Protein AF-A0A1Q2YLI5-F1 (afdb_monomer)

Radius of gyration: 31.46 Å; Cα contacts (8 Å, |Δi|>4): 315; chains: 1; bounding box: 79×87×102 Å

Organism: NCBI:txid4926

Sequence (407 aa):
MSYSNPAFAALGIKSFKLPSRNWMIFWTVVGTLGGGIAYDKWQQHQLRAEYMELYKVAEEIRALRREKAGLEPRKKEKEDEAGKEVAAAKVPAAAANINPIFQSYKVEDSKQEDEDGEIKALRDLYEPMDVLGVKRFFGDFHERVENVKSEDALVTNVRDAGGIICIGRGAFKEYINGVHEGLLGPLDAPPPAPSPTAESGPESESTGIKLEDDVKTEEEKEKESLQKEKEKEEDEKYAPAAYIYAKDYKDSTIAPELGLDKVDFNDDVQFSRVLETLRDEKSGIPYFFVQPILELRNYNVSGFTRQPERMWRFYHKREQLVEYKDKVVALIERKWCAFTRGDLNNGIEEEGDWPSSWLKVARKNNSEWIREFDGDERVMKVLASYNCKCDKEAAPDATALVDETKK

Solvent-accessible surface area (backbone atoms only — not comparable to full-atom values): 25331 Å² total; per-residue (Å²): 130,78,60,69,55,69,73,45,53,75,70,72,48,76,69,60,71,72,73,54,72,69,54,47,53,50,50,52,54,51,48,52,54,52,46,48,52,52,49,39,52,50,50,42,50,50,55,53,49,54,52,52,49,58,49,51,53,55,48,51,52,52,40,52,51,32,50,76,70,72,41,83,65,82,82,77,82,77,81,72,93,65,96,65,84,75,76,76,75,87,62,58,81,82,53,61,80,57,44,71,79,67,61,77,74,76,86,86,82,80,94,73,84,94,62,102,79,72,89,73,59,76,70,81,77,48,55,80,52,50,79,72,44,53,33,66,78,75,48,71,45,66,64,57,56,71,72,58,74,56,74,46,35,72,45,82,53,46,58,78,22,80,61,44,79,26,71,19,44,54,49,41,42,49,51,54,50,49,51,49,32,70,35,43,30,67,94,64,80,62,75,80,76,78,74,95,72,82,86,86,85,85,90,84,84,90,85,90,80,91,84,83,96,81,63,75,71,56,61,53,50,53,51,51,49,54,48,53,49,48,52,50,56,57,72,60,50,89,62,83,82,75,69,57,55,64,85,51,56,81,81,42,66,48,40,60,92,78,55,54,62,82,54,59,87,85,41,66,73,60,43,54,55,51,54,61,62,48,38,41,89,88,68,45,34,50,46,72,74,45,21,25,35,36,79,42,65,52,86,73,69,60,62,79,91,47,45,68,58,50,51,52,50,65,68,45,47,49,59,57,54,50,55,52,44,58,50,50,49,28,52,76,72,64,48,50,26,76,43,50,84,73,60,75,55,59,42,54,75,38,66,77,37,55,46,70,71,57,53,52,52,35,58,76,63,65,30,75,76,71,47,80,87,67,80,51,73,73,61,35,66,57,28,29,23,30,79,59,61,94,85,59,76,64,59,76,60,70,73,67,64,60,63,69,75,76,115

Structure (mmCIF, N/CA/C/O backbone):
data_AF-A0A1Q2YLI5-F1
#
_entry.id   AF-A0A1Q2YLI5-F1
#
loop_
_atom_site.group_PDB
_atom_site.id
_atom_site.type_symbol
_atom_site.label_atom_id
_atom_site.label_alt_id
_atom_site.label_comp_id
_atom_site.label_asym_id
_atom_site.label_entity_id
_atom_site.label_seq_id
_atom_site.pdbx_PDB_ins_code
_atom_site.Cartn_x
_atom_site.Cartn_y
_atom_site.Cartn_z
_atom_site.occupancy
_atom_site.B_iso_or_equiv
_atom_site.auth_seq_id
_atom_site.auth_comp_id
_atom_site.auth_asym_id
_atom_site.auth_atom_id
_atom_site.pdbx_PDB_model_num
ATOM 1 N N . MET A 1 1 ? 38.908 -4.027 -44.223 1.00 50.03 1 MET A N 1
ATOM 2 C CA . MET A 1 1 ? 38.900 -3.484 -45.597 1.00 50.03 1 MET A CA 1
ATOM 3 C C . MET A 1 1 ? 38.384 -2.059 -45.525 1.00 50.03 1 MET A C 1
ATOM 5 O O . MET A 1 1 ? 37.332 -1.851 -44.939 1.00 50.03 1 MET A O 1
ATOM 9 N N . SER A 1 2 ? 39.159 -1.085 -46.004 1.00 55.56 2 SER A N 1
ATOM 10 C CA . SER A 1 2 ? 38.683 0.293 -46.171 1.00 55.56 2 SER A CA 1
ATOM 11 C C . SER A 1 2 ? 37.677 0.291 -47.320 1.00 55.56 2 SER A C 1
ATOM 13 O O . SER A 1 2 ? 38.048 -0.073 -48.433 1.00 55.56 2 SER A O 1
ATOM 15 N N . TYR A 1 3 ? 36.410 0.603 -47.050 1.00 63.09 3 TYR A N 1
ATOM 16 C CA . TYR A 1 3 ? 35.411 0.762 -48.102 1.00 63.09 3 TYR A CA 1
ATOM 17 C C . TYR A 1 3 ? 35.521 2.194 -48.632 1.00 63.09 3 TYR A C 1
ATOM 19 O O . TYR A 1 3 ? 35.205 3.148 -47.924 1.00 63.09 3 TYR A O 1
ATOM 27 N N . SER A 1 4 ? 36.023 2.352 -49.856 1.00 64.38 4 SER A N 1
ATOM 28 C CA . SER A 1 4 ? 36.064 3.642 -50.545 1.00 64.38 4 SER A CA 1
ATOM 29 C C . SER A 1 4 ? 34.984 3.641 -51.617 1.00 64.38 4 SER A C 1
ATOM 31 O O . SER A 1 4 ? 35.133 2.986 -52.647 1.00 64.38 4 SER A O 1
ATOM 33 N N . ASN A 1 5 ? 33.876 4.337 -51.362 1.00 76.06 5 ASN A N 1
ATOM 34 C CA . ASN A 1 5 ? 32.884 4.596 -52.399 1.00 76.06 5 ASN A CA 1
ATOM 35 C C . ASN A 1 5 ? 33.477 5.634 -53.375 1.00 76.06 5 ASN A C 1
ATOM 37 O O . ASN A 1 5 ? 33.842 6.723 -52.917 1.00 76.0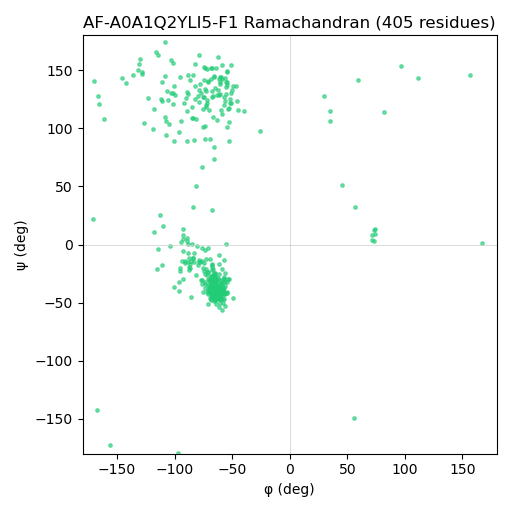6 5 ASN A O 1
ATOM 41 N N . PRO A 1 6 ? 33.560 5.352 -54.689 1.00 77.06 6 PRO A N 1
ATOM 42 C CA . PRO A 1 6 ? 34.104 6.292 -55.672 1.00 77.06 6 PRO A CA 1
ATOM 43 C C . PRO A 1 6 ? 33.376 7.646 -55.674 1.00 77.06 6 PRO A C 1
ATOM 45 O O . PRO A 1 6 ? 34.009 8.673 -55.907 1.00 77.06 6 PRO A O 1
ATOM 48 N N . ALA A 1 7 ? 32.085 7.676 -55.321 1.00 76.62 7 ALA A N 1
ATOM 49 C CA . ALA A 1 7 ? 31.317 8.915 -55.196 1.00 76.62 7 ALA A CA 1
ATOM 50 C C . ALA A 1 7 ? 31.792 9.805 -54.028 1.00 76.62 7 ALA A C 1
ATOM 52 O O . ALA A 1 7 ? 31.855 11.023 -54.166 1.00 76.62 7 ALA A O 1
ATOM 53 N N . PHE A 1 8 ? 32.185 9.219 -52.890 1.00 74.25 8 PHE A N 1
ATOM 54 C CA . PHE A 1 8 ? 32.715 9.981 -51.748 1.00 74.25 8 PHE A CA 1
ATOM 55 C C . PHE A 1 8 ? 34.167 10.418 -51.960 1.00 74.25 8 PHE A C 1
ATOM 57 O O . PHE A 1 8 ? 34.555 11.493 -51.504 1.00 74.25 8 PHE A O 1
ATOM 64 N N . ALA A 1 9 ? 34.943 9.633 -52.712 1.00 74.56 9 ALA A N 1
ATOM 65 C CA . ALA A 1 9 ? 36.289 10.016 -53.127 1.00 74.56 9 ALA A CA 1
ATOM 66 C C . ALA A 1 9 ? 36.274 11.237 -54.068 1.00 74.56 9 ALA A C 1
ATOM 68 O O . ALA A 1 9 ? 37.108 12.128 -53.918 1.00 74.56 9 ALA A O 1
ATOM 69 N N . ALA A 1 10 ? 35.293 11.321 -54.976 1.00 80.50 10 ALA A N 1
ATOM 70 C CA . ALA A 1 10 ? 35.103 12.473 -55.864 1.00 80.50 10 ALA A CA 1
ATOM 71 C C . ALA A 1 10 ? 34.722 13.769 -55.117 1.00 80.50 10 ALA A C 1
ATOM 73 O O . ALA A 1 10 ? 35.003 14.860 -55.601 1.00 80.50 10 ALA A O 1
ATOM 74 N N . LEU A 1 11 ? 34.137 13.653 -53.919 1.00 80.62 11 LEU A N 1
ATOM 75 C CA . LEU A 1 11 ? 33.790 14.776 -53.038 1.00 80.62 11 LEU A CA 1
ATOM 76 C C . LEU A 1 11 ? 34.922 15.166 -52.064 1.00 80.62 11 LEU A C 1
ATOM 78 O O . LEU A 1 11 ? 34.720 16.007 -51.192 1.00 80.62 11 LEU A O 1
ATOM 82 N N . GLY A 1 12 ? 36.111 14.558 -52.175 1.00 82.81 12 GLY A N 1
ATOM 83 C CA . GLY A 1 12 ? 37.269 14.868 -51.323 1.00 82.81 12 GLY A CA 1
ATOM 84 C C . GLY A 1 12 ? 37.178 14.331 -49.888 1.00 82.81 12 GLY A C 1
ATOM 85 O O . GLY A 1 12 ? 38.026 14.648 -49.052 1.00 82.81 12 GLY A O 1
ATOM 86 N N . ILE A 1 13 ? 36.179 13.498 -49.583 1.00 76.06 13 ILE A N 1
ATOM 87 C CA . ILE A 1 13 ? 35.984 12.929 -48.248 1.00 76.06 13 ILE A CA 1
ATOM 88 C C . ILE A 1 13 ? 36.863 11.677 -48.116 1.00 76.06 13 ILE A C 1
ATOM 90 O O . ILE A 1 13 ? 36.712 10.708 -48.862 1.00 76.06 13 ILE A O 1
ATOM 94 N N . LYS A 1 14 ? 37.809 11.687 -47.163 1.00 69.44 14 LYS A N 1
ATOM 95 C CA . LYS A 1 14 ? 38.679 10.530 -46.875 1.00 69.44 14 LYS A CA 1
ATOM 96 C C . LYS A 1 14 ? 37.841 9.307 -46.487 1.00 69.44 14 LYS A C 1
ATOM 98 O O . LYS A 1 14 ? 36.857 9.419 -45.765 1.00 69.44 14 LYS A O 1
ATOM 103 N N . SER A 1 15 ? 38.277 8.126 -46.930 1.00 69.75 15 SER A N 1
ATOM 104 C CA . SER A 1 15 ? 37.599 6.847 -46.690 1.00 69.75 15 SER A CA 1
ATOM 105 C C . SER A 1 15 ? 37.264 6.630 -45.208 1.00 69.75 15 SER A C 1
ATOM 107 O O . SER A 1 15 ? 38.173 6.575 -44.371 1.00 69.75 15 SER A O 1
ATOM 109 N N . PHE A 1 16 ? 35.981 6.447 -44.889 1.00 70.56 16 PHE A N 1
ATOM 110 C CA . PHE A 1 16 ? 35.539 6.076 -43.547 1.00 70.56 16 PHE A CA 1
ATOM 111 C C . PHE A 1 16 ? 35.903 4.616 -43.262 1.00 70.56 16 PHE A C 1
ATOM 113 O O . PHE A 1 16 ? 35.496 3.696 -43.973 1.00 70.56 16 PHE A O 1
ATOM 120 N N . LYS A 1 17 ? 36.676 4.383 -42.199 1.00 72.88 17 LYS A N 1
ATOM 121 C CA . LYS A 1 17 ? 36.896 3.031 -41.683 1.00 72.88 17 LYS A CA 1
ATOM 122 C C . LYS A 1 17 ? 35.696 2.663 -40.819 1.00 72.88 17 LYS A C 1
ATOM 124 O O . LYS A 1 17 ? 35.547 3.198 -39.726 1.00 72.88 17 LYS A O 1
ATOM 129 N N . LEU A 1 18 ? 34.851 1.763 -41.316 1.00 77.69 18 LEU A N 1
ATOM 130 C CA . LEU A 1 18 ? 33.792 1.181 -40.498 1.00 77.69 18 LEU A CA 1
ATOM 131 C C . LEU A 1 18 ? 34.415 0.448 -39.294 1.00 77.69 18 LEU A C 1
ATOM 133 O O . LEU A 1 18 ? 35.488 -0.156 -39.443 1.00 77.69 18 LEU A O 1
ATOM 137 N N . PRO A 1 19 ? 33.767 0.483 -38.115 1.00 84.31 19 PRO A N 1
ATOM 138 C CA . PRO A 1 19 ? 34.185 -0.329 -36.982 1.00 84.31 19 PRO A CA 1
ATOM 139 C C . PRO A 1 19 ? 34.256 -1.806 -37.391 1.00 84.31 19 PRO A C 1
ATOM 141 O O . PRO A 1 19 ? 33.513 -2.264 -38.262 1.00 84.31 19 PRO A O 1
ATOM 144 N N . SER A 1 20 ? 35.151 -2.578 -36.771 1.00 88.94 20 SER A N 1
ATOM 145 C CA . SER A 1 20 ? 35.212 -4.017 -37.045 1.00 88.94 20 SER A CA 1
ATOM 146 C C . SER A 1 20 ? 33.901 -4.712 -36.646 1.00 88.94 20 SER A C 1
ATOM 148 O O . SER A 1 20 ? 33.129 -4.190 -35.843 1.00 88.94 20 SER A O 1
ATOM 150 N N . ARG A 1 21 ? 33.647 -5.919 -37.178 1.00 89.88 21 ARG A N 1
ATOM 151 C CA . ARG A 1 21 ? 32.415 -6.686 -36.904 1.00 89.88 21 ARG A CA 1
ATOM 152 C C . ARG A 1 21 ? 32.100 -6.794 -35.408 1.00 89.88 21 ARG A C 1
ATOM 154 O O . ARG A 1 21 ? 30.971 -6.539 -35.012 1.00 89.88 21 ARG A O 1
ATOM 161 N N . ASN A 1 22 ? 33.096 -7.119 -34.584 1.00 93.69 22 ASN A N 1
ATOM 162 C CA . ASN A 1 22 ? 32.910 -7.258 -33.137 1.00 93.69 22 ASN A CA 1
ATOM 163 C C . ASN A 1 22 ? 32.532 -5.923 -32.478 1.00 93.69 22 ASN A C 1
ATOM 165 O O . ASN A 1 22 ? 31.693 -5.902 -31.586 1.00 93.69 22 ASN A O 1
ATOM 169 N N . TRP A 1 23 ? 33.098 -4.811 -32.955 1.00 92.56 23 TRP A N 1
ATOM 170 C CA . TRP A 1 23 ? 32.748 -3.471 -32.488 1.00 92.56 23 TRP A CA 1
ATOM 171 C C . TRP A 1 23 ? 31.338 -3.053 -32.909 1.00 92.56 23 TRP A C 1
ATOM 173 O O . TRP A 1 23 ? 30.627 -2.447 -32.115 1.00 92.56 23 TRP A O 1
ATOM 183 N N . MET A 1 24 ? 30.905 -3.402 -34.124 1.00 93.31 24 MET A N 1
ATOM 184 C CA . MET A 1 24 ? 29.520 -3.169 -34.546 1.00 93.31 24 MET A CA 1
ATOM 185 C C . MET A 1 24 ? 28.541 -3.979 -33.689 1.00 93.31 24 MET A C 1
ATOM 187 O O . MET A 1 24 ? 27.575 -3.417 -33.183 1.00 93.31 24 MET A O 1
ATOM 191 N N . ILE A 1 25 ? 28.816 -5.265 -33.444 1.00 94.75 25 ILE A N 1
ATOM 192 C CA . ILE A 1 25 ? 27.984 -6.100 -32.560 1.00 94.75 25 ILE A CA 1
ATOM 193 C C . ILE A 1 25 ? 27.936 -5.499 -31.150 1.00 94.75 25 ILE A C 1
ATOM 195 O O . ILE A 1 25 ? 26.857 -5.322 -30.597 1.00 94.75 25 ILE A O 1
ATOM 199 N N . PHE A 1 26 ? 29.082 -5.107 -30.594 1.00 95.88 26 PHE A N 1
ATOM 200 C CA . PHE A 1 26 ? 29.142 -4.479 -29.276 1.00 95.88 26 PHE A CA 1
ATOM 201 C C . PHE A 1 26 ? 28.262 -3.223 -29.193 1.00 95.88 26 PHE A C 1
ATOM 203 O O . PHE A 1 26 ? 27.391 -3.138 -28.328 1.00 95.88 26 PHE A O 1
ATOM 210 N N . TRP A 1 27 ? 28.428 -2.278 -30.122 1.00 95.19 27 TRP A N 1
ATOM 211 C CA . TRP A 1 27 ? 27.650 -1.039 -30.112 1.00 95.19 27 TRP A CA 1
ATOM 212 C C . TRP A 1 27 ? 26.165 -1.254 -30.389 1.00 95.19 27 TRP A C 1
ATOM 214 O O . TRP A 1 27 ? 25.346 -0.553 -29.805 1.00 95.19 27 TRP A O 1
ATOM 224 N N . THR A 1 28 ? 25.798 -2.226 -31.228 1.00 96.38 28 THR A N 1
ATOM 225 C CA . THR A 1 28 ? 24.379 -2.555 -31.451 1.00 96.38 28 THR A CA 1
ATOM 226 C C . THR A 1 28 ? 23.721 -3.095 -30.185 1.00 96.38 28 THR A C 1
ATOM 228 O O . THR A 1 28 ? 22.637 -2.636 -29.830 1.00 96.38 28 THR A O 1
ATOM 231 N N . VAL A 1 29 ? 24.382 -3.992 -29.444 1.00 96.88 29 VAL A N 1
ATOM 232 C CA . VAL A 1 29 ? 23.857 -4.518 -28.173 1.00 96.88 29 VAL A CA 1
ATOM 233 C C . VAL A 1 29 ? 23.772 -3.415 -27.117 1.00 96.88 29 VAL A C 1
ATOM 235 O O . VAL A 1 29 ? 22.720 -3.234 -26.506 1.00 96.88 29 VAL A O 1
ATOM 238 N N . VAL A 1 30 ? 24.840 -2.630 -26.936 1.00 96.88 30 VAL A N 1
ATOM 239 C CA . VAL A 1 30 ? 24.865 -1.516 -25.971 1.00 96.88 30 VAL A CA 1
ATOM 240 C C . VAL A 1 30 ? 23.818 -0.456 -26.317 1.00 96.88 30 VAL A C 1
ATOM 242 O O . VAL A 1 30 ? 23.104 0.003 -25.429 1.00 96.88 30 VAL A O 1
ATOM 245 N N . GLY A 1 31 ? 23.685 -0.100 -27.595 1.00 97.06 31 GLY A N 1
ATOM 246 C CA . GLY A 1 31 ? 22.698 0.865 -28.071 1.00 97.06 31 GLY A CA 1
ATOM 247 C C . GLY A 1 31 ? 21.260 0.377 -27.903 1.00 97.06 31 GLY A C 1
ATOM 248 O O . GLY A 1 31 ? 20.405 1.158 -27.505 1.00 97.06 31 GLY A O 1
ATOM 249 N N . THR A 1 32 ? 20.997 -0.914 -28.126 1.00 96.25 32 THR A N 1
ATOM 250 C CA . THR A 1 32 ? 19.658 -1.499 -27.934 1.00 96.25 32 THR A CA 1
ATOM 251 C C . THR A 1 32 ? 19.271 -1.521 -26.456 1.00 96.25 32 THR A C 1
ATOM 253 O O . THR A 1 32 ? 18.184 -1.071 -26.101 1.00 96.25 32 THR A O 1
ATOM 256 N N . LEU A 1 33 ? 20.169 -1.981 -25.575 1.00 95.31 33 LEU A N 1
ATOM 257 C CA . LEU A 1 33 ? 19.923 -1.993 -24.128 1.00 95.31 33 LEU A CA 1
ATOM 258 C C . LEU A 1 33 ? 19.782 -0.567 -23.581 1.00 95.31 33 LEU A C 1
ATOM 260 O O . LEU A 1 33 ? 18.786 -0.248 -22.937 1.00 95.31 33 LEU A O 1
ATOM 264 N N . GLY A 1 34 ? 20.733 0.319 -23.891 1.00 96.50 34 GLY A N 1
ATOM 265 C CA . GLY A 1 34 ? 20.694 1.720 -23.466 1.00 96.50 34 GLY A CA 1
ATOM 266 C C . GLY A 1 34 ? 19.471 2.466 -24.002 1.00 96.50 34 GLY A C 1
ATOM 267 O O . GLY A 1 34 ? 18.831 3.206 -23.256 1.00 96.50 34 GLY A O 1
ATOM 268 N N . GLY A 1 35 ? 19.103 2.218 -25.261 1.00 96.75 35 GLY A N 1
ATOM 269 C CA . GLY A 1 35 ? 17.898 2.754 -25.888 1.00 96.75 35 GLY A CA 1
ATOM 270 C C . GLY A 1 35 ? 16.621 2.279 -25.199 1.00 96.75 35 GLY A C 1
ATOM 271 O O . GLY A 1 35 ? 15.747 3.098 -24.935 1.00 96.75 35 GLY A O 1
ATOM 272 N N . GLY A 1 36 ? 16.538 1.000 -24.818 1.00 95.25 36 GLY A N 1
ATOM 273 C CA . GLY A 1 36 ? 15.420 0.466 -24.036 1.00 95.25 36 GLY A CA 1
ATOM 274 C C . GLY A 1 36 ? 15.261 1.157 -22.678 1.00 95.25 36 GLY A C 1
ATOM 275 O O . GLY A 1 36 ? 14.154 1.540 -22.311 1.00 95.25 36 GLY A O 1
ATOM 276 N N . ILE A 1 37 ? 16.367 1.397 -21.961 1.00 95.00 37 ILE A N 1
ATOM 277 C CA . ILE A 1 37 ? 16.349 2.119 -20.674 1.00 95.00 37 ILE A CA 1
ATOM 278 C C . ILE A 1 37 ? 15.910 3.572 -20.870 1.00 95.00 37 ILE A C 1
ATOM 280 O O . ILE A 1 37 ? 15.098 4.088 -20.102 1.00 95.00 37 ILE A O 1
ATOM 284 N N . ALA A 1 38 ? 16.468 4.246 -21.877 1.00 96.00 38 ALA A N 1
ATOM 285 C CA . ALA A 1 38 ? 16.130 5.630 -22.184 1.00 96.00 38 ALA A CA 1
ATOM 286 C C . ALA A 1 38 ? 14.653 5.765 -22.576 1.00 96.00 38 ALA A C 1
ATOM 288 O O . ALA A 1 38 ? 13.982 6.680 -22.105 1.00 96.00 38 ALA A O 1
ATOM 289 N N . TYR A 1 39 ? 14.141 4.828 -23.374 1.00 95.81 39 TYR A N 1
ATOM 290 C CA . TYR A 1 39 ? 12.747 4.792 -23.793 1.00 95.81 39 TYR A CA 1
ATOM 291 C C . TYR A 1 39 ? 11.795 4.559 -22.616 1.00 95.81 39 TYR A C 1
ATOM 293 O O . TYR A 1 39 ? 10.837 5.315 -22.465 1.00 95.81 39 TYR A O 1
ATOM 301 N N . ASP A 1 40 ? 12.073 3.582 -21.746 1.00 95.19 40 ASP A N 1
ATOM 302 C CA . ASP A 1 40 ? 11.232 3.324 -20.571 1.00 95.19 40 ASP A CA 1
ATOM 303 C C . ASP A 1 40 ? 11.225 4.528 -19.614 1.00 95.19 40 ASP A C 1
ATOM 305 O O . ASP A 1 40 ? 10.165 4.970 -19.176 1.00 95.19 40 ASP A O 1
ATOM 309 N N . LYS A 1 41 ? 12.382 5.160 -19.369 1.00 93.25 41 LYS A N 1
ATOM 310 C CA . LYS A 1 41 ? 12.442 6.405 -18.583 1.00 93.25 41 LYS A CA 1
ATOM 311 C C . LYS A 1 41 ? 11.690 7.557 -19.243 1.00 93.25 41 LYS A C 1
ATOM 313 O O . LYS A 1 41 ? 11.000 8.296 -18.546 1.00 93.25 41 LYS A O 1
ATOM 318 N N . TRP A 1 42 ? 11.824 7.729 -20.557 1.00 94.94 42 TRP A N 1
ATOM 319 C CA . TRP A 1 42 ? 11.106 8.768 -21.293 1.00 94.94 42 TRP A CA 1
ATOM 320 C C . TRP A 1 42 ? 9.590 8.571 -21.182 1.00 94.94 42 TRP A C 1
ATOM 322 O O . TRP A 1 42 ? 8.881 9.519 -20.860 1.00 94.94 42 TRP A O 1
ATOM 332 N N . GLN A 1 43 ? 9.105 7.338 -21.334 1.00 93.62 43 GLN A N 1
ATOM 333 C CA . GLN A 1 43 ? 7.697 6.984 -21.132 1.00 93.62 43 GLN A CA 1
ATOM 334 C C . GLN A 1 43 ? 7.231 7.240 -19.695 1.00 93.62 43 GLN A C 1
ATOM 336 O O . GLN A 1 43 ? 6.185 7.848 -19.500 1.00 93.62 43 GLN A O 1
ATOM 341 N N . GLN A 1 44 ? 8.021 6.869 -18.682 1.00 91.00 44 GLN A N 1
ATOM 342 C CA . GLN A 1 44 ? 7.712 7.216 -17.289 1.00 91.00 44 GLN A CA 1
ATOM 343 C C . GLN A 1 44 ? 7.597 8.734 -17.090 1.00 91.00 44 GLN A C 1
ATOM 345 O O . GLN A 1 44 ? 6.736 9.187 -16.343 1.00 91.00 44 GLN A O 1
ATOM 350 N N . HIS A 1 45 ? 8.450 9.529 -17.743 1.00 90.50 45 HIS A N 1
ATOM 351 C CA . HIS A 1 45 ? 8.348 10.989 -17.701 1.00 90.50 45 HIS A CA 1
ATOM 352 C C . HIS A 1 45 ? 7.076 11.508 -18.379 1.00 90.50 45 HIS A C 1
ATOM 354 O O . HIS A 1 45 ? 6.442 12.395 -17.818 1.00 90.50 45 HIS A O 1
ATOM 360 N N . GLN A 1 46 ? 6.687 10.950 -19.531 1.00 91.38 46 GLN A N 1
ATOM 361 C CA . GLN A 1 46 ? 5.431 11.304 -20.204 1.00 91.38 46 GLN A CA 1
ATOM 362 C C . GLN A 1 46 ? 4.215 10.974 -19.331 1.00 91.38 46 GLN A C 1
ATOM 364 O O . GLN A 1 46 ? 3.376 11.839 -19.114 1.00 91.38 46 GLN A O 1
ATOM 369 N N . LEU A 1 47 ? 4.177 9.775 -18.744 1.00 88.19 47 LEU A N 1
ATOM 370 C CA . LEU A 1 47 ? 3.115 9.365 -17.824 1.00 88.19 47 LEU A CA 1
ATOM 371 C C . LEU A 1 47 ? 3.037 10.297 -16.609 1.00 88.19 47 LEU A C 1
ATOM 373 O O . LEU A 1 47 ? 1.973 10.804 -16.284 1.00 88.19 47 LEU A O 1
ATOM 377 N N . ARG A 1 48 ? 4.168 10.617 -15.968 1.00 86.19 48 ARG A N 1
ATOM 378 C CA . ARG A 1 48 ? 4.169 11.593 -14.863 1.00 86.19 48 ARG A CA 1
ATOM 379 C C . ARG A 1 48 ? 3.671 12.973 -15.301 1.00 86.19 48 ARG A C 1
ATOM 381 O O . ARG A 1 48 ? 3.001 13.634 -14.514 1.00 86.19 48 ARG A O 1
ATOM 388 N N . ALA A 1 49 ? 4.002 13.418 -16.515 1.00 86.94 49 ALA A N 1
ATOM 389 C CA . ALA A 1 49 ? 3.530 14.695 -17.045 1.00 86.94 49 ALA A CA 1
ATOM 390 C C . ALA A 1 49 ? 2.008 14.703 -17.235 1.00 86.94 49 ALA A C 1
ATOM 392 O O . ALA A 1 49 ? 1.353 15.620 -16.745 1.00 86.94 49 ALA A O 1
ATOM 393 N N . GLU A 1 50 ? 1.449 13.647 -17.830 1.00 85.31 50 GLU A N 1
ATOM 394 C CA . GLU A 1 50 ? -0.001 13.441 -17.947 1.00 85.31 50 GLU A CA 1
ATOM 395 C C . GLU A 1 50 ? -0.687 13.506 -16.570 1.00 85.31 50 GLU A C 1
ATOM 397 O O . GLU A 1 50 ? -1.720 14.153 -16.403 1.00 85.31 50 GLU A O 1
ATOM 402 N N . TYR A 1 51 ? -0.073 12.917 -15.538 1.00 79.31 51 TYR A N 1
ATOM 403 C CA . TYR A 1 51 ? -0.637 12.924 -14.181 1.00 79.31 51 TYR A CA 1
ATOM 404 C C . TYR A 1 51 ? -0.627 14.319 -13.562 1.00 79.31 51 TYR A C 1
ATOM 406 O O . TYR A 1 51 ? -1.597 14.729 -12.922 1.00 79.31 51 TYR A O 1
ATOM 414 N N . MET A 1 52 ? 0.463 15.062 -13.765 1.00 77.56 52 MET A N 1
ATOM 415 C CA . MET A 1 52 ? 0.557 16.448 -13.315 1.00 77.56 52 MET A CA 1
ATOM 416 C C . MET A 1 52 ? -0.479 17.334 -14.018 1.00 77.56 52 MET A C 1
ATOM 418 O O . MET A 1 52 ? -1.017 18.241 -13.387 1.00 77.56 52 MET A O 1
ATOM 422 N N . GLU A 1 53 ? -0.805 17.077 -15.286 1.00 80.38 53 GLU A N 1
ATOM 423 C CA . GLU A 1 53 ? -1.858 17.805 -16.006 1.00 80.38 53 GLU A CA 1
ATOM 424 C C . GLU A 1 53 ? -3.260 17.525 -15.458 1.00 80.38 53 GLU A C 1
ATOM 426 O O . GLU A 1 53 ? -3.997 18.475 -15.184 1.00 80.38 53 GLU A O 1
ATOM 431 N N . LEU A 1 54 ? -3.614 16.258 -15.210 1.00 70.56 54 LEU A N 1
ATOM 432 C CA . LEU A 1 54 ? -4.894 15.906 -14.575 1.00 70.56 54 LEU A CA 1
ATOM 433 C C . LEU A 1 54 ? -5.076 16.631 -13.236 1.00 70.56 54 LEU A C 1
ATOM 435 O O . LEU A 1 54 ? -6.150 17.159 -12.932 1.00 70.56 54 LEU A O 1
ATOM 439 N N . TYR A 1 55 ? -4.004 16.708 -12.449 1.00 69.19 55 TYR A N 1
ATOM 440 C CA . TYR A 1 55 ? -4.032 17.403 -11.172 1.00 69.19 55 TYR A CA 1
ATOM 441 C C . TYR A 1 55 ? -4.160 18.926 -11.332 1.00 69.19 55 TYR A C 1
ATOM 443 O O . TYR A 1 55 ? -4.954 19.535 -10.615 1.00 69.19 55 TYR A O 1
ATOM 451 N N . LYS A 1 56 ? -3.480 19.547 -12.307 1.00 75.12 56 LYS A N 1
ATOM 452 C CA . LYS A 1 56 ? -3.649 20.982 -12.615 1.00 75.12 56 LYS A CA 1
ATOM 453 C C . LYS A 1 56 ? -5.104 21.332 -12.933 1.00 75.12 56 LYS A C 1
ATOM 455 O O . LYS A 1 56 ? -5.603 22.328 -12.415 1.00 75.12 56 LYS A O 1
ATOM 460 N N . VAL A 1 57 ? -5.799 20.501 -13.714 1.00 72.69 57 VAL A N 1
ATOM 461 C CA . VAL A 1 57 ? -7.231 20.692 -14.013 1.00 72.69 57 VAL A CA 1
ATOM 462 C C . VAL A 1 57 ? -8.068 20.606 -12.736 1.00 72.69 57 VAL A C 1
ATOM 464 O O . VAL A 1 57 ? -8.908 21.468 -12.479 1.00 72.69 57 VAL A O 1
ATOM 467 N N . ALA A 1 58 ? -7.819 19.602 -11.891 1.00 63.94 58 ALA A N 1
ATOM 468 C CA . ALA A 1 58 ? -8.509 19.478 -10.609 1.00 63.94 58 ALA A CA 1
ATOM 469 C C . ALA A 1 58 ? -8.258 20.695 -9.696 1.00 63.94 58 ALA A C 1
ATOM 471 O O . ALA A 1 58 ? -9.177 21.165 -9.024 1.00 63.94 58 ALA A O 1
ATOM 472 N N . GLU A 1 59 ? -7.041 21.241 -9.680 1.00 66.38 59 GLU A N 1
ATOM 473 C CA . GLU A 1 59 ? -6.723 22.477 -8.960 1.00 66.38 59 GLU A CA 1
ATOM 474 C C . GLU A 1 59 ? -7.464 23.692 -9.503 1.00 66.38 59 GLU A C 1
ATOM 476 O O . GLU A 1 59 ? -7.989 24.475 -8.715 1.00 66.38 59 GLU A O 1
ATOM 481 N N . GLU A 1 60 ? -7.528 23.855 -10.822 1.00 75.00 60 GLU A N 1
ATOM 482 C CA . GLU A 1 60 ? -8.271 24.946 -11.454 1.00 75.00 60 GLU A CA 1
ATOM 483 C C . GLU A 1 60 ? -9.760 24.861 -11.116 1.00 75.00 60 GLU A C 1
ATOM 485 O O . GLU A 1 60 ? -10.361 25.858 -10.721 1.00 75.00 60 GLU A O 1
ATOM 490 N N . ILE A 1 61 ? -10.344 23.660 -11.144 1.00 73.81 61 ILE A N 1
ATOM 491 C CA . ILE A 1 61 ? -11.730 23.437 -10.712 1.00 73.81 61 ILE A CA 1
ATOM 492 C C . ILE A 1 61 ? -11.910 23.825 -9.239 1.00 73.81 61 ILE A C 1
ATOM 494 O O . ILE A 1 61 ? -12.892 24.486 -8.891 1.00 73.81 61 ILE A O 1
ATOM 498 N N . ARG A 1 62 ? -10.981 23.444 -8.353 1.00 70.56 62 ARG A N 1
ATOM 499 C CA . ARG A 1 62 ? -11.031 23.837 -6.933 1.00 70.56 62 ARG A CA 1
ATOM 500 C C . ARG A 1 62 ? -10.893 25.351 -6.758 1.00 70.56 62 ARG A C 1
ATOM 502 O O . ARG A 1 62 ? -11.604 25.917 -5.931 1.00 70.56 62 ARG A O 1
ATOM 509 N N . ALA A 1 63 ? -10.026 26.005 -7.526 1.00 74.38 63 ALA A N 1
ATOM 510 C CA . ALA A 1 63 ? -9.864 27.457 -7.510 1.00 74.38 63 ALA A CA 1
ATOM 511 C C . ALA A 1 63 ? -11.155 28.167 -7.945 1.00 74.38 63 ALA A C 1
ATOM 513 O O . ALA A 1 63 ? -11.629 29.043 -7.228 1.00 74.38 63 ALA A O 1
ATOM 514 N N . LEU A 1 64 ? -11.792 27.709 -9.028 1.00 81.62 64 LEU A N 1
ATOM 515 C CA . LEU A 1 64 ? -13.089 28.220 -9.487 1.00 81.62 64 LEU A CA 1
ATOM 516 C C . LEU A 1 64 ? -14.201 28.019 -8.447 1.00 81.62 64 LEU A C 1
ATOM 518 O O . LEU A 1 64 ? -15.053 28.888 -8.265 1.00 81.62 64 LEU A O 1
ATOM 522 N N . ARG A 1 65 ? -14.216 26.873 -7.750 1.00 74.69 65 ARG A N 1
ATOM 523 C CA . ARG A 1 65 ? -15.167 26.630 -6.651 1.00 74.69 65 ARG A CA 1
ATOM 524 C C . ARG A 1 65 ? -14.950 27.606 -5.492 1.00 74.69 65 ARG A C 1
ATOM 526 O O . ARG A 1 65 ? -15.939 28.097 -4.958 1.00 74.69 65 ARG A O 1
ATOM 533 N N . ARG A 1 66 ? -13.696 27.912 -5.132 1.00 69.62 66 ARG A N 1
ATOM 534 C CA . ARG A 1 66 ? -13.375 28.920 -4.104 1.00 69.62 66 ARG A CA 1
ATOM 535 C C . ARG A 1 66 ? -13.811 30.318 -4.516 1.00 69.62 66 ARG A C 1
ATOM 537 O O . ARG A 1 66 ? -14.485 30.972 -3.732 1.00 69.62 66 ARG A O 1
ATOM 544 N N . GLU A 1 67 ? -13.512 30.721 -5.749 1.00 79.25 67 GLU A N 1
ATOM 545 C CA . GLU A 1 67 ? -13.921 32.021 -6.292 1.00 79.25 67 GLU A CA 1
ATOM 546 C C . GLU A 1 67 ? -15.445 32.190 -6.225 1.00 79.25 67 GLU A C 1
ATOM 548 O O . GLU A 1 67 ? -15.943 33.189 -5.711 1.00 79.25 67 GLU A O 1
ATOM 553 N N . LYS A 1 68 ? -16.205 31.172 -6.653 1.00 83.06 68 LYS A N 1
ATOM 554 C CA . LYS A 1 68 ? -17.674 31.180 -6.546 1.00 83.06 68 LYS A CA 1
ATOM 555 C C . LYS A 1 68 ? -18.185 31.197 -5.108 1.00 83.06 68 LYS A C 1
ATOM 557 O O . LYS A 1 68 ? -19.260 31.735 -4.864 1.00 83.06 68 LYS A O 1
ATOM 562 N N . ALA A 1 69 ? -17.448 30.594 -4.183 1.00 80.44 69 ALA A N 1
ATOM 563 C CA . ALA A 1 69 ? -17.752 30.628 -2.759 1.00 80.44 69 ALA A CA 1
ATOM 564 C C . ALA A 1 69 ? -17.284 31.933 -2.078 1.00 80.44 69 ALA A C 1
ATOM 566 O O . ALA A 1 69 ? -17.519 32.099 -0.886 1.00 80.44 69 ALA A O 1
ATOM 567 N N . GLY A 1 70 ? -16.647 32.858 -2.811 1.00 78.50 70 GLY A N 1
ATOM 568 C CA . GLY A 1 70 ? -16.137 34.122 -2.277 1.00 78.50 70 GLY A CA 1
ATOM 569 C C . GLY A 1 70 ? -14.871 33.985 -1.428 1.00 78.50 70 GLY A C 1
ATOM 570 O O . GLY A 1 70 ? -14.508 34.933 -0.740 1.00 78.50 70 GLY A O 1
ATOM 571 N N . LEU A 1 71 ? -14.203 32.826 -1.461 1.00 72.75 71 LEU A N 1
ATOM 572 C CA . LEU A 1 71 ? -12.908 32.627 -0.812 1.00 72.75 71 LEU A CA 1
ATOM 573 C C . LEU A 1 71 ? -11.772 33.059 -1.748 1.00 72.75 71 LEU A C 1
ATOM 575 O O . LEU A 1 71 ? -11.813 32.792 -2.952 1.00 72.75 71 LEU A O 1
ATOM 579 N N . GLU A 1 72 ? -10.736 33.677 -1.182 1.00 59.53 72 GLU A N 1
ATOM 580 C CA . GLU A 1 72 ? -9.551 34.127 -1.920 1.00 59.53 72 GLU A CA 1
ATOM 581 C C . GLU A 1 72 ? -8.895 32.965 -2.708 1.00 59.53 72 GLU A C 1
ATOM 583 O O . GLU A 1 72 ? -8.733 31.848 -2.189 1.00 59.53 72 GLU A O 1
ATOM 588 N N . PRO A 1 73 ? -8.501 33.187 -3.978 1.00 51.25 73 PRO A N 1
ATOM 589 C CA . PRO A 1 73 ? -7.793 32.181 -4.756 1.00 51.25 73 PRO A CA 1
ATOM 590 C C . PRO A 1 73 ? -6.391 31.946 -4.172 1.00 51.25 73 PRO A C 1
ATOM 592 O O . PRO A 1 73 ? -5.600 32.877 -4.029 1.00 51.25 73 PRO A O 1
ATOM 595 N N . ARG A 1 74 ? -6.041 30.681 -3.887 1.00 49.69 74 ARG A N 1
ATOM 596 C CA . ARG A 1 74 ? -4.662 30.309 -3.513 1.00 49.69 74 ARG A CA 1
ATOM 597 C C . ARG A 1 74 ? -3.703 30.746 -4.628 1.00 49.69 74 ARG A C 1
ATOM 599 O O . ARG A 1 74 ? -3.841 30.297 -5.767 1.00 49.69 74 ARG A O 1
ATOM 606 N N . LYS A 1 75 ? -2.734 31.607 -4.308 1.00 40.72 75 LYS A N 1
ATOM 607 C CA . LYS A 1 75 ? -1.709 32.059 -5.260 1.00 40.72 75 LYS A CA 1
ATOM 608 C C . LYS A 1 75 ? -0.812 30.877 -5.643 1.00 40.72 75 LYS A C 1
ATOM 610 O O . LYS A 1 75 ? -0.290 30.195 -4.771 1.00 40.72 75 LYS A O 1
ATOM 615 N N . LYS A 1 76 ? -0.640 30.635 -6.947 1.00 40.03 76 LYS A N 1
ATOM 616 C CA . LYS A 1 76 ? 0.375 29.706 -7.468 1.00 40.03 76 LYS A CA 1
ATOM 617 C C . LYS A 1 76 ? 1.710 30.448 -7.533 1.00 40.03 76 LYS A C 1
ATOM 619 O O . LYS A 1 76 ? 1.778 31.496 -8.179 1.00 40.03 76 LYS A O 1
ATOM 624 N N . GLU A 1 77 ? 2.754 29.919 -6.903 1.00 38.53 77 GLU A N 1
ATOM 625 C CA . GLU A 1 77 ? 4.117 30.365 -7.194 1.00 38.53 77 GLU A CA 1
ATOM 626 C C . GLU A 1 77 ? 4.436 30.030 -8.653 1.00 38.53 77 GLU A C 1
ATOM 628 O O . GLU A 1 77 ? 4.221 28.910 -9.122 1.00 38.53 77 GLU A O 1
ATOM 633 N N . LYS A 1 78 ? 4.913 31.025 -9.401 1.00 35.12 78 LYS A N 1
ATOM 634 C CA . LYS A 1 78 ? 5.584 30.764 -10.669 1.00 35.12 78 LYS A CA 1
ATOM 635 C C . LYS A 1 78 ? 6.944 30.183 -10.308 1.00 35.12 78 LYS A C 1
ATOM 637 O O . LYS A 1 78 ? 7.719 30.864 -9.650 1.00 35.12 78 LYS A O 1
ATOM 642 N N . GLU A 1 79 ? 7.211 28.946 -10.721 1.00 31.89 79 GLU A N 1
ATOM 643 C CA . GLU A 1 79 ? 8.565 28.396 -10.697 1.00 31.89 79 GLU A CA 1
ATOM 644 C C . GLU A 1 79 ? 9.494 29.379 -11.422 1.00 31.89 79 GLU A C 1
ATOM 646 O O . GLU A 1 79 ? 9.252 29.740 -12.577 1.00 31.89 79 GLU A O 1
ATOM 651 N N . ASP A 1 80 ? 10.520 29.857 -10.722 1.00 31.50 80 ASP A N 1
ATOM 652 C CA . ASP A 1 80 ? 11.520 30.749 -11.288 1.00 31.50 80 ASP A CA 1
ATOM 653 C C . ASP A 1 80 ? 12.181 30.097 -12.514 1.00 31.50 80 ASP A C 1
ATOM 655 O O . ASP A 1 80 ? 12.751 29.007 -12.432 1.00 31.50 80 ASP A O 1
ATOM 659 N N . GLU A 1 81 ? 12.189 30.805 -13.647 1.00 35.97 81 GLU A N 1
ATOM 660 C CA . GLU A 1 81 ? 12.909 30.460 -14.887 1.00 35.97 81 GLU A CA 1
ATOM 661 C C . GLU A 1 81 ? 14.451 30.525 -14.740 1.00 35.97 81 GLU A C 1
ATOM 663 O O . GLU A 1 81 ? 15.183 30.810 -15.690 1.00 35.97 81 GLU A O 1
ATOM 668 N N . ALA A 1 82 ? 14.992 30.264 -13.551 1.00 32.66 82 ALA A N 1
ATOM 669 C CA . ALA A 1 82 ? 16.423 30.249 -13.288 1.00 32.66 82 ALA A CA 1
ATOM 670 C C . ALA A 1 82 ? 16.903 28.809 -13.085 1.00 32.66 82 ALA A C 1
ATOM 672 O O . ALA A 1 82 ? 16.885 28.271 -11.980 1.00 32.66 82 ALA A O 1
ATOM 673 N N . GLY A 1 83 ? 17.376 28.195 -14.173 1.00 33.28 83 GLY A N 1
ATOM 674 C CA . GLY A 1 83 ? 17.974 26.861 -14.201 1.00 33.28 83 GLY A CA 1
ATOM 675 C C . GLY A 1 83 ? 19.120 26.666 -13.201 1.00 33.28 83 GLY A C 1
ATOM 676 O O . GLY A 1 83 ? 20.296 26.816 -13.534 1.00 33.28 83 GLY A O 1
ATOM 677 N N . LYS A 1 84 ? 18.775 26.246 -11.985 1.00 24.22 84 LYS A N 1
ATOM 678 C CA . LYS A 1 84 ? 19.676 25.596 -11.038 1.00 24.22 84 LYS A CA 1
ATOM 679 C C . LYS A 1 84 ? 19.039 24.286 -10.609 1.00 24.22 84 LYS A C 1
ATOM 681 O O . LYS A 1 84 ? 18.106 24.264 -9.815 1.00 24.22 84 LYS A O 1
ATOM 686 N N . GLU A 1 85 ? 19.576 23.194 -11.146 1.00 25.50 85 GLU A N 1
ATOM 687 C CA . GLU A 1 85 ? 19.320 21.846 -10.651 1.00 25.50 85 GLU A CA 1
ATOM 688 C C . GLU A 1 85 ? 19.604 21.818 -9.144 1.00 25.50 85 GLU A C 1
ATOM 690 O O . GLU A 1 85 ? 20.756 21.855 -8.701 1.00 25.50 85 GLU A O 1
ATOM 695 N N . VAL A 1 86 ? 18.543 21.779 -8.339 1.00 28.62 86 VAL A N 1
ATOM 696 C CA . VAL A 1 86 ? 18.659 21.438 -6.926 1.00 28.62 86 VAL A CA 1
ATOM 697 C C . VAL A 1 86 ? 19.085 19.980 -6.903 1.00 28.62 86 VAL A C 1
ATOM 699 O O . VAL A 1 86 ? 18.339 19.096 -7.325 1.00 28.62 86 VAL A O 1
ATOM 702 N N . ALA A 1 87 ? 20.335 19.764 -6.495 1.00 25.86 87 ALA A N 1
ATOM 703 C CA . ALA A 1 87 ? 20.987 18.470 -6.432 1.00 25.86 87 ALA A CA 1
ATOM 704 C C . ALA A 1 87 ? 20.016 17.402 -5.922 1.00 25.86 87 ALA A C 1
ATOM 706 O O . ALA A 1 87 ? 19.553 17.457 -4.782 1.00 25.86 87 ALA A O 1
ATOM 707 N N . ALA A 1 88 ? 19.708 16.446 -6.798 1.00 27.91 88 ALA A N 1
ATOM 708 C CA . ALA A 1 88 ? 18.856 15.313 -6.505 1.00 27.91 88 ALA A CA 1
ATOM 709 C C . ALA A 1 88 ? 19.394 14.584 -5.267 1.00 27.91 88 ALA A C 1
ATOM 711 O O . ALA A 1 88 ? 20.363 13.821 -5.343 1.00 27.91 88 ALA A O 1
ATOM 712 N N . ALA A 1 89 ? 18.761 14.822 -4.118 1.00 30.05 89 ALA A N 1
ATOM 713 C CA . ALA A 1 89 ? 18.902 13.962 -2.962 1.00 30.05 89 ALA A CA 1
ATOM 714 C C . ALA A 1 89 ? 18.559 12.546 -3.440 1.00 30.05 89 ALA A C 1
ATOM 716 O O . ALA A 1 89 ? 17.461 12.298 -3.939 1.00 30.05 89 ALA A O 1
ATOM 717 N N . LYS A 1 90 ? 19.538 11.636 -3.382 1.00 32.03 90 LYS A N 1
ATOM 718 C CA . LYS A 1 90 ? 19.388 10.237 -3.797 1.00 32.03 90 LYS A CA 1
ATOM 719 C C . LYS A 1 90 ? 18.396 9.542 -2.865 1.00 32.03 90 LYS A C 1
ATOM 721 O O . LYS A 1 90 ? 18.785 8.888 -1.905 1.00 32.03 90 LYS A O 1
ATOM 726 N N . VAL A 1 91 ? 17.114 9.688 -3.165 1.00 32.31 91 VAL A N 1
ATOM 727 C CA . VAL A 1 91 ? 16.042 8.875 -2.602 1.00 32.31 91 VAL A CA 1
ATOM 728 C C . VAL A 1 91 ? 16.134 7.486 -3.253 1.00 32.31 91 VAL A C 1
ATOM 730 O O . VAL A 1 91 ? 16.329 7.399 -4.473 1.00 32.31 91 VAL A O 1
ATOM 733 N N . PRO A 1 92 ? 16.046 6.381 -2.489 1.00 35.16 92 PRO A N 1
ATOM 734 C CA . PRO A 1 92 ? 16.056 5.038 -3.058 1.00 35.16 92 PRO A CA 1
ATOM 735 C C . PRO A 1 92 ? 14.935 4.884 -4.096 1.00 35.16 92 PRO A C 1
ATOM 737 O O . PRO A 1 92 ? 13.833 5.405 -3.930 1.00 35.16 92 PRO A O 1
ATOM 740 N N . ALA A 1 93 ? 15.208 4.140 -5.172 1.00 40.94 93 ALA A N 1
ATOM 741 C CA . ALA A 1 93 ? 14.341 4.031 -6.352 1.00 40.94 93 ALA A CA 1
ATOM 742 C C . ALA A 1 93 ? 12.897 3.550 -6.073 1.00 40.94 93 ALA A C 1
ATOM 744 O O . ALA A 1 93 ? 12.053 3.682 -6.954 1.00 40.94 93 ALA A O 1
ATOM 745 N N . ALA A 1 94 ? 12.618 3.012 -4.879 1.00 36.19 94 ALA A N 1
ATOM 746 C CA . ALA A 1 94 ? 11.281 2.617 -4.437 1.00 36.19 94 ALA A CA 1
ATOM 747 C C . ALA A 1 94 ? 10.392 3.814 -4.036 1.00 36.19 94 ALA A C 1
ATOM 749 O O . ALA A 1 94 ? 9.201 3.797 -4.317 1.00 36.19 94 ALA A O 1
ATOM 750 N N . ALA A 1 95 ? 10.955 4.883 -3.459 1.00 37.38 95 ALA A N 1
ATOM 751 C CA . ALA A 1 95 ? 10.189 6.060 -3.022 1.00 37.38 95 ALA A CA 1
ATOM 752 C C . ALA A 1 95 ? 10.128 7.180 -4.084 1.00 37.38 95 ALA A C 1
ATOM 754 O O . ALA A 1 95 ? 9.279 8.066 -4.018 1.00 37.38 95 ALA A O 1
ATOM 755 N N . ALA A 1 96 ? 10.979 7.116 -5.115 1.00 43.09 96 ALA A N 1
ATOM 756 C CA . ALA A 1 96 ? 11.025 8.110 -6.192 1.00 43.09 96 ALA A CA 1
ATOM 757 C C . ALA A 1 96 ? 9.767 8.138 -7.085 1.00 43.09 96 ALA A C 1
ATOM 759 O O . ALA A 1 96 ? 9.515 9.141 -7.746 1.00 43.09 96 ALA A O 1
ATOM 760 N N . ASN A 1 97 ? 8.980 7.057 -7.119 1.00 48.03 97 ASN A N 1
ATOM 761 C CA . ASN A 1 97 ? 7.763 6.997 -7.933 1.00 48.03 97 ASN A CA 1
ATOM 762 C C . ASN A 1 97 ? 6.516 7.541 -7.220 1.00 48.03 97 ASN A C 1
ATOM 764 O O . ASN A 1 97 ? 5.561 7.893 -7.899 1.00 48.03 97 ASN A O 1
ATOM 768 N N . ILE A 1 98 ? 6.538 7.638 -5.887 1.00 45.19 98 ILE A N 1
ATOM 769 C CA . ILE A 1 98 ? 5.397 8.089 -5.074 1.00 45.19 98 ILE A CA 1
ATOM 770 C C . ILE A 1 98 ? 5.583 9.559 -4.659 1.00 45.19 98 ILE A C 1
ATOM 772 O O . ILE A 1 98 ? 4.638 10.342 -4.692 1.00 45.19 98 ILE A O 1
ATOM 776 N N . ASN A 1 99 ? 6.823 9.972 -4.365 1.00 43.53 99 ASN A N 1
ATOM 777 C CA . ASN A 1 99 ? 7.123 11.313 -3.857 1.00 43.53 99 ASN A CA 1
ATOM 778 C C . ASN A 1 99 ? 6.697 12.509 -4.729 1.00 43.53 99 ASN A C 1
ATOM 780 O O . ASN A 1 99 ? 6.246 13.486 -4.132 1.00 43.53 99 ASN A O 1
ATOM 784 N N . PRO A 1 100 ? 6.785 12.512 -6.079 1.00 43.53 100 PRO A N 1
ATOM 785 C CA . PRO A 1 100 ? 6.476 13.729 -6.833 1.00 43.53 100 PRO A CA 1
ATOM 786 C C . PRO A 1 100 ? 4.992 14.122 -6.769 1.00 43.53 100 PRO A C 1
ATOM 788 O O . PRO A 1 100 ? 4.680 15.285 -6.990 1.00 43.53 100 PRO A O 1
ATOM 791 N N . ILE A 1 101 ? 4.093 13.191 -6.423 1.00 44.72 101 ILE A N 1
ATOM 792 C CA . ILE A 1 101 ? 2.656 13.467 -6.249 1.00 44.72 101 ILE A CA 1
ATOM 793 C C . ILE A 1 101 ? 2.398 14.246 -4.949 1.00 44.72 101 ILE A C 1
ATOM 795 O O . ILE A 1 101 ? 1.517 15.097 -4.905 1.00 44.72 101 ILE A O 1
ATOM 799 N N . PHE A 1 102 ? 3.188 13.992 -3.900 1.00 39.34 102 PHE A N 1
ATOM 800 C CA . PHE A 1 102 ? 3.017 14.621 -2.585 1.00 39.34 102 PHE A CA 1
ATOM 801 C C . PHE A 1 102 ? 3.905 15.864 -2.381 1.00 39.34 102 PHE A C 1
ATOM 803 O O . PHE A 1 102 ? 3.617 16.694 -1.522 1.00 39.34 102 PHE A O 1
ATOM 810 N N . GLN A 1 103 ? 4.986 16.023 -3.159 1.00 39.53 103 GLN A N 1
ATOM 811 C CA . GLN A 1 103 ? 5.976 17.101 -2.987 1.00 39.53 103 GLN A CA 1
ATOM 812 C C . GLN A 1 103 ? 5.619 18.446 -3.635 1.00 39.53 103 GLN A C 1
ATOM 814 O O . GLN A 1 103 ? 6.282 19.434 -3.323 1.00 39.53 103 GLN A O 1
ATOM 819 N N . SER A 1 104 ? 4.596 18.520 -4.492 1.00 35.28 104 SER A N 1
ATOM 820 C CA . SER A 1 104 ? 4.157 19.786 -5.107 1.00 35.28 104 SER A CA 1
ATOM 821 C C . SER A 1 104 ? 3.462 20.741 -4.125 1.00 35.28 104 SER A C 1
ATOM 823 O O . SER A 1 104 ? 3.133 21.866 -4.486 1.00 35.28 104 SER A O 1
ATOM 825 N N . TYR A 1 105 ? 3.268 20.327 -2.870 1.00 38.28 105 TYR A N 1
ATOM 826 C CA . TYR A 1 105 ? 2.779 21.179 -1.793 1.00 38.28 105 TYR A CA 1
ATOM 827 C C . TYR A 1 105 ? 3.942 21.872 -1.061 1.00 38.28 105 TYR A C 1
ATOM 829 O O . TYR A 1 105 ? 4.470 21.392 -0.050 1.00 38.28 105 TYR A O 1
ATOM 837 N N . LYS A 1 106 ? 4.327 23.049 -1.555 1.00 28.95 106 LYS A N 1
ATOM 838 C CA . LYS A 1 106 ? 4.893 24.118 -0.724 1.00 28.95 106 LYS A CA 1
ATOM 839 C C . LYS A 1 106 ? 3.943 25.306 -0.819 1.00 28.95 106 LYS A C 1
ATOM 841 O O . LYS A 1 106 ? 3.683 25.804 -1.904 1.00 28.95 106 LYS A O 1
ATOM 846 N N . VAL A 1 107 ? 3.363 25.654 0.320 1.00 33.66 107 VAL A N 1
ATOM 847 C CA . VAL A 1 107 ? 2.498 26.816 0.511 1.00 33.66 107 VAL A CA 1
ATOM 848 C C . VAL A 1 107 ? 3.355 27.822 1.275 1.00 33.66 107 VAL A C 1
ATOM 850 O O . VAL A 1 107 ? 3.924 27.448 2.300 1.00 33.66 107 VAL A O 1
ATOM 853 N N . GLU A 1 108 ? 3.518 29.035 0.752 1.00 29.05 108 GLU A N 1
ATOM 854 C CA . GLU A 1 108 ? 4.040 30.171 1.517 1.00 29.05 108 GLU A CA 1
ATOM 855 C C . GLU A 1 108 ? 2.874 31.074 1.927 1.00 29.05 108 GLU A C 1
ATOM 857 O O . GLU A 1 108 ? 2.048 31.452 1.090 1.00 29.05 108 GLU A O 1
ATOM 862 N N . ASP A 1 109 ? 2.826 31.421 3.215 1.00 37.78 109 ASP A N 1
ATOM 863 C CA . ASP A 1 109 ? 1.729 32.174 3.817 1.00 37.78 109 ASP A CA 1
ATOM 864 C C . ASP A 1 109 ? 2.065 33.660 4.001 1.00 37.78 109 ASP A C 1
ATOM 866 O O . ASP A 1 109 ? 3.134 34.061 4.476 1.00 37.78 109 ASP A O 1
ATOM 870 N N . SER A 1 110 ? 1.090 34.502 3.657 1.00 26.59 110 SER A N 1
ATOM 871 C CA . SER A 1 110 ? 1.016 35.890 4.096 1.00 26.59 110 SER A CA 1
ATOM 872 C C . SER A 1 110 ? 0.573 35.944 5.554 1.00 26.59 110 SER A C 1
ATOM 874 O O . SER A 1 110 ? -0.475 35.417 5.901 1.00 26.59 110 SER A O 1
ATOM 876 N N . LYS A 1 111 ? 1.344 36.643 6.390 1.00 35.75 111 LYS A N 1
ATOM 877 C CA . LYS A 1 111 ? 0.986 36.938 7.782 1.00 35.75 111 LYS A CA 1
ATOM 878 C C . LYS A 1 111 ? -0.335 37.714 7.851 1.00 35.75 111 LYS A C 1
AT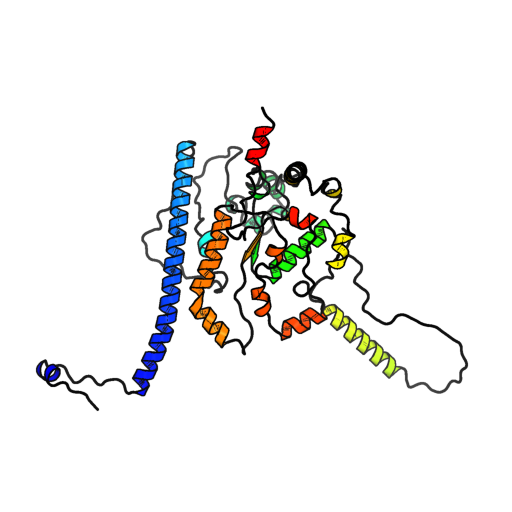OM 880 O O . LYS A 1 111 ? -0.353 38.888 7.475 1.00 35.75 111 LYS A O 1
ATOM 885 N N . GLN A 1 112 ? -1.383 37.094 8.382 1.00 30.64 112 GLN A N 1
ATOM 886 C CA . GLN A 1 112 ? -2.553 37.773 8.939 1.00 30.64 112 GLN A CA 1
ATOM 887 C C . GLN A 1 112 ? -2.838 37.240 10.348 1.00 30.64 112 GLN A C 1
ATOM 889 O O . GLN A 1 112 ? -2.484 36.113 10.680 1.00 30.64 112 GLN A O 1
ATOM 894 N N . GLU A 1 113 ? -3.337 38.141 11.193 1.00 35.69 113 GLU A N 1
ATOM 895 C CA . GLU A 1 113 ? -3.571 37.940 12.624 1.00 35.69 113 GLU A CA 1
ATOM 896 C C . GLU A 1 113 ? -4.781 37.037 12.883 1.00 35.69 113 GLU A C 1
ATOM 898 O O . GLU A 1 113 ? -5.708 36.969 12.080 1.00 35.69 113 GLU A O 1
ATOM 903 N N . ASP A 1 114 ? -4.716 36.348 14.020 1.00 42.19 114 ASP A N 1
ATOM 904 C CA . ASP A 1 114 ? -5.536 35.206 14.405 1.00 42.19 114 ASP A CA 1
ATOM 905 C C . ASP A 1 114 ? -7.052 35.497 14.456 1.00 42.19 114 ASP A C 1
ATOM 907 O O . ASP A 1 114 ? -7.533 36.230 15.321 1.00 42.19 114 ASP A O 1
ATOM 911 N N . GLU A 1 115 ? -7.809 34.831 13.576 1.00 42.25 115 GLU A N 1
ATOM 912 C CA . GLU A 1 115 ? -9.226 34.509 13.779 1.00 42.25 115 GLU A CA 1
ATOM 913 C C . GLU A 1 115 ? -9.380 32.989 13.981 1.00 42.25 115 GLU A C 1
ATOM 915 O O . GLU A 1 115 ? -8.724 32.179 13.315 1.00 42.25 115 GLU A O 1
ATOM 920 N N . ASP A 1 116 ? -10.253 32.604 14.916 1.00 45.59 116 ASP A N 1
ATOM 921 C CA . ASP A 1 116 ? -10.525 31.230 15.357 1.00 45.59 116 ASP A CA 1
ATOM 922 C C . ASP A 1 116 ? -11.168 30.380 14.239 1.00 45.59 116 ASP A C 1
ATOM 924 O O . ASP A 1 116 ? -12.368 30.103 14.242 1.00 45.59 116 ASP A O 1
ATOM 928 N N . GLY A 1 117 ? -10.390 29.979 13.235 1.00 57.50 117 GLY A N 1
ATOM 929 C CA . GLY A 1 117 ? -10.907 29.164 12.130 1.00 57.50 117 GLY A CA 1
ATOM 930 C C . GLY A 1 117 ? -10.017 29.019 10.900 1.00 57.50 117 GLY A C 1
ATOM 931 O O . GLY A 1 117 ? -10.433 28.368 9.941 1.00 57.50 117 GLY A O 1
ATOM 932 N N . GLU A 1 118 ? -8.816 29.600 10.883 1.00 68.00 118 GLU A N 1
ATOM 933 C CA . GLU A 1 118 ? -7.934 29.487 9.721 1.00 68.00 118 GLU A CA 1
ATOM 934 C C . GLU A 1 118 ? -7.238 28.114 9.646 1.00 68.00 118 GLU A C 1
ATOM 936 O O . GLU A 1 118 ? -6.637 27.632 10.609 1.00 68.00 118 GLU A O 1
ATOM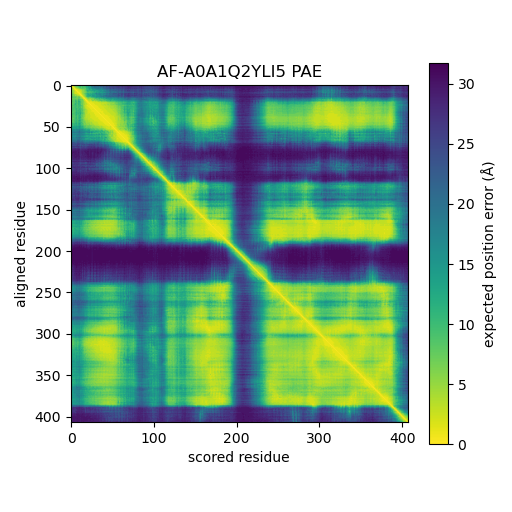 941 N N . ILE A 1 119 ? -7.307 27.478 8.472 1.00 63.22 119 ILE A N 1
ATOM 942 C CA . ILE A 1 119 ? -6.605 26.222 8.181 1.00 63.22 119 ILE A CA 1
ATOM 943 C C . ILE A 1 119 ? -5.112 26.532 8.015 1.00 63.22 119 ILE A C 1
ATOM 945 O O . ILE A 1 119 ? -4.685 26.992 6.955 1.00 63.22 119 ILE A O 1
ATOM 949 N N . LYS A 1 120 ? -4.320 26.248 9.052 1.00 71.06 120 LYS A N 1
ATOM 950 C CA . LYS A 1 120 ? -2.855 26.387 9.044 1.00 71.06 120 LYS A CA 1
ATOM 951 C C . LYS A 1 120 ? -2.188 25.099 8.547 1.00 71.06 120 LYS A C 1
ATOM 953 O O . LYS A 1 120 ? -2.674 23.995 8.806 1.00 71.06 120 LYS A O 1
ATOM 958 N N . ALA A 1 121 ? -1.065 25.208 7.835 1.00 69.69 121 ALA A N 1
ATOM 959 C CA . ALA A 1 121 ? -0.307 24.026 7.432 1.00 69.69 121 ALA A CA 1
ATOM 960 C C . ALA A 1 121 ? 0.396 23.385 8.643 1.00 69.69 121 ALA A C 1
ATOM 962 O O . ALA A 1 121 ? 0.799 24.057 9.590 1.00 69.69 121 ALA A O 1
ATOM 963 N N . LEU A 1 122 ? 0.613 22.064 8.594 1.00 69.81 122 LEU A N 1
ATOM 964 C CA . LE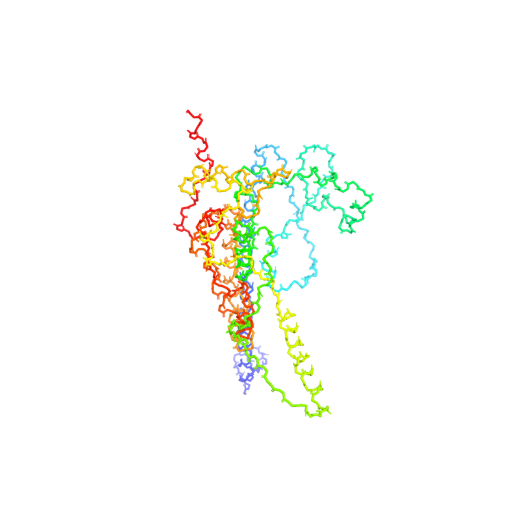U A 1 122 ? 1.202 21.311 9.712 1.00 69.81 122 LEU A CA 1
ATOM 965 C C . LEU A 1 122 ? 2.579 21.837 10.150 1.00 69.81 122 LEU A C 1
ATOM 967 O O . LEU A 1 122 ? 2.949 21.724 11.312 1.00 69.81 122 LEU A O 1
ATOM 971 N N . ARG A 1 123 ? 3.349 22.409 9.218 1.00 73.62 123 ARG A N 1
ATOM 972 C CA . ARG A 1 123 ? 4.680 22.961 9.506 1.00 73.62 123 ARG A CA 1
ATOM 973 C C . ARG A 1 123 ? 4.619 24.210 10.376 1.00 73.62 123 ARG A C 1
ATOM 975 O O . ARG A 1 123 ? 5.539 24.422 11.152 1.00 73.62 123 ARG A O 1
ATOM 982 N N . ASP A 1 124 ? 3.550 24.986 10.267 1.00 76.94 124 ASP A N 1
ATOM 983 C CA . ASP A 1 124 ? 3.377 26.230 11.020 1.00 76.94 124 ASP A CA 1
ATOM 984 C C . ASP A 1 124 ? 2.760 25.973 12.397 1.00 76.94 124 ASP A C 1
ATOM 986 O O . ASP A 1 124 ? 2.870 26.799 13.300 1.00 76.94 124 ASP A O 1
ATOM 990 N N . LEU A 1 125 ? 2.166 24.788 12.583 1.00 75.81 125 LEU A N 1
ATOM 991 C CA . LEU A 1 125 ? 1.679 24.309 13.874 1.00 75.81 125 LEU A CA 1
ATOM 992 C C . LEU A 1 125 ? 2.812 23.879 14.819 1.00 75.81 125 LEU A C 1
ATOM 994 O O . LEU A 1 125 ? 2.626 23.915 16.035 1.00 75.81 125 LEU A O 1
ATOM 998 N N . TYR A 1 126 ? 3.975 23.481 14.284 1.00 76.00 126 TYR A N 1
ATOM 999 C CA . TYR A 1 126 ? 5.093 22.965 15.077 1.00 76.00 126 TYR A CA 1
ATOM 1000 C C . TYR A 1 126 ? 6.378 23.752 14.861 1.00 76.00 126 TYR A C 1
ATOM 1002 O O . TYR A 1 126 ? 6.911 23.845 13.756 1.00 76.00 126 TYR A O 1
ATOM 1010 N N . GLU A 1 127 ? 6.966 24.223 15.952 1.00 78.75 127 GLU A N 1
ATOM 1011 C CA . GLU A 1 127 ? 8.293 24.818 15.906 1.00 78.75 127 GLU A CA 1
ATOM 1012 C C . GLU A 1 127 ? 9.388 23.737 15.934 1.00 78.75 127 GLU A C 1
ATOM 1014 O O . GLU A 1 127 ? 9.206 22.668 16.521 1.00 78.75 127 GLU A O 1
ATOM 1019 N N . PRO A 1 128 ? 10.595 24.012 15.406 1.00 81.25 128 PRO A N 1
ATOM 1020 C CA . PRO A 1 128 ? 11.720 23.075 15.493 1.00 81.25 128 PRO A CA 1
ATOM 1021 C C . PRO A 1 128 ? 12.039 22.608 16.928 1.00 81.25 128 PRO A C 1
ATOM 1023 O O . PRO A 1 128 ? 12.496 21.485 17.135 1.00 81.25 128 PRO A O 1
ATOM 1026 N N . MET A 1 129 ? 11.762 23.448 17.932 1.00 75.94 129 MET A N 1
ATOM 1027 C CA . MET A 1 129 ? 11.935 23.121 19.354 1.00 75.94 129 MET A CA 1
ATOM 1028 C C . MET A 1 129 ? 10.868 22.163 19.905 1.00 75.94 129 MET A C 1
ATOM 1030 O O . MET A 1 129 ? 11.127 21.485 20.902 1.00 75.94 129 MET A O 1
ATOM 1034 N N . ASP A 1 130 ? 9.699 22.085 19.265 1.00 78.62 130 ASP A N 1
ATOM 1035 C CA . ASP A 1 130 ? 8.642 21.129 19.609 1.00 78.62 130 ASP A CA 1
ATOM 1036 C C . ASP A 1 130 ? 9.061 19.708 19.216 1.00 78.62 130 ASP A C 1
ATOM 1038 O O . ASP A 1 130 ? 8.886 18.770 19.993 1.00 78.62 130 ASP A O 1
ATOM 1042 N N . VAL A 1 131 ? 9.726 19.560 18.064 1.00 79.69 131 VAL A N 1
ATOM 1043 C CA . VAL A 1 131 ? 10.280 18.275 17.594 1.00 79.69 131 VAL A CA 1
ATOM 1044 C C . VAL A 1 131 ? 11.382 17.768 18.526 1.00 79.69 131 VAL A C 1
ATOM 1046 O O . VAL A 1 131 ? 11.486 16.572 18.786 1.00 79.69 131 VAL A O 1
ATOM 1049 N N . LEU A 1 132 ? 12.185 18.683 19.074 1.00 81.50 132 LEU A N 1
ATOM 1050 C CA . LEU A 1 132 ? 13.202 18.370 20.080 1.00 81.50 132 LEU A CA 1
ATOM 1051 C C . LEU A 1 132 ? 12.610 18.132 21.482 1.00 81.50 132 LEU A C 1
ATOM 1053 O O . LEU A 1 132 ? 13.352 17.826 22.413 1.00 81.50 132 LEU A O 1
ATOM 1057 N N . GLY A 1 133 ? 11.293 18.282 21.657 1.00 74.69 133 GLY A N 1
ATOM 1058 C CA . GLY A 1 133 ? 10.580 17.998 22.903 1.00 74.69 133 GLY A CA 1
ATOM 1059 C C . GLY A 1 133 ? 10.807 19.011 24.028 1.00 74.69 133 GLY A C 1
ATOM 1060 O O . GLY A 1 133 ? 10.260 18.842 25.114 1.00 74.69 133 GLY A O 1
ATOM 1061 N N . VAL A 1 134 ? 11.565 20.085 23.801 1.00 79.31 134 VAL A N 1
ATOM 1062 C CA . VAL A 1 134 ? 11.904 21.068 24.846 1.00 79.31 134 VAL A CA 1
ATOM 1063 C C . VAL A 1 134 ? 10.655 21.803 25.331 1.00 79.31 134 VAL A C 1
ATOM 1065 O O . VAL A 1 134 ? 10.436 21.947 26.532 1.00 79.31 134 VAL A O 1
ATOM 1068 N N . LYS A 1 135 ? 9.782 22.200 24.403 1.00 75.44 135 LYS A N 1
ATOM 1069 C CA . LYS A 1 135 ? 8.510 22.862 24.717 1.00 75.44 135 LYS A CA 1
ATOM 1070 C C . LYS A 1 135 ? 7.442 21.921 25.275 1.00 75.44 135 LYS A C 1
ATOM 1072 O O . LYS A 1 135 ? 6.504 22.401 25.895 1.00 75.44 135 LYS A O 1
ATOM 1077 N N . ARG A 1 136 ? 7.604 20.600 25.128 1.00 73.69 136 ARG A N 1
ATOM 1078 C CA . ARG A 1 136 ? 6.721 19.610 25.767 1.00 73.69 136 ARG A CA 1
ATOM 1079 C C . ARG A 1 136 ? 6.899 19.581 27.287 1.00 73.69 136 ARG A C 1
ATOM 1081 O O . ARG A 1 136 ? 5.938 19.328 27.998 1.00 73.69 136 ARG A O 1
ATOM 1088 N N . PHE A 1 137 ? 8.115 19.836 27.775 1.00 75.19 137 PHE A N 1
ATOM 1089 C CA . PHE A 1 137 ? 8.420 19.840 29.211 1.00 75.19 137 PHE A CA 1
ATOM 1090 C C . PHE A 1 137 ? 8.383 21.232 29.847 1.00 75.19 137 PHE A C 1
ATOM 1092 O O . PHE A 1 137 ? 8.052 21.346 31.023 1.00 75.19 137 PHE A O 1
ATOM 1099 N N . PHE A 1 138 ? 8.744 22.276 29.097 1.00 72.94 138 PHE A N 1
ATOM 1100 C CA . PHE A 1 138 ? 8.944 23.626 29.639 1.00 72.94 138 PHE A CA 1
ATOM 1101 C C . PHE A 1 138 ? 7.996 24.687 29.061 1.00 72.94 138 PHE A C 1
ATOM 1103 O O . PHE A 1 138 ? 8.240 25.874 29.268 1.00 72.94 138 PHE A O 1
ATOM 1110 N N . GLY A 1 139 ? 6.955 24.306 28.317 1.00 74.75 139 GLY A N 1
ATOM 1111 C CA . GLY A 1 139 ? 6.057 25.278 27.692 1.00 74.75 139 GLY A CA 1
ATOM 1112 C C . GLY A 1 139 ? 4.656 24.761 27.382 1.00 74.75 139 GLY A C 1
ATOM 1113 O O . GLY A 1 139 ? 4.287 23.639 27.727 1.00 74.75 139 GLY A O 1
ATOM 1114 N N . ASP A 1 140 ? 3.899 25.598 26.675 1.00 76.19 140 ASP A N 1
ATOM 1115 C CA . ASP A 1 140 ? 2.446 25.475 26.470 1.00 76.19 140 ASP A CA 1
ATOM 1116 C C . ASP A 1 140 ? 2.088 24.536 25.303 1.00 76.19 140 ASP A C 1
ATOM 1118 O O . ASP A 1 140 ? 1.123 24.731 24.562 1.00 76.19 140 ASP A O 1
ATOM 1122 N N . PHE A 1 141 ? 2.912 23.512 25.069 1.00 76.88 141 PHE A N 1
ATOM 1123 C CA . PHE A 1 141 ? 2.738 22.595 23.941 1.00 76.88 141 PHE A CA 1
ATOM 1124 C C . PHE A 1 141 ? 1.393 21.860 23.997 1.00 76.88 141 PHE A C 1
ATOM 1126 O O . PHE A 1 141 ? 0.737 21.712 22.970 1.00 76.88 141 PHE A O 1
ATOM 1133 N N . HIS A 1 142 ? 0.974 21.434 25.190 1.00 76.06 142 HIS A N 1
ATOM 1134 C CA . HIS A 1 142 ? -0.271 20.691 25.380 1.00 76.06 142 HIS A CA 1
ATOM 1135 C C . HIS A 1 142 ? -1.509 21.520 25.021 1.00 76.06 142 HIS A C 1
ATOM 1137 O O . HIS A 1 142 ? -2.333 21.055 24.240 1.00 76.06 142 HIS A O 1
ATOM 1143 N N . GLU A 1 143 ? -1.585 22.770 25.480 1.00 74.88 143 GLU A N 1
ATOM 1144 C CA . GLU A 1 143 ? -2.711 23.665 25.179 1.00 74.88 143 GLU A CA 1
ATOM 1145 C C . GLU A 1 143 ? -2.800 23.992 23.682 1.00 74.88 143 GLU A C 1
ATOM 1147 O O . GLU A 1 143 ? -3.886 24.013 23.103 1.00 74.88 143 GLU A O 1
ATOM 1152 N N . ARG A 1 144 ? -1.654 24.191 23.012 1.00 72.94 144 ARG A N 1
ATOM 1153 C CA . ARG A 1 144 ? -1.631 24.425 21.559 1.00 72.94 144 ARG A CA 1
ATOM 1154 C C . ARG A 1 144 ? -2.151 23.222 20.782 1.00 72.94 144 ARG A C 1
ATOM 1156 O O . ARG A 1 144 ? -2.933 23.405 19.861 1.00 72.94 144 ARG A O 1
ATOM 1163 N N . VAL A 1 145 ? -1.736 22.009 21.147 1.00 73.88 145 VAL A N 1
ATOM 1164 C CA . VAL A 1 145 ? -2.171 20.782 20.461 1.00 73.88 145 VAL A CA 1
ATOM 1165 C C . VAL A 1 145 ? -3.655 20.501 20.698 1.00 73.88 145 VAL A C 1
ATOM 1167 O O . VAL A 1 145 ? -4.335 20.082 19.769 1.00 73.88 145 VAL A O 1
ATOM 1170 N N . GLU A 1 146 ? -4.176 20.762 21.898 1.00 73.38 146 GLU A N 1
ATOM 1171 C CA . GLU A 1 146 ? -5.596 20.550 22.216 1.00 73.38 146 GLU A CA 1
ATOM 1172 C C . GLU A 1 146 ? -6.534 21.474 21.426 1.00 73.38 146 GLU A C 1
ATOM 1174 O O . GLU A 1 146 ? -7.636 21.070 21.058 1.00 73.38 146 GLU A O 1
ATOM 1179 N N . ASN A 1 147 ? -6.085 22.688 21.105 1.00 74.31 147 ASN A N 1
ATOM 1180 C CA . ASN A 1 147 ? -6.866 23.639 20.312 1.00 74.31 147 ASN A CA 1
ATOM 1181 C C . ASN A 1 147 ? -6.836 23.347 18.801 1.00 74.31 147 ASN A C 1
ATOM 1183 O O . ASN A 1 147 ? -7.639 23.901 18.048 1.00 74.31 147 ASN A O 1
ATOM 1187 N N . VAL A 1 148 ? -5.936 22.475 18.338 1.00 76.94 148 VAL A N 1
ATOM 1188 C CA . VAL A 1 148 ? -5.825 22.113 16.923 1.00 76.94 148 VAL A CA 1
ATOM 1189 C C . VAL A 1 148 ? -6.821 21.005 16.601 1.00 76.94 148 VAL A C 1
ATOM 1191 O O . VAL A 1 148 ? -6.645 19.846 16.969 1.00 76.94 148 VAL A O 1
ATOM 1194 N N . LYS A 1 149 ? -7.863 21.359 15.847 1.00 76.19 149 LYS A N 1
ATOM 1195 C CA . LYS A 1 149 ? -8.787 20.388 15.253 1.00 76.19 149 LYS A CA 1
ATOM 1196 C C . LYS A 1 149 ? -8.275 19.973 13.880 1.00 76.19 149 LYS A C 1
ATOM 1198 O O . LYS A 1 149 ? -7.932 20.826 13.064 1.00 76.19 149 LYS A O 1
ATOM 1203 N N . SER A 1 150 ? -8.224 18.671 13.621 1.00 76.06 150 SER A N 1
ATOM 1204 C CA . SER A 1 150 ? -7.851 18.159 12.303 1.00 76.06 150 SER A CA 1
ATOM 1205 C C . SER A 1 150 ? -8.988 18.350 11.294 1.00 76.06 150 SER A C 1
ATOM 1207 O O . SER A 1 150 ? -10.167 18.350 11.652 1.00 76.06 150 SER A O 1
ATOM 1209 N N . GLU A 1 151 ? -8.641 18.467 10.009 1.00 74.56 151 GLU A N 1
ATOM 1210 C CA . GLU A 1 151 ? -9.627 18.504 8.918 1.00 74.56 151 GLU A CA 1
ATOM 1211 C C . GLU A 1 151 ? -10.488 17.229 8.885 1.00 74.56 151 GLU A C 1
ATOM 1213 O O . GLU A 1 151 ? -11.681 17.291 8.590 1.00 74.56 151 GLU A O 1
ATOM 1218 N N . ASP A 1 152 ? -9.908 16.085 9.257 1.00 77.31 152 ASP A N 1
ATOM 1219 C CA . ASP A 1 152 ? -10.591 14.788 9.293 1.00 77.31 152 ASP A CA 1
ATOM 1220 C C . ASP A 1 152 ? -11.737 14.741 10.317 1.00 77.31 152 ASP A C 1
ATOM 1222 O O . ASP A 1 152 ? -12.719 14.023 10.118 1.00 77.31 152 ASP A O 1
ATOM 1226 N N . ALA A 1 153 ? -11.664 15.538 11.390 1.00 80.06 153 ALA A N 1
ATOM 1227 C CA . ALA A 1 153 ? -12.745 15.647 12.368 1.00 80.06 153 ALA A CA 1
ATOM 1228 C C . ALA A 1 153 ? -13.979 16.385 11.812 1.00 80.06 153 ALA A C 1
ATOM 1230 O O . ALA A 1 153 ? -15.090 16.180 12.298 1.00 80.06 153 ALA A O 1
ATOM 1231 N N . LEU A 1 154 ? -13.805 17.228 10.786 1.00 78.69 154 LEU A N 1
ATOM 1232 C CA . LEU A 1 154 ? -14.876 18.039 10.192 1.00 78.69 154 LEU A CA 1
ATOM 1233 C C . LEU A 1 154 ? -15.706 17.275 9.152 1.00 78.69 154 LEU A C 1
ATOM 1235 O O . LEU A 1 154 ? -16.775 17.736 8.749 1.00 78.69 154 LEU A O 1
ATOM 1239 N N . VAL A 1 155 ? -15.215 16.128 8.682 1.00 77.75 155 VAL A N 1
ATOM 1240 C CA . VAL A 1 155 ? -15.887 15.335 7.650 1.00 77.75 155 VAL A CA 1
ATOM 1241 C C . VAL A 1 155 ? -17.112 14.650 8.249 1.00 77.75 155 VAL A C 1
ATOM 1243 O O . VAL A 1 155 ? -17.012 14.020 9.299 1.00 77.75 155 VAL A O 1
ATOM 1246 N N . THR A 1 156 ? -18.264 14.727 7.576 1.00 75.88 156 THR A N 1
ATOM 1247 C CA . THR A 1 156 ? -19.510 14.072 8.012 1.00 75.88 156 THR A CA 1
ATOM 1248 C C . THR A 1 156 ? -19.432 12.553 7.861 1.00 75.88 156 THR A C 1
ATOM 1250 O O . THR A 1 156 ? -19.648 11.818 8.823 1.00 75.88 156 THR A O 1
ATOM 1253 N N . ASN A 1 157 ? -19.043 12.085 6.674 1.00 80.94 157 ASN A N 1
ATOM 1254 C CA . ASN A 1 157 ? -18.853 10.671 6.380 1.00 80.94 157 ASN A CA 1
ATOM 1255 C C . ASN A 1 157 ? -17.511 10.175 6.917 1.00 80.94 157 ASN A C 1
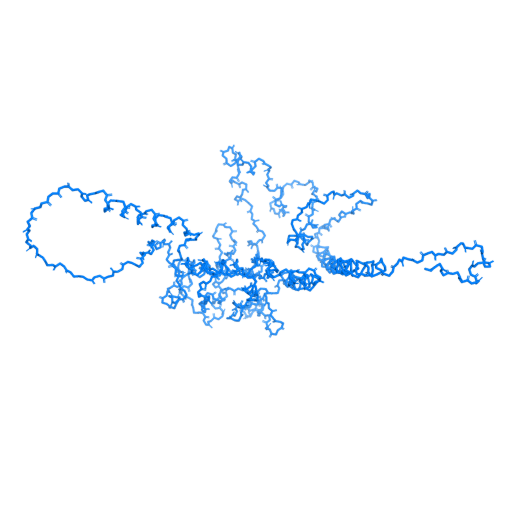ATOM 1257 O O . ASN A 1 157 ? -16.449 10.691 6.579 1.00 80.94 157 ASN A O 1
ATOM 1261 N N . VAL A 1 158 ? -17.554 9.095 7.686 1.00 83.06 158 VAL A N 1
ATOM 1262 C CA . VAL A 1 158 ? -16.369 8.505 8.327 1.00 83.06 158 VAL A CA 1
ATOM 1263 C C . VAL A 1 158 ? -15.387 7.928 7.303 1.00 83.06 158 VAL A C 1
ATOM 1265 O O . VAL A 1 158 ? -14.179 7.981 7.504 1.00 83.06 158 VAL A O 1
ATOM 1268 N N . ARG A 1 159 ? -15.899 7.434 6.170 1.00 83.38 159 ARG A N 1
ATOM 1269 C CA . ARG A 1 159 ? -15.093 6.829 5.096 1.00 83.38 159 ARG A CA 1
ATOM 1270 C C . ARG A 1 159 ? -14.420 7.836 4.169 1.00 83.38 159 ARG A C 1
ATOM 1272 O O . ARG A 1 159 ? -13.469 7.475 3.490 1.00 83.38 159 ARG A O 1
ATOM 1279 N N . ASP A 1 160 ? -14.878 9.084 4.166 1.00 81.31 160 ASP A N 1
ATOM 1280 C CA . ASP A 1 160 ? -14.263 10.147 3.366 1.00 81.31 160 ASP A CA 1
ATOM 1281 C C . ASP A 1 160 ? -13.125 10.854 4.126 1.00 81.31 160 ASP A C 1
ATOM 1283 O O . ASP A 1 160 ? -12.427 11.694 3.550 1.00 81.31 160 ASP A O 1
ATOM 1287 N N . ALA A 1 161 ? -12.958 10.532 5.415 1.00 79.94 161 ALA A N 1
ATOM 1288 C CA . ALA A 1 161 ? -11.901 11.041 6.277 1.00 79.94 161 ALA A CA 1
ATOM 1289 C C . ALA A 1 161 ? -10.657 10.148 6.189 1.00 79.94 161 ALA A C 1
ATOM 1291 O O . ALA A 1 161 ? -10.735 8.930 6.371 1.00 79.94 161 ALA A O 1
ATOM 1292 N N . GLY A 1 162 ? -9.499 10.764 5.953 1.00 79.25 162 GLY A N 1
ATOM 1293 C CA . GLY A 1 162 ? -8.228 10.053 5.873 1.00 79.25 162 GLY A CA 1
ATOM 1294 C C . GLY A 1 162 ? -8.172 8.914 4.841 1.00 79.25 162 GLY A C 1
ATOM 1295 O O . GLY A 1 162 ? -8.772 8.950 3.763 1.00 79.25 162 GLY A O 1
ATOM 1296 N N . GLY A 1 163 ? -7.362 7.907 5.161 1.00 85.44 163 GLY A N 1
ATOM 1297 C CA . GLY A 1 163 ? -7.095 6.753 4.308 1.00 85.44 163 GLY A CA 1
ATOM 1298 C C . GLY A 1 163 ? -5.760 6.097 4.644 1.00 85.44 163 GLY A C 1
ATOM 1299 O O . GLY A 1 163 ? -4.788 6.767 5.000 1.00 85.44 163 GLY A O 1
ATOM 1300 N N . ILE A 1 164 ? -5.699 4.774 4.514 1.00 91.31 164 ILE A N 1
ATOM 1301 C CA . ILE A 1 164 ? -4.523 3.983 4.893 1.00 91.31 164 ILE A CA 1
ATOM 1302 C C . ILE A 1 164 ? -3.880 3.408 3.642 1.00 91.31 164 ILE A C 1
ATOM 1304 O O . ILE A 1 164 ? -4.532 2.725 2.857 1.00 91.31 164 ILE A O 1
ATOM 1308 N N . ILE A 1 165 ? -2.585 3.671 3.458 1.00 93.31 165 ILE A N 1
ATOM 1309 C CA . ILE A 1 165 ? -1.813 3.153 2.327 1.00 93.31 165 ILE A CA 1
ATOM 1310 C C . ILE A 1 165 ? -0.874 2.062 2.837 1.00 93.31 165 ILE A C 1
ATOM 1312 O O . ILE A 1 165 ? 0.151 2.340 3.461 1.00 93.31 165 ILE A O 1
ATOM 1316 N N . CYS A 1 166 ? -1.205 0.814 2.528 1.00 93.56 166 CYS A N 1
ATOM 1317 C CA . CYS A 1 166 ? -0.350 -0.336 2.784 1.00 93.56 166 CYS A CA 1
ATOM 1318 C C . CYS A 1 166 ? 0.569 -0.552 1.577 1.00 93.56 166 CYS A C 1
ATOM 1320 O O . CYS A 1 166 ? 0.105 -0.875 0.481 1.00 93.56 166 CYS A O 1
ATOM 1322 N N . ILE A 1 167 ? 1.879 -0.386 1.771 1.00 93.62 167 ILE A N 1
ATOM 1323 C CA . ILE A 1 167 ? 2.877 -0.677 0.737 1.00 93.62 167 ILE A CA 1
ATOM 1324 C C . ILE A 1 167 ? 3.390 -2.101 0.946 1.00 93.62 167 ILE A C 1
ATOM 1326 O O . ILE A 1 167 ? 4.193 -2.368 1.838 1.00 93.62 167 ILE A O 1
ATOM 1330 N N . GLY A 1 168 ? 2.949 -2.997 0.075 1.00 92.56 168 GLY A N 1
ATOM 1331 C CA . GLY A 1 168 ? 3.320 -4.399 0.045 1.00 92.56 168 GLY A CA 1
ATOM 1332 C C . GLY A 1 168 ? 2.331 -5.320 0.756 1.00 92.56 168 GLY A C 1
ATOM 1333 O O . GLY A 1 168 ? 1.638 -4.948 1.707 1.00 92.56 168 GLY A O 1
ATOM 1334 N N . ARG A 1 169 ? 2.309 -6.572 0.303 1.00 92.50 169 ARG A N 1
ATOM 1335 C CA . ARG A 1 169 ? 1.428 -7.634 0.801 1.00 92.50 169 ARG A CA 1
ATOM 1336 C C . ARG A 1 169 ? 1.667 -7.971 2.272 1.00 92.50 169 ARG A C 1
ATOM 1338 O O . ARG A 1 169 ? 0.709 -8.265 2.978 1.00 92.50 169 ARG A O 1
ATOM 1345 N N . GLY A 1 170 ? 2.919 -7.922 2.733 1.00 92.06 170 GLY A N 1
ATOM 1346 C CA . GLY A 1 170 ? 3.268 -8.167 4.139 1.00 92.06 170 GLY A CA 1
ATOM 1347 C C . GLY A 1 170 ? 2.602 -7.156 5.074 1.00 92.06 170 GLY A C 1
ATOM 1348 O O . GLY A 1 170 ? 1.832 -7.548 5.944 1.00 92.06 170 GLY A O 1
ATOM 1349 N N . ALA A 1 171 ? 2.796 -5.861 4.801 1.00 93.06 171 ALA A N 1
ATOM 1350 C CA . ALA A 1 171 ? 2.192 -4.773 5.573 1.00 93.06 171 ALA A CA 1
ATOM 1351 C C . ALA A 1 171 ? 0.655 -4.807 5.532 1.00 93.06 171 ALA A C 1
ATOM 1353 O O . ALA A 1 171 ? -0.004 -4.522 6.526 1.00 93.06 171 ALA A O 1
ATOM 1354 N N . PHE A 1 172 ? 0.069 -5.189 4.391 1.00 94.12 172 PHE A N 1
ATOM 1355 C CA . PHE A 1 172 ? -1.378 -5.376 4.287 1.00 94.12 172 PHE A CA 1
ATOM 1356 C C . PHE A 1 172 ? -1.884 -6.518 5.185 1.00 94.12 172 PHE A C 1
ATOM 1358 O O . PHE A 1 172 ? -2.891 -6.349 5.869 1.00 94.12 172 PHE A O 1
ATOM 1365 N N . LYS A 1 173 ? -1.184 -7.662 5.229 1.00 93.75 173 LYS A N 1
ATOM 1366 C CA . LYS A 1 173 ? -1.541 -8.775 6.126 1.00 93.75 173 LYS A CA 1
ATOM 1367 C C . LYS A 1 173 ? -1.421 -8.387 7.597 1.00 93.75 173 LYS A C 1
ATOM 1369 O O . LYS A 1 173 ? -2.341 -8.672 8.352 1.00 93.75 173 LYS A O 1
ATOM 1374 N N . GLU A 1 174 ? -0.331 -7.728 7.988 1.00 92.00 174 GLU A N 1
ATOM 1375 C CA . GLU A 1 174 ? -0.132 -7.236 9.361 1.00 92.00 174 GLU A CA 1
ATOM 1376 C C . GLU A 1 174 ? -1.248 -6.282 9.774 1.00 92.00 174 GLU A C 1
ATOM 1378 O O . GLU A 1 174 ? -1.843 -6.448 10.833 1.00 92.00 174 GLU A O 1
ATOM 1383 N N . TYR A 1 175 ? -1.584 -5.324 8.908 1.00 93.50 175 TYR A N 1
ATOM 1384 C CA . TYR A 1 175 ? -2.644 -4.367 9.185 1.00 93.50 175 TYR A CA 1
ATOM 1385 C C . TYR A 1 175 ? -3.997 -5.060 9.384 1.00 93.50 175 TYR A C 1
ATOM 1387 O O . TYR A 1 175 ? -4.664 -4.835 10.390 1.00 93.50 175 TYR A O 1
ATOM 1395 N N . ILE A 1 176 ? -4.396 -5.939 8.459 1.00 93.31 176 ILE A N 1
ATOM 1396 C CA . ILE A 1 176 ? -5.680 -6.643 8.554 1.00 93.31 176 ILE A CA 1
ATOM 1397 C C . ILE A 1 176 ? -5.710 -7.565 9.776 1.00 93.31 176 ILE A C 1
ATOM 1399 O O . ILE A 1 176 ? -6.707 -7.566 10.497 1.00 93.31 176 ILE A O 1
ATOM 1403 N N . ASN A 1 177 ? -4.638 -8.312 10.044 1.00 92.38 177 ASN A N 1
ATOM 1404 C CA . ASN A 1 177 ? -4.550 -9.161 11.231 1.00 92.38 177 ASN A CA 1
ATOM 1405 C C . ASN A 1 177 ? -4.615 -8.327 12.514 1.00 92.38 177 ASN A C 1
ATOM 1407 O O . ASN A 1 177 ? -5.339 -8.702 13.426 1.00 92.38 177 ASN A O 1
ATOM 1411 N N . GLY A 1 178 ? -3.942 -7.176 12.556 1.00 92.00 178 GLY A N 1
ATOM 1412 C CA . GLY A 1 178 ? -3.989 -6.246 13.682 1.00 92.00 178 GLY A CA 1
ATOM 1413 C C . GLY A 1 178 ? -5.378 -5.647 13.908 1.00 92.00 178 GLY A C 1
ATOM 1414 O O . GLY A 1 178 ? -5.798 -5.496 15.051 1.00 92.00 178 GLY A O 1
ATOM 1415 N N . VAL A 1 179 ? -6.138 -5.367 12.843 1.00 93.31 179 VAL A N 1
ATOM 1416 C CA . VAL A 1 179 ? -7.541 -4.932 12.971 1.00 93.31 179 VAL A CA 1
ATOM 1417 C C . VAL A 1 179 ? -8.418 -6.054 13.533 1.00 93.31 179 VAL A C 1
ATOM 1419 O O . VAL A 1 179 ? -9.233 -5.802 14.418 1.00 93.31 179 VAL A O 1
ATOM 1422 N N . HIS A 1 180 ? -8.247 -7.293 13.064 1.00 93.00 180 HIS A N 1
ATOM 1423 C CA . HIS A 1 180 ? -8.982 -8.435 13.619 1.00 93.00 180 HIS A CA 1
ATOM 1424 C C . HIS A 1 180 ? -8.591 -8.694 15.075 1.00 93.00 180 HIS A C 1
ATOM 1426 O O . HIS A 1 180 ? -9.464 -8.930 15.903 1.00 93.00 180 HIS A O 1
ATOM 1432 N N . GLU A 1 181 ? -7.304 -8.598 15.400 1.00 91.44 181 GLU A N 1
ATOM 1433 C CA . GLU A 1 181 ? -6.794 -8.737 16.760 1.00 91.44 181 GLU A CA 1
ATOM 1434 C C . GLU A 1 181 ? -7.365 -7.663 17.689 1.00 91.44 181 GLU A C 1
ATOM 1436 O O . GLU A 1 181 ? -7.868 -7.994 18.754 1.00 91.44 181 GLU A O 1
ATOM 1441 N N . GLY A 1 182 ? -7.386 -6.399 17.266 1.00 91.25 182 GLY A N 1
ATOM 1442 C CA . GLY A 1 182 ? -7.918 -5.309 18.083 1.00 91.25 182 GLY A CA 1
ATOM 1443 C C . GLY A 1 182 ? -9.437 -5.346 18.278 1.00 91.25 182 GLY A C 1
ATOM 1444 O O . GLY A 1 182 ? -9.925 -4.886 19.307 1.00 91.25 182 GLY A O 1
ATOM 1445 N N . LEU A 1 183 ? -10.198 -5.870 17.308 1.00 92.06 183 LEU A N 1
ATOM 1446 C CA . LEU A 1 183 ? -11.666 -5.909 17.384 1.00 92.06 183 LEU A CA 1
ATOM 1447 C C . LEU A 1 183 ? -12.226 -7.200 17.989 1.00 92.06 183 LEU A C 1
ATOM 1449 O O . LEU A 1 183 ? -13.322 -7.167 18.544 1.00 92.06 183 LEU A O 1
ATOM 1453 N N . LEU A 1 184 ? -11.533 -8.328 17.837 1.00 91.81 184 LEU A N 1
ATOM 1454 C CA . LEU A 1 184 ? -12.003 -9.651 18.267 1.00 91.81 184 LEU A CA 1
ATOM 1455 C C . LEU A 1 184 ? -11.142 -10.265 19.376 1.00 91.81 184 LEU A C 1
ATOM 1457 O O . LEU A 1 184 ? -11.577 -11.207 20.038 1.00 91.81 184 LEU A O 1
ATOM 1461 N N . GLY A 1 185 ? -9.902 -9.806 19.522 1.00 88.44 185 GLY A N 1
ATOM 1462 C CA . GLY A 1 185 ? -8.951 -10.347 20.478 1.00 88.44 185 GLY A CA 1
ATOM 1463 C C . GLY A 1 185 ? -9.187 -9.849 21.908 1.00 88.44 185 GLY A C 1
ATOM 1464 O O . GLY A 1 185 ? -9.894 -8.864 22.134 1.00 88.44 185 GLY A O 1
ATOM 1465 N N . PRO A 1 186 ? -8.597 -10.537 22.899 1.00 87.69 186 PRO A N 1
ATOM 1466 C CA . PRO A 1 186 ? -8.586 -10.070 24.279 1.00 87.69 186 PRO A CA 1
ATOM 1467 C C . PRO A 1 186 ? -7.794 -8.760 24.420 1.00 87.69 186 PRO A C 1
ATOM 1469 O O . PRO A 1 186 ? -6.847 -8.512 23.680 1.00 87.69 186 PRO A O 1
ATOM 1472 N N . LEU A 1 187 ? -8.159 -7.938 25.409 1.00 85.25 187 LEU A N 1
ATOM 1473 C CA . LEU A 1 187 ? -7.452 -6.683 25.707 1.00 85.25 187 LEU A CA 1
ATOM 1474 C C . LEU A 1 187 ? -6.036 -6.927 26.253 1.00 85.25 187 LEU A C 1
ATOM 1476 O O . LEU A 1 187 ? -5.116 -6.160 25.971 1.00 85.25 187 LEU A O 1
ATOM 1480 N N . ASP A 1 188 ? -5.868 -8.001 27.025 1.00 82.81 188 ASP A N 1
ATOM 1481 C CA . ASP A 1 188 ? -4.593 -8.378 27.624 1.00 82.81 188 ASP A CA 1
ATOM 1482 C C . ASP A 1 188 ? -3.853 -9.405 26.762 1.00 82.81 188 ASP A C 1
ATOM 1484 O O . ASP A 1 188 ? -4.459 -10.300 26.167 1.00 82.81 188 ASP A O 1
ATOM 1488 N N . ALA A 1 189 ? -2.521 -9.286 26.733 1.00 76.69 189 ALA A N 1
ATOM 1489 C CA . ALA A 1 189 ? -1.650 -10.226 26.035 1.00 76.69 189 ALA A CA 1
ATOM 1490 C C . ALA A 1 189 ? -1.888 -11.654 26.523 1.00 76.69 189 ALA A C 1
ATOM 1492 O O . ALA A 1 189 ? -1.825 -11.886 27.738 1.00 76.69 189 ALA A O 1
ATOM 1493 N N . PRO A 1 190 ? -2.107 -12.635 25.622 1.00 71.69 190 PRO A N 1
ATOM 1494 C CA . PRO A 1 190 ? -2.096 -14.013 26.060 1.00 71.69 190 PRO A CA 1
ATOM 1495 C C . PRO A 1 190 ? -0.712 -14.322 26.645 1.00 71.69 190 PRO A C 1
ATOM 1497 O O . PRO A 1 190 ? 0.307 -13.828 26.142 1.00 71.69 190 PRO A O 1
ATOM 1500 N N . PRO A 1 191 ? -0.639 -15.150 27.700 1.00 64.88 191 PRO A N 1
ATOM 1501 C CA . PRO A 1 191 ? 0.646 -15.632 28.170 1.00 64.88 191 PRO A CA 1
ATOM 1502 C C . PRO A 1 191 ? 1.378 -16.305 26.997 1.00 64.88 191 PRO A C 1
ATOM 1504 O O . PRO A 1 191 ? 0.732 -16.988 26.192 1.00 64.88 191 PRO A O 1
ATOM 1507 N N . PRO A 1 192 ? 2.703 -16.104 26.860 1.00 58.50 192 PRO A N 1
ATOM 1508 C CA . PRO A 1 192 ? 3.462 -16.652 25.744 1.00 58.50 192 PRO A CA 1
ATOM 1509 C C . PRO A 1 192 ? 3.193 -18.154 25.644 1.00 58.50 192 PRO A C 1
ATOM 1511 O O . PRO A 1 192 ? 3.322 -18.877 26.633 1.00 58.50 192 PRO A O 1
ATOM 1514 N N . ALA A 1 193 ? 2.762 -18.602 24.459 1.00 52.97 193 ALA A N 1
ATOM 1515 C CA . ALA A 1 193 ? 2.349 -19.982 24.244 1.00 52.97 193 ALA A CA 1
ATOM 1516 C C . ALA A 1 193 ? 3.435 -20.952 24.752 1.00 52.97 193 ALA A C 1
ATOM 1518 O O . ALA A 1 193 ? 4.607 -20.776 24.391 1.00 52.97 193 ALA A O 1
ATOM 1519 N N . PRO A 1 194 ? 3.080 -21.970 25.560 1.00 39.16 194 PRO A N 1
ATOM 1520 C CA . PRO A 1 194 ? 4.040 -22.975 25.979 1.00 39.16 194 PRO A CA 1
ATOM 1521 C C . PRO A 1 194 ? 4.570 -23.696 24.736 1.00 39.16 194 PRO A C 1
ATOM 1523 O O . PRO A 1 194 ? 3.808 -24.141 23.876 1.00 39.16 194 PRO A O 1
ATOM 1526 N N . SER A 1 195 ? 5.895 -23.779 24.621 1.00 38.19 195 SER A N 1
ATOM 1527 C CA . SER A 1 195 ? 6.553 -24.600 23.606 1.00 38.19 195 SER A CA 1
ATOM 1528 C C . SER A 1 195 ? 6.045 -26.046 23.710 1.00 38.19 195 SER A C 1
ATOM 1530 O O . SER A 1 195 ? 5.851 -26.540 24.825 1.00 38.19 195 SER A O 1
ATOM 1532 N N . PRO A 1 196 ? 5.804 -26.749 22.587 1.00 36.53 196 PRO A N 1
ATOM 1533 C CA . PRO A 1 196 ? 5.283 -28.108 22.627 1.00 36.53 196 PRO A CA 1
ATOM 1534 C C . PRO A 1 196 ? 6.359 -29.050 23.176 1.00 36.53 196 PRO A C 1
ATOM 1536 O O . PRO A 1 196 ? 7.165 -29.602 22.432 1.00 36.53 196 PRO A O 1
ATOM 1539 N N . THR A 1 197 ? 6.370 -29.238 24.494 1.00 36.59 197 THR A N 1
ATOM 1540 C CA . THR A 1 197 ? 7.130 -30.292 25.164 1.00 36.59 197 THR A CA 1
ATOM 1541 C C . THR A 1 197 ? 6.139 -31.202 25.888 1.00 36.59 197 THR A C 1
ATOM 1543 O O . THR A 1 197 ? 5.646 -30.857 26.951 1.00 36.59 197 THR A O 1
ATOM 1546 N N . ALA A 1 198 ? 5.840 -32.332 25.239 1.00 34.34 198 ALA A N 1
ATOM 1547 C CA . ALA A 1 198 ? 5.385 -33.618 25.780 1.00 34.34 198 ALA A CA 1
ATOM 1548 C C . ALA A 1 198 ? 4.455 -33.622 27.021 1.00 34.34 198 ALA A C 1
ATOM 1550 O O . ALA A 1 198 ? 4.906 -33.498 28.158 1.00 34.34 198 ALA A O 1
ATOM 1551 N N . GLU A 1 199 ? 3.171 -33.928 26.811 1.00 33.53 199 GLU A N 1
ATOM 1552 C CA . GLU A 1 199 ? 2.246 -34.347 27.873 1.00 33.53 199 GLU A CA 1
ATOM 1553 C C . GLU A 1 199 ? 2.433 -35.834 28.263 1.00 33.53 199 GLU A C 1
ATOM 1555 O O . GLU A 1 199 ? 2.215 -36.715 27.438 1.00 33.53 199 GLU A O 1
ATOM 1560 N N . SER A 1 200 ? 2.713 -36.073 29.559 1.00 32.53 200 SER A N 1
ATOM 1561 C CA . SER A 1 200 ? 2.281 -37.187 30.458 1.00 32.53 200 SER A CA 1
ATOM 1562 C C . SER A 1 200 ? 2.619 -38.663 30.120 1.00 32.53 200 SER A C 1
ATOM 1564 O O . SER A 1 200 ? 2.522 -39.089 28.981 1.00 32.53 200 SER A O 1
ATOM 1566 N N . GLY A 1 201 ? 2.959 -39.572 31.053 1.00 26.89 201 GLY A N 1
ATOM 1567 C CA . GLY A 1 201 ? 2.944 -39.598 32.532 1.00 26.89 201 GLY A CA 1
ATOM 1568 C C . GLY A 1 201 ? 3.754 -40.809 33.079 1.00 26.89 201 GLY A C 1
ATOM 1569 O O . GLY A 1 201 ? 4.728 -41.198 32.442 1.00 26.89 201 GLY A O 1
ATOM 1570 N N . PRO A 1 202 ? 3.332 -41.488 34.168 1.00 33.69 202 PRO A N 1
ATOM 1571 C CA . PRO A 1 202 ? 3.579 -41.142 35.577 1.00 33.69 202 PRO A CA 1
ATOM 1572 C C . PRO A 1 202 ? 4.585 -42.066 36.315 1.00 33.69 202 PRO A C 1
ATOM 1574 O O . PRO A 1 202 ? 5.041 -43.083 35.801 1.00 33.69 202 PRO A O 1
ATOM 1577 N N . GLU A 1 203 ? 4.902 -41.670 37.552 1.00 29.88 203 GLU A N 1
ATOM 1578 C CA . GLU A 1 203 ? 5.808 -42.277 38.543 1.00 29.88 203 GLU A CA 1
ATOM 1579 C C . GLU A 1 203 ? 5.530 -43.754 38.904 1.00 29.88 203 GLU A C 1
ATOM 1581 O O . GLU A 1 203 ? 4.375 -44.167 39.006 1.00 29.88 203 GLU A O 1
ATOM 1586 N N . SER A 1 204 ? 6.592 -44.515 39.229 1.00 28.31 204 SER A N 1
ATOM 1587 C CA . SER A 1 204 ? 6.584 -45.599 40.239 1.00 28.31 204 SER A CA 1
ATOM 1588 C C . SER A 1 204 ? 8.005 -45.966 40.726 1.00 28.31 204 SER A C 1
ATOM 1590 O O . SER A 1 204 ? 8.804 -46.547 40.000 1.00 28.31 204 SER A O 1
ATOM 1592 N N . GLU A 1 205 ? 8.275 -45.562 41.970 1.00 28.61 205 GLU A N 1
ATOM 1593 C CA . GLU A 1 205 ? 9.023 -46.185 43.085 1.00 28.61 205 GLU A CA 1
ATOM 1594 C C . GLU A 1 205 ? 10.287 -47.073 42.894 1.00 28.61 205 GLU A C 1
ATOM 1596 O O . GLU A 1 205 ? 10.253 -48.218 42.462 1.00 28.61 205 GLU A O 1
ATOM 1601 N N . SER A 1 206 ? 11.394 -46.524 43.420 1.00 28.84 206 SER A N 1
ATOM 1602 C CA . SER A 1 206 ? 12.468 -47.078 44.278 1.00 28.84 206 SER A CA 1
ATOM 1603 C C . SER A 1 206 ? 12.899 -48.560 44.227 1.00 28.84 206 SER A C 1
ATOM 1605 O O . SER A 1 206 ? 12.159 -49.459 44.611 1.00 28.84 206 SER A O 1
ATOM 1607 N N . THR A 1 207 ? 14.209 -48.793 44.061 1.00 22.91 207 THR A N 1
ATOM 1608 C CA . THR A 1 207 ? 15.116 -49.311 45.122 1.00 22.91 207 THR A CA 1
ATOM 1609 C C . THR A 1 207 ? 16.580 -49.213 44.662 1.00 22.91 207 THR A C 1
ATOM 1611 O O . THR A 1 207 ? 16.880 -49.355 43.483 1.00 22.91 207 THR A O 1
ATOM 1614 N N . GLY A 1 208 ? 17.481 -48.850 45.581 1.00 25.97 208 GLY A N 1
ATOM 1615 C CA . GLY A 1 208 ? 18.809 -48.315 45.256 1.00 25.97 208 GLY A CA 1
ATOM 1616 C C . GLY A 1 208 ? 19.975 -49.305 45.257 1.00 25.97 208 GLY A C 1
ATOM 1617 O O . GLY A 1 208 ? 19.800 -50.474 45.570 1.00 25.97 208 GLY A O 1
ATOM 1618 N N . ILE A 1 209 ? 21.168 -48.768 44.966 1.00 26.75 209 ILE A N 1
ATOM 1619 C CA . ILE A 1 209 ? 22.482 -49.028 45.591 1.00 26.75 209 ILE A CA 1
ATOM 1620 C C . ILE A 1 209 ? 23.421 -47.901 45.110 1.00 26.75 209 ILE A C 1
ATOM 1622 O O . ILE A 1 209 ? 23.505 -47.617 43.920 1.00 26.75 209 ILE A O 1
ATOM 1626 N N . LYS A 1 210 ? 24.086 -47.225 46.057 1.00 33.91 210 LYS A N 1
ATOM 1627 C CA . LYS A 1 210 ? 25.166 -46.251 45.812 1.00 33.91 210 LYS A CA 1
ATOM 1628 C C . LYS A 1 210 ? 26.335 -46.936 45.109 1.00 33.91 210 LYS A C 1
ATOM 1630 O O . LYS A 1 210 ? 26.673 -48.022 45.558 1.00 33.91 210 LYS A O 1
ATOM 1635 N N . LEU A 1 211 ? 26.995 -46.248 44.172 1.00 27.69 211 LEU A N 1
ATOM 1636 C CA . LEU A 1 211 ? 28.457 -46.193 44.011 1.00 27.69 211 LEU A CA 1
ATOM 1637 C C . LEU A 1 211 ? 28.826 -45.022 43.067 1.00 27.69 211 LEU A C 1
ATOM 1639 O O . LEU A 1 211 ? 28.391 -44.982 41.925 1.00 27.69 211 LEU A O 1
ATOM 1643 N N . GLU A 1 212 ? 29.633 -44.113 43.621 1.00 29.92 212 GLU A N 1
ATOM 1644 C CA . GLU A 1 212 ? 30.710 -43.330 42.987 1.00 29.92 212 GLU A CA 1
ATOM 1645 C C . GLU A 1 212 ? 30.383 -42.043 42.191 1.00 29.92 212 GLU A C 1
ATOM 1647 O O . GLU A 1 212 ? 29.740 -42.019 41.145 1.00 29.92 212 GLU A O 1
ATOM 1652 N N . ASP A 1 213 ? 30.880 -40.946 42.774 1.00 35.66 213 ASP A N 1
ATOM 1653 C CA . ASP A 1 213 ? 30.970 -39.581 42.271 1.00 35.66 213 ASP A CA 1
ATOM 1654 C C . ASP A 1 213 ? 31.872 -39.509 41.025 1.00 35.66 213 ASP A C 1
ATOM 1656 O O . ASP A 1 213 ? 33.081 -39.602 41.178 1.00 35.66 213 ASP A O 1
ATOM 1660 N N . ASP A 1 214 ? 31.309 -39.323 39.821 1.00 35.75 214 ASP A N 1
ATOM 1661 C CA . ASP A 1 214 ? 32.011 -38.683 38.677 1.00 35.75 214 ASP A CA 1
ATOM 1662 C C . ASP A 1 214 ? 31.115 -38.361 37.446 1.00 35.75 214 ASP A C 1
ATOM 1664 O O . ASP A 1 214 ? 31.602 -38.196 36.333 1.00 35.75 214 ASP A O 1
ATOM 1668 N N . VAL A 1 215 ? 29.784 -38.235 37.601 1.00 34.00 215 VAL A N 1
ATOM 1669 C CA . VAL A 1 215 ? 28.847 -38.018 36.459 1.00 34.00 215 VAL A CA 1
ATOM 1670 C C . VAL A 1 215 ? 28.145 -36.646 36.480 1.00 34.00 215 VAL A C 1
ATOM 1672 O O . VAL A 1 215 ? 27.460 -36.258 35.537 1.00 34.00 215 VAL A O 1
ATOM 1675 N N . LYS A 1 216 ? 28.361 -35.820 37.513 1.00 35.09 216 LYS A N 1
ATOM 1676 C CA . LYS A 1 216 ? 27.655 -34.527 37.648 1.00 35.09 216 LYS A CA 1
ATOM 1677 C C . LYS A 1 216 ? 28.054 -33.458 36.623 1.00 35.09 216 LYS A C 1
ATOM 1679 O O . LYS A 1 216 ? 27.353 -32.465 36.497 1.00 35.09 216 LYS A O 1
ATOM 1684 N N . THR A 1 217 ? 29.136 -33.647 35.870 1.00 33.84 217 THR A N 1
ATOM 1685 C CA . THR A 1 217 ? 29.640 -32.624 34.936 1.00 33.84 217 THR A CA 1
ATOM 1686 C C . THR A 1 217 ? 29.071 -32.747 33.514 1.00 33.84 217 THR A C 1
ATOM 1688 O O . THR A 1 217 ? 29.182 -31.797 32.739 1.00 33.84 217 THR A O 1
ATOM 1691 N N . GLU A 1 218 ? 28.438 -33.870 33.154 1.00 39.31 218 GLU A N 1
ATOM 1692 C CA . GLU A 1 218 ? 27.873 -34.074 31.807 1.00 39.31 218 GLU A CA 1
ATOM 1693 C C . GLU A 1 218 ? 26.375 -33.738 31.735 1.00 39.31 218 GLU A C 1
ATOM 1695 O O . GLU A 1 218 ? 25.964 -33.030 30.817 1.00 39.31 218 GLU A O 1
ATOM 1700 N N . GLU A 1 219 ? 25.575 -34.094 32.749 1.00 37.94 219 GLU A N 1
ATOM 1701 C CA . GLU A 1 219 ? 24.148 -33.725 32.787 1.00 37.94 219 GLU A CA 1
ATOM 1702 C C . GLU A 1 219 ? 23.916 -32.215 32.966 1.00 37.94 219 GLU A C 1
ATOM 1704 O O . GLU A 1 219 ? 22.934 -31.675 32.455 1.00 37.94 219 GLU A O 1
ATOM 1709 N N . GLU A 1 220 ? 24.806 -31.513 33.677 1.00 43.91 220 GLU A N 1
ATOM 1710 C CA . GLU A 1 220 ? 24.743 -30.050 33.794 1.00 43.91 220 GLU A CA 1
ATOM 1711 C C . GLU A 1 220 ? 25.106 -29.370 32.469 1.00 43.91 220 GLU A C 1
ATOM 1713 O O . GLU A 1 220 ? 24.446 -28.407 32.095 1.00 43.91 220 GLU A O 1
ATOM 1718 N N . LYS A 1 221 ? 26.058 -29.916 31.697 1.00 40.62 221 LYS A N 1
ATOM 1719 C CA . LYS A 1 221 ? 26.396 -29.403 30.358 1.00 40.62 221 LYS A CA 1
ATOM 1720 C C . LYS A 1 221 ? 25.309 -29.672 29.324 1.00 40.62 221 LYS A C 1
ATOM 1722 O O . LYS A 1 221 ? 25.067 -28.803 28.490 1.00 40.62 221 LYS A O 1
ATOM 1727 N N . GLU A 1 222 ? 24.639 -30.824 29.369 1.00 43.78 222 GLU A N 1
ATOM 1728 C CA . GLU A 1 222 ? 23.499 -31.095 28.485 1.00 43.78 222 GLU A CA 1
ATOM 1729 C C . GLU A 1 222 ? 22.307 -30.193 28.822 1.00 43.78 222 GLU A C 1
ATOM 1731 O O . GLU A 1 222 ? 21.740 -29.575 27.919 1.00 43.78 222 GLU A O 1
ATOM 1736 N N . LYS A 1 223 ? 21.978 -30.012 30.108 1.00 43.31 223 LYS A N 1
ATOM 1737 C CA . LYS A 1 223 ? 20.910 -29.093 30.545 1.00 43.31 223 LYS A CA 1
ATOM 1738 C C . LYS A 1 223 ? 21.238 -27.630 30.242 1.00 43.31 223 LYS A C 1
ATOM 1740 O O . LYS A 1 223 ? 20.354 -26.911 29.784 1.00 43.31 223 LYS A O 1
ATOM 1745 N N . GLU A 1 224 ? 22.490 -27.209 30.412 1.00 45.38 224 GLU A N 1
ATOM 1746 C CA . GLU A 1 224 ? 22.952 -25.864 30.053 1.00 45.38 224 GLU A CA 1
ATOM 1747 C C . GLU A 1 224 ? 22.955 -25.666 28.527 1.00 45.38 224 GLU A C 1
ATOM 1749 O O . GLU A 1 224 ? 22.589 -24.594 28.053 1.00 45.38 224 GLU A O 1
ATOM 1754 N N . SER A 1 225 ? 23.277 -26.698 27.732 1.00 42.62 225 SER A N 1
ATOM 1755 C CA . SER A 1 225 ? 23.202 -26.640 26.263 1.00 42.62 225 SER A CA 1
ATOM 1756 C C . SER A 1 225 ? 21.762 -26.571 25.738 1.00 42.62 225 SER A C 1
ATOM 1758 O O . SER A 1 225 ? 21.480 -25.747 24.874 1.00 42.62 225 SER A O 1
ATOM 1760 N N . LEU A 1 226 ? 20.834 -27.329 26.332 1.00 45.91 226 LEU A N 1
ATOM 1761 C CA . LEU A 1 226 ? 19.400 -27.293 26.025 1.00 45.91 226 LEU A CA 1
ATOM 1762 C C . LEU A 1 226 ? 18.743 -25.977 26.463 1.00 45.91 226 LEU A C 1
ATOM 1764 O O . LEU A 1 226 ? 17.850 -25.478 25.781 1.00 45.91 226 LEU A O 1
ATOM 1768 N N . GLN A 1 227 ? 19.181 -25.391 27.581 1.00 46.44 227 GLN A N 1
ATOM 1769 C CA . GLN A 1 227 ? 18.734 -24.063 28.013 1.00 46.44 227 GLN A CA 1
ATOM 1770 C C . GLN A 1 227 ? 19.267 -22.965 27.089 1.00 46.44 227 GLN A C 1
ATOM 1772 O O . GLN A 1 227 ? 18.493 -22.112 26.670 1.00 46.44 227 GLN A O 1
ATOM 1777 N N . LYS A 1 228 ? 20.534 -23.040 26.660 1.00 46.16 228 LYS A N 1
ATOM 1778 C CA . LYS A 1 228 ? 21.105 -22.107 25.671 1.00 46.16 228 LYS A CA 1
ATOM 1779 C C . LYS A 1 228 ? 20.465 -22.219 24.292 1.00 46.16 228 LYS A C 1
ATOM 1781 O O . LYS A 1 228 ? 20.437 -21.234 23.562 1.00 46.16 228 LYS A O 1
ATOM 1786 N N . GLU A 1 229 ? 20.016 -23.409 23.901 1.00 43.94 229 GLU A N 1
ATOM 1787 C CA . GLU A 1 229 ? 19.257 -23.607 22.665 1.00 43.94 229 GLU A CA 1
ATOM 1788 C C . GLU A 1 229 ? 17.850 -23.016 22.781 1.00 43.94 229 GLU A C 1
ATOM 1790 O O . GLU A 1 229 ? 17.440 -22.299 21.877 1.00 43.94 229 GLU A O 1
ATOM 1795 N N . LYS A 1 230 ? 17.156 -23.203 23.910 1.00 46.12 230 LYS A N 1
ATOM 1796 C CA . LYS A 1 230 ? 15.837 -22.592 24.148 1.00 46.12 230 LYS A CA 1
ATOM 1797 C C . LYS A 1 230 ? 15.884 -21.068 24.251 1.00 46.12 230 LYS A C 1
ATOM 1799 O O . LYS A 1 230 ? 15.050 -20.416 23.640 1.00 46.12 230 LYS A O 1
ATOM 1804 N N . GLU A 1 231 ? 16.868 -20.500 24.946 1.00 45.47 231 GLU A N 1
ATOM 1805 C CA . GLU A 1 231 ? 17.058 -19.042 25.016 1.00 45.47 231 GLU A CA 1
ATOM 1806 C C . GLU A 1 231 ? 17.386 -18.455 23.636 1.00 45.47 231 GLU A C 1
ATOM 1808 O O . GLU A 1 231 ? 16.820 -17.438 23.253 1.00 45.47 231 GLU A O 1
ATOM 1813 N N . LYS A 1 232 ? 18.205 -19.140 22.823 1.00 45.72 232 LYS A N 1
ATOM 1814 C CA . LYS A 1 232 ? 18.425 -18.742 21.422 1.00 45.72 232 LYS A CA 1
ATOM 1815 C C . LYS A 1 232 ? 17.168 -18.870 20.565 1.00 45.72 232 LYS A C 1
ATOM 1817 O O . LYS A 1 232 ? 16.961 -18.033 19.699 1.00 45.72 232 LYS A O 1
ATOM 1822 N N . GLU A 1 233 ? 16.339 -19.892 20.774 1.00 50.22 233 GLU A N 1
ATOM 1823 C CA . GLU A 1 233 ? 15.072 -20.044 20.047 1.00 50.22 233 GLU A CA 1
ATOM 1824 C C . GLU A 1 233 ? 14.013 -19.013 20.473 1.00 50.22 233 GLU A C 1
ATOM 1826 O O . GLU A 1 233 ? 13.183 -18.619 19.651 1.00 50.22 233 GLU A O 1
ATOM 1831 N N . GLU A 1 234 ? 14.043 -18.548 21.724 1.00 51.78 234 GLU A N 1
ATOM 1832 C CA . GLU A 1 234 ? 13.205 -17.449 22.215 1.00 51.78 234 GLU A CA 1
ATOM 1833 C C . GLU A 1 234 ? 13.701 -16.084 21.718 1.00 51.78 234 GLU A C 1
ATOM 1835 O O . GLU A 1 234 ? 12.887 -15.299 21.231 1.00 51.78 234 GLU A O 1
ATOM 1840 N N . ASP A 1 235 ? 15.016 -15.849 21.698 1.00 53.72 235 ASP A N 1
ATOM 1841 C CA . ASP A 1 235 ? 15.636 -14.664 21.085 1.00 53.72 235 ASP A CA 1
ATOM 1842 C C . ASP A 1 235 ? 15.484 -14.642 19.545 1.00 53.72 235 ASP A C 1
ATOM 1844 O O . ASP A 1 235 ? 15.539 -13.583 18.914 1.00 53.72 235 ASP A O 1
ATOM 1848 N N . GLU A 1 236 ? 15.255 -15.799 18.909 1.00 55.81 236 GLU A N 1
ATOM 1849 C CA . GLU A 1 236 ? 14.982 -15.929 17.469 1.00 55.81 236 GLU A CA 1
ATOM 1850 C C . GLU A 1 236 ? 13.510 -15.674 17.088 1.00 55.81 236 GLU A C 1
ATOM 1852 O O . GLU A 1 236 ? 13.189 -15.588 15.888 1.00 55.81 236 GLU A O 1
ATOM 1857 N N . LYS A 1 237 ? 12.593 -15.510 18.056 1.00 56.03 237 LYS A N 1
ATOM 1858 C CA . LYS A 1 237 ? 11.216 -15.079 17.765 1.00 56.03 237 LYS A CA 1
ATOM 1859 C C . LYS A 1 237 ? 11.210 -13.598 17.404 1.00 56.03 237 LYS A C 1
ATOM 1861 O O . LYS A 1 237 ? 11.031 -12.714 18.228 1.00 56.03 237 LYS A O 1
ATOM 1866 N N . TYR A 1 238 ? 11.357 -13.344 16.109 1.00 58.44 238 TYR A N 1
ATOM 1867 C CA . TYR A 1 238 ? 11.362 -12.003 15.524 1.00 58.44 238 TYR A CA 1
ATOM 1868 C C . TYR A 1 238 ? 10.049 -11.214 15.721 1.00 58.44 238 TYR A C 1
ATOM 1870 O O . TYR A 1 238 ? 10.045 -10.002 15.532 1.00 58.44 238 TYR A O 1
ATOM 1878 N N . ALA A 1 239 ? 8.937 -11.874 16.067 1.00 64.94 239 ALA A N 1
ATOM 1879 C CA . ALA A 1 239 ? 7.619 -11.250 16.174 1.00 64.94 239 ALA A CA 1
ATOM 1880 C C . ALA A 1 239 ? 6.866 -11.706 17.437 1.00 64.94 239 ALA A C 1
ATOM 1882 O O . ALA A 1 239 ? 6.999 -12.875 17.825 1.00 64.94 239 ALA A O 1
ATOM 1883 N N . PRO A 1 240 ? 6.059 -10.819 18.053 1.00 71.69 240 PRO A N 1
ATOM 1884 C CA . PRO A 1 240 ? 5.173 -11.193 19.147 1.00 71.69 240 PRO A CA 1
ATOM 1885 C C . PRO A 1 240 ? 4.177 -12.282 18.714 1.00 71.69 240 PRO A C 1
ATOM 1887 O O . PRO A 1 240 ? 3.863 -12.471 17.533 1.00 71.69 240 PRO A O 1
ATOM 1890 N N . ALA A 1 241 ? 3.701 -13.058 19.686 1.00 76.75 241 ALA A N 1
ATOM 1891 C CA . ALA A 1 241 ? 2.619 -14.003 19.439 1.00 76.75 241 ALA A CA 1
ATOM 1892 C C . ALA A 1 241 ? 1.311 -13.228 19.216 1.00 76.75 241 ALA A C 1
ATOM 1894 O O . ALA A 1 241 ? 1.062 -12.255 19.922 1.00 76.75 241 ALA A O 1
ATOM 1895 N N . ALA A 1 242 ? 0.488 -13.667 18.256 1.00 81.88 242 ALA A N 1
ATOM 1896 C CA . ALA A 1 242 ? -0.842 -13.082 18.082 1.00 81.88 242 ALA A CA 1
ATOM 1897 C C . ALA A 1 242 ? -1.748 -13.440 19.253 1.00 81.88 242 ALA A C 1
ATOM 1899 O O . ALA A 1 242 ? -1.616 -14.513 19.854 1.00 81.88 242 ALA A O 1
ATOM 1900 N N . TYR A 1 243 ? -2.705 -12.556 19.509 1.00 86.38 243 TYR A N 1
ATOM 1901 C CA . TYR A 1 243 ? -3.667 -12.729 20.588 1.00 86.38 243 TYR A CA 1
ATOM 1902 C C . TYR A 1 243 ? -4.805 -13.664 20.179 1.00 86.38 243 TYR A C 1
ATOM 1904 O O . TYR A 1 243 ? -5.396 -14.334 21.023 1.00 86.38 243 TYR A O 1
ATOM 1912 N N . ILE A 1 244 ? -5.086 -13.733 18.877 1.00 89.44 244 ILE A N 1
ATOM 1913 C CA . ILE A 1 244 ? -6.149 -14.545 18.296 1.00 89.44 244 ILE A CA 1
ATOM 1914 C C . ILE A 1 244 ? -5.722 -15.081 16.925 1.00 89.44 244 ILE A C 1
ATOM 1916 O O . ILE A 1 244 ? -5.042 -14.398 16.154 1.00 89.44 244 ILE A O 1
ATOM 1920 N N . TYR A 1 245 ? -6.120 -16.312 16.606 1.00 89.94 245 TYR A N 1
ATOM 1921 C CA . TYR A 1 245 ? -5.894 -16.906 15.290 1.00 89.94 245 TYR A CA 1
ATOM 1922 C C . TYR A 1 245 ? -7.174 -16.899 14.455 1.00 89.94 245 TYR A C 1
ATOM 1924 O O . TYR A 1 245 ? -8.284 -16.874 14.977 1.00 89.94 245 TYR A O 1
ATOM 1932 N N . ALA A 1 246 ? -7.023 -17.002 13.132 1.00 89.94 246 ALA A N 1
ATOM 1933 C CA . ALA A 1 246 ? -8.142 -16.995 12.187 1.00 89.94 246 ALA A CA 1
ATOM 1934 C C . ALA A 1 246 ? -9.211 -18.076 12.447 1.00 89.94 246 ALA A C 1
ATOM 1936 O O . ALA A 1 246 ? -10.369 -17.917 12.067 1.00 89.94 246 ALA A O 1
ATOM 1937 N N . LYS A 1 247 ? -8.835 -19.172 13.114 1.00 91.12 247 LYS A N 1
ATOM 1938 C CA . LYS A 1 247 ? -9.748 -20.263 13.492 1.00 91.12 247 LYS A CA 1
ATOM 1939 C C . LYS A 1 247 ? -10.727 -19.840 14.584 1.00 91.12 247 LYS A C 1
ATOM 1941 O O . LYS A 1 247 ? -11.863 -20.301 14.576 1.00 91.12 247 LYS A O 1
ATOM 1946 N N . ASP A 1 248 ? -10.301 -18.923 15.444 1.00 90.31 248 ASP A N 1
ATOM 1947 C CA . ASP A 1 248 ? -11.014 -18.521 16.655 1.00 90.31 248 ASP A CA 1
ATOM 1948 C C . ASP A 1 248 ? -11.932 -17.307 16.408 1.00 90.31 248 ASP A C 1
ATOM 1950 O O . ASP A 1 248 ? -12.704 -16.915 17.279 1.00 90.31 248 ASP A O 1
ATOM 1954 N N . TYR A 1 249 ? -11.898 -16.713 15.206 1.00 90.75 249 TYR A N 1
ATOM 1955 C CA . TYR A 1 249 ? -12.686 -15.522 14.850 1.00 90.75 249 TYR A CA 1
ATOM 1956 C C . TYR A 1 249 ? -14.201 -15.710 14.969 1.00 90.75 249 TYR A C 1
ATOM 1958 O O . TYR A 1 249 ? -14.924 -14.752 15.231 1.00 90.75 249 TYR A O 1
ATOM 1966 N N . LYS A 1 250 ? -14.692 -16.934 14.761 1.00 89.12 250 LYS A N 1
ATOM 1967 C CA . LYS A 1 250 ? -16.129 -17.233 14.827 1.00 89.12 250 LYS A CA 1
ATOM 1968 C C . LYS A 1 250 ? -16.646 -17.295 16.257 1.00 89.12 250 LYS A C 1
ATOM 1970 O O . LYS A 1 250 ? -17.808 -16.975 16.490 1.00 89.12 250 LYS A O 1
ATOM 1975 N N . ASP A 1 251 ? -15.787 -17.703 17.184 1.00 90.31 251 ASP A N 1
ATOM 1976 C CA . ASP A 1 251 ? -16.153 -17.927 18.579 1.00 90.31 251 ASP A CA 1
ATOM 1977 C C . ASP A 1 251 ? -16.019 -16.644 19.415 1.00 90.31 251 ASP A C 1
ATOM 1979 O O . ASP A 1 251 ? -16.559 -16.558 20.518 1.00 90.31 251 ASP A O 1
ATOM 1983 N N . SER A 1 252 ? -15.327 -15.626 18.894 1.00 87.88 252 SER A N 1
ATOM 1984 C CA . SER A 1 252 ? -15.078 -14.371 19.595 1.00 87.88 252 SER A CA 1
ATOM 1985 C C . SER A 1 252 ? -16.219 -13.353 19.473 1.00 87.88 252 SER A C 1
ATOM 1987 O O . SER A 1 252 ? -16.912 -13.215 18.452 1.00 87.88 252 SER A O 1
ATOM 1989 N N . THR A 1 253 ? -16.396 -12.594 20.553 1.00 87.81 253 THR A N 1
ATOM 1990 C CA . THR A 1 253 ? -17.292 -11.436 20.628 1.00 87.81 253 THR A CA 1
ATOM 1991 C C . THR A 1 253 ? -16.603 -10.204 20.056 1.00 87.81 253 THR A C 1
ATOM 1993 O O . THR A 1 253 ? -15.438 -9.956 20.364 1.00 87.81 253 THR A O 1
ATOM 1996 N N . ILE A 1 254 ? -17.318 -9.415 19.254 1.00 87.38 254 ILE A N 1
ATOM 1997 C CA . ILE A 1 254 ? -16.770 -8.177 18.692 1.00 87.38 254 ILE A CA 1
ATOM 1998 C C . ILE A 1 254 ? -16.775 -7.063 19.742 1.00 87.38 254 ILE A C 1
ATOM 2000 O O . ILE A 1 254 ? -17.749 -6.925 20.477 1.00 87.38 254 ILE A O 1
ATOM 2004 N N . ALA A 1 255 ? -15.689 -6.289 19.795 1.00 87.88 255 ALA A N 1
ATOM 2005 C CA . ALA A 1 255 ? -15.388 -5.225 20.754 1.00 87.88 255 ALA A CA 1
ATOM 2006 C C . ALA A 1 255 ? -16.635 -4.559 21.386 1.00 87.88 255 ALA A C 1
ATOM 2008 O O . ALA A 1 255 ? -17.220 -3.643 20.789 1.00 87.88 255 ALA A O 1
ATOM 2009 N N . PRO A 1 256 ? -17.038 -4.977 22.605 1.00 85.44 256 PRO A N 1
ATOM 2010 C CA . PRO A 1 256 ? -18.237 -4.451 23.256 1.00 85.44 256 PRO A CA 1
ATOM 2011 C C . PRO A 1 256 ? -18.074 -2.983 23.667 1.00 85.44 256 PRO A C 1
ATOM 2013 O O . PRO A 1 256 ? -19.050 -2.234 23.661 1.00 85.44 256 PRO A O 1
ATOM 2016 N N . GLU A 1 257 ? -16.838 -2.553 23.936 1.00 86.00 257 GLU A N 1
ATOM 2017 C CA . GLU A 1 257 ? -16.486 -1.175 24.310 1.00 86.00 257 GLU A CA 1
ATOM 2018 C C . GLU A 1 257 ? -16.810 -0.156 23.211 1.00 86.00 257 GLU A C 1
ATOM 2020 O O . GLU A 1 257 ? -17.124 0.996 23.491 1.00 86.00 257 GLU A O 1
ATOM 2025 N N . LEU A 1 258 ? -16.787 -0.592 21.948 1.00 85.19 258 LEU A N 1
ATOM 2026 C CA . LEU A 1 258 ? -17.122 0.240 20.790 1.00 85.19 258 LEU A CA 1
ATOM 2027 C C . LEU A 1 258 ? -18.618 0.187 20.441 1.00 85.19 258 LEU A C 1
ATOM 2029 O O . LEU A 1 258 ? -19.041 0.752 19.436 1.00 85.19 258 LEU A O 1
ATOM 2033 N N . GLY A 1 259 ? -19.428 -0.528 21.231 1.00 81.94 259 GLY A N 1
ATOM 2034 C CA . GLY A 1 259 ? -20.866 -0.685 21.000 1.00 81.94 259 GLY A CA 1
ATOM 2035 C C . GLY A 1 259 ? -21.237 -1.577 19.810 1.00 81.94 259 GLY A C 1
ATOM 2036 O O . GLY A 1 259 ? -22.417 -1.671 19.479 1.00 81.94 259 GLY A O 1
ATOM 2037 N N . LEU A 1 260 ? -20.263 -2.256 19.192 1.00 83.19 260 LEU A N 1
ATOM 2038 C CA . LEU A 1 260 ? -20.453 -3.080 17.990 1.00 83.19 260 LEU A CA 1
ATOM 2039 C C . LEU A 1 260 ? -21.225 -4.380 18.253 1.00 83.19 260 LEU A C 1
ATOM 2041 O O . LEU A 1 260 ? -21.849 -4.913 17.342 1.00 83.19 260 LEU A O 1
ATOM 2045 N N . ASP A 1 261 ? -21.218 -4.871 19.492 1.00 82.25 261 ASP A N 1
ATOM 2046 C CA . ASP A 1 261 ? -21.901 -6.109 19.895 1.00 82.25 261 ASP A CA 1
ATOM 2047 C C . ASP A 1 261 ? -23.436 -6.016 19.783 1.00 82.25 261 ASP A C 1
ATOM 2049 O O . ASP A 1 261 ? -24.130 -7.003 19.562 1.00 82.25 261 ASP A O 1
ATOM 2053 N N . LYS A 1 262 ? -23.990 -4.803 19.892 1.00 79.94 262 LYS A N 1
ATOM 2054 C CA . LYS A 1 262 ? -25.445 -4.568 19.881 1.00 79.94 262 LYS A CA 1
ATOM 2055 C C . LYS A 1 262 ? -26.020 -4.363 18.479 1.00 79.94 262 LYS A C 1
ATOM 2057 O O . LYS A 1 262 ? -27.209 -4.074 18.362 1.00 79.94 262 LYS A O 1
ATOM 2062 N N . VAL A 1 263 ? -25.188 -4.430 17.442 1.00 79.81 263 VAL A N 1
ATOM 2063 C CA . VAL A 1 263 ? -25.565 -4.057 16.077 1.00 79.81 263 VAL A CA 1
ATOM 2064 C C . VAL A 1 263 ? -25.891 -5.290 15.254 1.00 79.81 263 VAL A C 1
ATOM 2066 O O . VAL A 1 263 ? -25.072 -6.198 15.113 1.00 79.81 263 VAL A O 1
ATOM 2069 N N . ASP A 1 264 ? -27.058 -5.271 14.619 1.00 81.56 264 ASP A N 1
ATOM 2070 C CA . ASP A 1 264 ? -27.403 -6.251 13.600 1.00 81.56 264 ASP A CA 1
ATOM 2071 C C . ASP A 1 264 ? -26.645 -5.932 12.302 1.00 81.56 264 ASP A C 1
ATOM 2073 O O . ASP A 1 264 ? -27.033 -5.069 11.518 1.00 81.56 264 ASP A O 1
ATOM 2077 N N . PHE A 1 265 ? -25.555 -6.661 12.039 1.00 80.56 265 PHE A N 1
ATOM 2078 C CA . PHE A 1 265 ? -24.703 -6.473 10.850 1.00 80.56 265 PHE A CA 1
ATOM 2079 C C . PHE A 1 265 ? -25.417 -6.698 9.507 1.00 80.56 265 PHE A C 1
ATOM 2081 O O . PHE A 1 265 ? -24.818 -6.470 8.456 1.00 80.56 265 PHE A O 1
ATOM 2088 N N . ASN A 1 266 ? -26.649 -7.204 9.507 1.00 83.06 266 ASN A N 1
ATOM 2089 C CA . ASN A 1 266 ? -27.451 -7.399 8.298 1.00 83.06 266 ASN A CA 1
ATOM 2090 C C . ASN A 1 266 ? -28.326 -6.185 7.957 1.00 83.06 266 ASN A C 1
ATOM 2092 O O . ASN A 1 266 ? -28.782 -6.091 6.821 1.00 83.06 266 ASN A O 1
ATOM 2096 N N . ASP A 1 267 ? -28.525 -5.263 8.901 1.00 85.12 267 ASP A N 1
ATOM 2097 C CA . ASP A 1 267 ? -29.304 -4.046 8.694 1.00 85.12 267 ASP A CA 1
ATOM 2098 C C . ASP A 1 267 ? -28.377 -2.873 8.346 1.00 85.12 267 ASP A C 1
ATOM 2100 O O . ASP A 1 267 ? -27.842 -2.184 9.222 1.00 85.12 267 ASP A O 1
ATOM 2104 N N . ASP A 1 268 ? -28.229 -2.595 7.049 1.00 80.62 268 ASP A N 1
ATOM 2105 C CA . ASP A 1 268 ? -27.309 -1.568 6.531 1.00 80.62 268 ASP A CA 1
ATOM 2106 C C . ASP A 1 268 ? -27.559 -0.165 7.119 1.00 80.62 268 ASP A C 1
ATOM 2108 O O . ASP A 1 268 ? -26.625 0.610 7.328 1.00 80.62 268 ASP A O 1
ATOM 2112 N N . VAL A 1 269 ? -28.817 0.162 7.435 1.00 84.06 269 VAL A N 1
ATOM 2113 C CA . VAL A 1 269 ? -29.211 1.470 7.992 1.00 84.06 269 VAL A CA 1
ATOM 2114 C C . VAL A 1 269 ? -28.791 1.628 9.453 1.00 84.06 269 VAL A C 1
ATOM 2116 O O . VAL A 1 269 ? -28.429 2.724 9.879 1.00 84.06 269 VAL A O 1
ATOM 2119 N N . GLN A 1 270 ? -28.865 0.562 10.252 1.00 82.31 270 GLN A N 1
ATOM 2120 C CA . GLN A 1 270 ? -28.387 0.624 11.635 1.00 82.31 270 GLN A CA 1
ATOM 2121 C C . GLN A 1 270 ? -26.864 0.675 11.656 1.00 82.31 270 GLN A C 1
ATOM 2123 O O . GLN A 1 270 ? -26.274 1.458 12.400 1.00 82.31 270 GLN A O 1
ATOM 2128 N N . PHE A 1 271 ? -26.242 -0.109 10.782 1.00 84.25 271 PHE A N 1
ATOM 2129 C CA . PHE A 1 271 ? -24.801 -0.178 10.662 1.00 84.25 271 PHE A CA 1
ATOM 2130 C C . PHE A 1 271 ? -24.173 1.160 10.252 1.00 84.25 271 PHE A C 1
ATOM 2132 O O . PHE A 1 271 ? -23.209 1.589 10.884 1.00 84.25 271 PHE A O 1
ATOM 2139 N N . SER A 1 272 ? -24.737 1.868 9.267 1.00 82.19 272 SER A N 1
ATOM 2140 C CA . SER A 1 272 ? -24.229 3.185 8.852 1.00 82.19 272 SER A CA 1
ATOM 2141 C C . SER A 1 272 ? -24.268 4.216 9.984 1.00 82.19 272 SER A C 1
ATOM 2143 O O . SER A 1 272 ? -23.301 4.949 10.179 1.00 82.19 272 SER A O 1
ATOM 2145 N N . ARG A 1 273 ? -25.329 4.210 10.799 1.00 83.81 273 ARG A N 1
ATOM 2146 C CA . ARG A 1 273 ? -25.437 5.080 11.980 1.00 83.81 273 ARG A CA 1
ATOM 2147 C C . ARG A 1 273 ? -24.377 4.760 13.023 1.00 83.81 273 ARG A C 1
ATOM 2149 O O . ARG A 1 273 ? -23.791 5.677 13.584 1.00 83.81 273 ARG A O 1
ATOM 2156 N N . VAL A 1 274 ? -24.114 3.480 13.286 1.00 84.44 274 VAL A N 1
ATOM 2157 C CA . VAL A 1 274 ? -23.061 3.108 14.240 1.00 84.44 274 VAL A CA 1
ATOM 2158 C C . VAL A 1 274 ? -21.685 3.465 13.696 1.00 84.44 274 VAL A C 1
ATOM 2160 O O . VAL A 1 274 ? -20.878 4.016 14.439 1.00 84.44 274 VAL A O 1
ATOM 2163 N N . LEU A 1 275 ? -21.430 3.267 12.402 1.00 84.44 275 LEU A N 1
ATOM 2164 C CA . LEU A 1 275 ? -20.185 3.721 11.784 1.00 84.44 275 LEU A CA 1
ATOM 2165 C C . LEU A 1 275 ? -19.952 5.220 12.006 1.00 84.44 275 LEU A C 1
ATOM 2167 O O . LEU A 1 275 ? -18.837 5.596 12.350 1.00 84.44 275 LEU A O 1
ATOM 2171 N N . GLU A 1 276 ? -20.982 6.063 11.889 1.00 83.12 276 GLU A N 1
ATOM 2172 C CA . GLU A 1 276 ? -20.886 7.506 12.165 1.00 83.12 276 GLU A CA 1
ATOM 2173 C C . GLU A 1 276 ? -20.499 7.835 13.616 1.00 83.12 276 GLU A C 1
ATOM 2175 O O . GLU A 1 276 ? -19.821 8.840 13.852 1.00 83.12 276 GLU A O 1
ATOM 2180 N N . THR A 1 277 ? -20.877 6.977 14.570 1.00 86.12 277 THR A N 1
ATOM 2181 C CA . THR A 1 277 ? -20.535 7.125 15.996 1.00 86.12 277 THR A CA 1
ATOM 2182 C C . THR A 1 277 ? -19.113 6.691 16.347 1.00 86.12 277 THR A C 1
ATOM 2184 O O . THR A 1 277 ? -18.629 7.059 17.414 1.00 86.12 277 THR A O 1
ATOM 2187 N N . LEU A 1 278 ? -18.421 5.953 15.470 1.00 86.88 278 LEU A N 1
ATOM 2188 C CA . LEU A 1 278 ? -17.054 5.459 15.690 1.00 86.88 278 LEU A CA 1
ATOM 2189 C C . LEU A 1 278 ? -16.005 6.570 15.520 1.00 86.88 278 LEU A C 1
ATOM 2191 O O . LEU A 1 278 ? -15.179 6.559 14.599 1.00 86.88 278 LEU A O 1
ATOM 2195 N N . ARG A 1 279 ? -16.044 7.543 16.426 1.00 87.00 279 ARG A N 1
ATOM 2196 C CA . ARG A 1 279 ? -15.133 8.685 16.496 1.00 87.00 279 ARG A CA 1
ATOM 2197 C C . ARG A 1 279 ? -14.561 8.797 17.894 1.00 87.00 279 ARG A C 1
ATOM 2199 O O . ARG A 1 279 ? -15.230 8.486 18.874 1.00 87.00 279 ARG A O 1
ATOM 2206 N N . ASP A 1 280 ? -13.335 9.290 17.973 1.00 86.25 280 ASP A N 1
ATOM 2207 C CA . ASP A 1 280 ? -12.738 9.626 19.257 1.00 86.25 280 ASP A CA 1
ATOM 2208 C C . ASP A 1 280 ? -13.506 10.776 19.929 1.00 86.25 280 ASP A C 1
ATOM 2210 O O . ASP A 1 280 ? -13.805 11.789 19.294 1.00 86.25 280 ASP A O 1
ATOM 2214 N N . GLU A 1 281 ? -13.795 10.641 21.223 1.00 83.31 281 GLU A N 1
ATOM 2215 C CA . GLU A 1 281 ? -14.592 11.610 21.986 1.00 83.31 281 GLU A CA 1
ATOM 2216 C C . GLU A 1 281 ? -13.888 12.965 22.115 1.00 83.31 281 GLU A C 1
ATOM 2218 O O . GLU A 1 281 ? -14.535 14.012 22.151 1.00 83.31 281 GLU A O 1
ATOM 2223 N N . LYS A 1 282 ? -12.552 12.951 22.189 1.00 81.81 282 LYS A N 1
ATOM 2224 C CA . LYS A 1 282 ? -11.744 14.160 22.396 1.00 81.81 282 LYS A CA 1
ATOM 2225 C C . LYS A 1 282 ? -11.445 14.873 21.087 1.00 81.81 282 LYS A C 1
ATOM 2227 O O . LYS A 1 282 ? -11.549 16.094 21.013 1.00 81.81 282 LYS A O 1
ATOM 2232 N N . SER A 1 283 ? -11.052 14.113 20.067 1.00 79.88 283 SER A N 1
ATOM 2233 C CA . SER A 1 283 ? -10.579 14.671 18.801 1.00 79.88 283 SER A CA 1
ATOM 2234 C C . SER A 1 283 ? -11.671 14.773 17.726 1.00 79.88 283 SER A C 1
ATOM 2236 O O . SER A 1 283 ? -11.550 15.577 16.804 1.00 79.88 283 SER A O 1
ATOM 2238 N N . GLY A 1 284 ? -12.746 13.982 17.819 1.00 81.19 284 GLY A N 1
ATOM 2239 C CA . GLY A 1 284 ? -13.793 13.891 16.790 1.00 81.19 284 GLY A CA 1
ATOM 2240 C C . GLY A 1 284 ? -13.352 13.171 15.507 1.00 81.19 284 GLY A C 1
ATOM 2241 O O . GLY A 1 284 ? -14.116 13.096 14.538 1.00 81.19 284 GLY A O 1
ATOM 2242 N N . ILE A 1 285 ? -12.127 12.637 15.493 1.00 85.56 285 ILE A N 1
ATOM 2243 C CA . ILE A 1 285 ? -11.543 11.921 14.360 1.00 85.56 285 ILE A CA 1
ATOM 2244 C C . ILE A 1 285 ? -12.112 10.496 14.317 1.00 85.56 285 ILE A C 1
ATOM 2246 O O . ILE A 1 285 ? -12.123 9.812 15.344 1.00 85.56 285 ILE A O 1
ATOM 2250 N N . PRO A 1 286 ? -12.548 10.024 13.138 1.00 89.19 286 PRO A N 1
ATOM 2251 C CA . PRO A 1 286 ? -12.810 8.615 12.870 1.00 89.19 286 PRO A CA 1
ATOM 2252 C C . PRO A 1 286 ? -11.703 7.672 13.332 1.00 89.19 286 PRO A C 1
ATOM 2254 O O . PRO A 1 286 ? -10.525 7.910 13.049 1.00 89.19 286 PRO A O 1
ATOM 2257 N N . TYR A 1 287 ? -12.063 6.550 13.954 1.00 90.31 287 TYR A N 1
ATOM 2258 C CA . TYR A 1 287 ? -11.065 5.523 14.242 1.00 90.31 287 TYR A CA 1
ATOM 2259 C C . TYR A 1 287 ? -10.417 5.001 12.954 1.00 90.31 287 TYR A C 1
ATOM 2261 O O . TYR A 1 287 ? -11.078 4.778 11.938 1.00 90.31 287 TYR A O 1
ATOM 2269 N N . PHE A 1 288 ? -9.103 4.774 13.008 1.00 89.50 288 PHE A N 1
ATOM 2270 C CA . PHE A 1 288 ? -8.298 4.451 11.828 1.00 89.50 288 PHE A CA 1
ATOM 2271 C C . PHE A 1 288 ? -8.779 3.189 11.087 1.00 89.50 288 PHE A C 1
ATOM 2273 O O . PHE A 1 288 ? -8.674 3.129 9.870 1.00 89.50 288 PHE A O 1
ATOM 2280 N N . PHE A 1 289 ? -9.336 2.190 11.781 1.00 90.62 289 PHE A N 1
ATOM 2281 C CA . PHE A 1 289 ? -9.799 0.942 11.156 1.00 90.62 289 PHE A CA 1
ATOM 2282 C C . PHE A 1 289 ? -11.091 1.095 10.332 1.00 90.62 289 PHE A C 1
ATOM 2284 O O . PHE A 1 289 ? -11.442 0.186 9.585 1.00 90.62 289 PHE A O 1
ATOM 2291 N N . VAL A 1 290 ? -11.800 2.224 10.445 1.00 89.94 290 VAL A N 1
ATOM 2292 C CA . VAL A 1 290 ? -12.968 2.535 9.597 1.00 89.94 290 VAL A CA 1
ATOM 2293 C C . VAL A 1 290 ? -12.545 3.218 8.292 1.00 89.94 290 VAL A C 1
ATOM 2295 O O . VAL A 1 290 ? -13.287 3.209 7.306 1.00 89.94 290 VAL A O 1
ATOM 2298 N N . GLN A 1 291 ? -11.345 3.804 8.269 1.00 89.50 291 GLN A N 1
ATOM 2299 C CA . GLN A 1 291 ? -10.837 4.508 7.101 1.00 89.50 291 GLN A CA 1
ATOM 2300 C C . GLN A 1 291 ? -10.541 3.522 5.957 1.00 89.50 291 GLN A C 1
ATOM 2302 O O . GLN A 1 291 ? -10.052 2.413 6.191 1.00 89.50 291 GLN A O 1
ATOM 2307 N N . PRO A 1 292 ? -10.818 3.905 4.702 1.00 91.94 292 PRO A N 1
ATOM 2308 C CA . PRO A 1 292 ? -10.592 3.044 3.549 1.00 91.94 292 PRO A CA 1
ATOM 2309 C C . PRO A 1 292 ? -9.108 2.739 3.309 1.00 91.94 292 PRO A C 1
ATOM 2311 O O . PRO A 1 292 ? -8.224 3.585 3.476 1.00 91.94 292 PRO A O 1
ATOM 2314 N N . ILE A 1 293 ? -8.849 1.510 2.858 1.00 93.38 293 ILE A N 1
ATOM 2315 C CA . ILE A 1 293 ? -7.505 0.952 2.690 1.00 93.38 293 ILE A CA 1
ATOM 2316 C C . ILE A 1 293 ? -7.133 0.881 1.207 1.00 93.38 293 ILE A C 1
ATOM 2318 O O . ILE A 1 293 ? -7.880 0.339 0.381 1.00 93.38 293 ILE A O 1
ATOM 2322 N N . LEU A 1 294 ? -5.935 1.357 0.878 1.00 92.81 294 LEU A N 1
ATOM 2323 C CA . LEU A 1 294 ? -5.286 1.178 -0.414 1.00 92.81 294 LEU A CA 1
ATOM 2324 C C . LEU A 1 294 ? -4.071 0.256 -0.276 1.00 92.81 294 LEU A C 1
ATOM 2326 O O . LEU A 1 294 ? -3.138 0.554 0.466 1.00 92.81 294 LEU A O 1
ATOM 2330 N N . GLU A 1 295 ? -4.051 -0.834 -1.041 1.00 92.38 295 GLU A N 1
ATOM 2331 C CA . GLU A 1 295 ? -2.897 -1.733 -1.127 1.00 92.38 295 GLU A CA 1
ATOM 2332 C C . GLU A 1 295 ? -2.099 -1.467 -2.410 1.00 92.38 295 GLU A C 1
ATOM 2334 O O . GLU A 1 295 ? -2.607 -1.563 -3.534 1.00 92.38 295 GLU A O 1
ATOM 2339 N N . LEU A 1 296 ? -0.822 -1.129 -2.229 1.00 92.44 296 LEU A N 1
ATOM 2340 C CA . LEU A 1 296 ? 0.153 -0.954 -3.297 1.00 92.44 296 LEU A CA 1
ATOM 2341 C C . LEU A 1 296 ? 1.144 -2.113 -3.266 1.00 92.44 296 LEU A C 1
ATOM 2343 O O . LEU A 1 296 ? 1.999 -2.176 -2.385 1.00 92.44 296 LEU A O 1
ATOM 2347 N N . ARG A 1 297 ? 1.072 -2.989 -4.268 1.00 90.88 297 ARG A N 1
ATOM 2348 C CA . ARG A 1 297 ? 1.993 -4.115 -4.432 1.00 90.88 297 ARG A CA 1
ATOM 2349 C C . ARG A 1 297 ? 3.446 -3.652 -4.434 1.00 90.88 297 ARG A C 1
ATOM 2351 O O . ARG A 1 297 ? 3.794 -2.711 -5.148 1.00 90.88 297 ARG A O 1
ATOM 2358 N N . ASN A 1 298 ? 4.328 -4.367 -3.749 1.00 90.69 298 ASN A N 1
ATOM 2359 C CA . ASN A 1 298 ? 5.768 -4.170 -3.864 1.00 90.69 298 ASN A CA 1
ATOM 2360 C C . ASN A 1 298 ? 6.354 -5.069 -4.966 1.00 90.69 298 ASN A C 1
ATOM 2362 O O . ASN A 1 298 ? 6.194 -6.284 -4.961 1.00 90.69 298 ASN A O 1
ATOM 2366 N N . TYR A 1 299 ? 7.078 -4.474 -5.914 1.00 89.81 299 TYR A N 1
ATOM 2367 C CA . TYR A 1 299 ? 7.663 -5.190 -7.057 1.00 89.81 299 TYR A CA 1
ATOM 2368 C C . TYR A 1 299 ? 9.099 -5.677 -6.830 1.00 89.81 299 TYR A C 1
ATOM 2370 O O . TYR A 1 299 ? 9.742 -6.189 -7.759 1.00 89.81 299 TYR A O 1
ATOM 2378 N N . ASN A 1 300 ? 9.637 -5.499 -5.625 1.00 88.69 300 ASN A N 1
ATOM 2379 C CA . ASN A 1 300 ? 11.016 -5.849 -5.323 1.00 88.69 300 ASN A CA 1
ATOM 2380 C C . ASN A 1 300 ? 11.210 -7.366 -5.246 1.00 88.69 300 ASN A C 1
ATOM 2382 O O . ASN A 1 300 ? 10.643 -8.043 -4.398 1.00 88.69 300 ASN A O 1
ATOM 2386 N N . VAL A 1 301 ? 12.090 -7.879 -6.108 1.00 89.62 301 VAL A N 1
ATOM 2387 C CA . VAL A 1 301 ? 12.510 -9.283 -6.101 1.00 89.62 301 VAL A CA 1
ATOM 2388 C C . VAL A 1 301 ? 13.894 -9.403 -5.483 1.00 89.62 301 VAL A C 1
ATOM 2390 O O . VAL A 1 301 ? 14.833 -8.710 -5.892 1.00 89.62 301 VAL A O 1
ATOM 2393 N N . SER A 1 302 ? 14.023 -10.328 -4.538 1.00 84.00 302 SER A N 1
ATOM 2394 C CA . SER A 1 302 ? 15.273 -10.644 -3.850 1.00 84.00 302 SER A CA 1
ATOM 2395 C C . SER A 1 302 ? 15.826 -12.002 -4.295 1.00 84.00 302 SER A C 1
ATOM 2397 O O . SER A 1 302 ? 15.078 -12.945 -4.545 1.00 84.00 302 SER A O 1
ATOM 2399 N N . GLY A 1 303 ? 17.156 -12.114 -4.366 1.00 83.38 303 GLY A N 1
ATOM 2400 C CA . GLY A 1 303 ? 17.863 -13.359 -4.690 1.00 83.38 303 GLY A CA 1
ATOM 2401 C C . GLY A 1 303 ? 18.579 -13.349 -6.044 1.00 83.38 303 GLY A C 1
ATOM 2402 O O . GLY A 1 303 ? 18.106 -12.791 -7.030 1.00 83.38 303 GLY A O 1
ATOM 2403 N N . PHE A 1 304 ? 19.747 -13.994 -6.092 1.00 86.12 304 PHE A N 1
ATOM 2404 C CA . PHE A 1 304 ? 20.620 -14.006 -7.271 1.00 86.12 304 PHE A CA 1
ATOM 2405 C C . PHE A 1 304 ? 20.039 -14.801 -8.451 1.00 86.12 304 PHE A C 1
ATOM 2407 O O . PHE A 1 304 ? 20.180 -14.402 -9.603 1.00 86.12 304 PHE A O 1
ATOM 2414 N N . THR A 1 305 ? 19.334 -15.902 -8.182 1.00 89.62 305 THR A N 1
ATOM 2415 C CA . THR A 1 305 ? 18.723 -16.750 -9.222 1.00 89.62 305 THR A CA 1
ATOM 2416 C C . THR A 1 305 ? 17.617 -16.036 -9.999 1.00 89.62 305 THR A C 1
ATOM 2418 O O . THR A 1 305 ? 17.377 -16.359 -11.159 1.00 89.62 305 THR A O 1
ATOM 2421 N N . ARG A 1 306 ? 16.985 -15.021 -9.396 1.00 89.81 306 ARG A N 1
ATOM 2422 C CA . ARG A 1 306 ? 15.905 -14.223 -9.998 1.00 89.81 306 ARG A CA 1
ATOM 2423 C C . ARG A 1 306 ? 16.399 -12.963 -10.710 1.00 89.81 306 ARG A C 1
ATOM 2425 O O . ARG A 1 306 ? 15.611 -12.097 -11.081 1.00 89.81 306 ARG A O 1
ATOM 2432 N N . GLN A 1 307 ? 17.704 -12.850 -10.954 1.00 91.81 307 GLN A N 1
ATOM 2433 C CA . GLN A 1 307 ? 18.279 -11.703 -11.653 1.00 91.81 307 GLN A CA 1
ATOM 2434 C C . GLN A 1 307 ? 17.697 -11.462 -13.065 1.00 91.81 307 GLN A C 1
ATOM 2436 O O . GLN A 1 307 ? 17.494 -10.293 -13.402 1.00 91.81 307 GLN A O 1
ATOM 2441 N N . PRO A 1 308 ? 17.371 -12.488 -13.887 1.00 93.56 308 PRO A N 1
ATOM 2442 C CA . PRO A 1 308 ? 16.707 -12.267 -15.175 1.00 93.56 308 PRO A CA 1
ATOM 2443 C C . PRO A 1 308 ? 15.334 -11.606 -15.024 1.00 93.56 308 PRO A C 1
ATOM 2445 O O . PRO A 1 308 ? 15.008 -10.678 -15.758 1.00 93.56 308 PRO A O 1
ATOM 2448 N N . GLU A 1 309 ? 14.559 -12.025 -14.026 1.00 92.88 309 GLU A N 1
ATOM 2449 C CA . GLU A 1 309 ? 13.255 -11.440 -13.717 1.00 92.88 309 GLU A CA 1
ATOM 2450 C C . GLU A 1 309 ? 13.393 -9.998 -13.219 1.00 92.88 309 GLU A C 1
ATOM 2452 O O . GLU A 1 309 ? 12.659 -9.113 -13.651 1.00 92.88 309 GLU A O 1
ATOM 2457 N N . ARG A 1 310 ? 14.394 -9.721 -12.376 1.00 93.38 310 ARG A N 1
ATOM 2458 C CA . ARG A 1 310 ? 14.706 -8.356 -11.934 1.00 93.38 310 ARG A CA 1
ATOM 2459 C C . ARG A 1 310 ? 15.085 -7.450 -13.106 1.00 93.38 310 ARG A C 1
ATOM 2461 O O . ARG A 1 310 ? 14.679 -6.289 -13.131 1.00 93.38 310 ARG A O 1
ATOM 2468 N N . MET A 1 311 ? 15.841 -7.971 -14.074 1.00 92.69 311 MET A N 1
ATOM 2469 C CA . MET A 1 311 ? 16.164 -7.252 -15.307 1.00 92.69 311 MET A CA 1
ATOM 2470 C C . MET A 1 311 ? 14.902 -7.002 -16.135 1.00 92.69 311 MET A C 1
ATOM 2472 O O . MET A 1 311 ? 14.684 -5.881 -16.583 1.00 92.69 311 MET A O 1
ATOM 2476 N N . TRP A 1 312 ? 14.040 -8.008 -16.287 1.00 93.06 312 TRP A N 1
ATOM 2477 C CA . TRP A 1 312 ? 12.767 -7.860 -16.988 1.00 93.06 312 TRP A CA 1
ATOM 2478 C C . TRP A 1 312 ? 11.892 -6.775 -16.341 1.00 93.06 312 TRP A C 1
ATOM 2480 O O . TRP A 1 312 ? 11.516 -5.823 -17.023 1.00 93.06 312 TRP A O 1
ATOM 2490 N N . ARG A 1 313 ? 11.689 -6.817 -15.016 1.00 92.88 313 ARG A N 1
ATOM 2491 C CA . ARG A 1 313 ? 10.954 -5.783 -14.259 1.00 92.88 313 ARG A CA 1
ATOM 2492 C C . ARG A 1 313 ? 11.583 -4.400 -14.389 1.00 92.88 313 ARG A C 1
ATOM 2494 O O . ARG A 1 313 ? 10.869 -3.407 -14.425 1.00 92.88 313 ARG A O 1
ATOM 2501 N N . PHE A 1 314 ? 12.910 -4.317 -14.475 1.00 92.69 314 PHE A N 1
ATOM 2502 C CA . PHE A 1 314 ? 13.604 -3.046 -14.664 1.00 92.69 314 PHE A CA 1
ATOM 2503 C C . PHE A 1 314 ? 13.259 -2.373 -16.000 1.00 92.69 314 PHE A C 1
ATOM 2505 O O . PHE A 1 314 ? 13.148 -1.150 -16.022 1.00 92.69 314 PHE A O 1
ATOM 2512 N N . TYR A 1 315 ? 13.052 -3.146 -17.070 1.00 92.50 315 TYR A N 1
ATOM 2513 C CA . TYR A 1 315 ? 12.615 -2.632 -18.376 1.00 92.50 315 TYR A CA 1
ATOM 2514 C C . TYR A 1 315 ? 11.092 -2.444 -18.500 1.00 92.50 315 TYR A C 1
ATOM 2516 O O . TYR A 1 315 ? 10.651 -1.817 -19.456 1.00 92.50 315 TYR A O 1
ATOM 2524 N N . HIS A 1 316 ? 10.299 -2.963 -17.555 1.00 91.69 316 HIS A N 1
ATOM 2525 C CA . HIS A 1 316 ? 8.830 -2.867 -17.542 1.00 91.69 316 HIS A CA 1
ATOM 2526 C C . HIS A 1 316 ? 8.316 -1.985 -16.390 1.00 91.69 316 HIS A C 1
ATOM 2528 O O . HIS A 1 316 ? 7.180 -2.115 -15.937 1.00 91.69 316 HIS A O 1
ATOM 2534 N N . LYS A 1 317 ? 9.134 -1.044 -15.901 1.00 91.00 317 LYS A N 1
ATOM 2535 C CA . LYS A 1 317 ? 8.745 -0.151 -14.795 1.00 91.00 317 LYS A CA 1
ATOM 2536 C C . LYS A 1 317 ? 7.593 0.783 -15.148 1.00 91.00 317 LYS A C 1
ATOM 2538 O O . LYS A 1 317 ? 6.872 1.208 -14.248 1.00 91.00 317 LYS A O 1
ATOM 2543 N N . ARG A 1 318 ? 7.402 1.105 -16.430 1.00 91.81 318 ARG A N 1
ATOM 2544 C CA . ARG A 1 318 ? 6.236 1.877 -16.882 1.00 91.81 318 ARG A CA 1
ATOM 2545 C C . ARG A 1 318 ? 4.907 1.214 -16.505 1.00 91.81 318 ARG A C 1
ATOM 2547 O O . ARG A 1 318 ? 3.991 1.921 -16.121 1.00 91.81 318 ARG A O 1
ATOM 2554 N N . GLU A 1 319 ? 4.811 -0.115 -16.557 1.00 90.69 319 GLU A N 1
ATOM 2555 C CA . GLU A 1 319 ? 3.565 -0.841 -16.263 1.00 90.69 319 GLU A CA 1
ATOM 2556 C C . GLU A 1 319 ? 3.235 -0.753 -14.771 1.00 90.69 319 GLU A C 1
ATOM 2558 O O . GLU A 1 319 ? 2.107 -0.446 -14.400 1.00 90.69 319 GLU A O 1
ATOM 2563 N N . GLN A 1 320 ? 4.259 -0.879 -13.923 1.00 91.19 320 GLN A N 1
ATOM 2564 C CA . GLN A 1 320 ? 4.148 -0.652 -12.478 1.00 91.19 320 GLN A CA 1
ATOM 2565 C C . GLN A 1 320 ? 3.658 0.770 -12.172 1.00 91.19 320 GLN A C 1
ATOM 2567 O O . GLN A 1 320 ? 2.826 0.982 -11.296 1.00 91.19 320 GLN A O 1
ATOM 2572 N N . LEU A 1 321 ? 4.169 1.758 -12.911 1.00 90.19 321 LEU A N 1
ATOM 2573 C CA . LEU A 1 321 ? 3.794 3.160 -12.746 1.00 90.19 321 LEU A CA 1
ATOM 2574 C C . LEU A 1 321 ? 2.348 3.431 -13.199 1.00 90.19 321 LEU A C 1
ATOM 2576 O O . LEU A 1 321 ? 1.696 4.297 -12.620 1.00 90.19 321 LEU A O 1
ATOM 2580 N N . VAL A 1 322 ? 1.837 2.698 -14.194 1.00 90.31 322 VAL A N 1
ATOM 2581 C CA . VAL A 1 322 ? 0.422 2.754 -14.600 1.00 90.31 322 VAL A CA 1
ATOM 2582 C C . VAL A 1 322 ? -0.479 2.149 -13.522 1.00 90.31 322 VAL A C 1
ATOM 2584 O O . VAL A 1 322 ? -1.440 2.799 -13.126 1.00 90.31 322 VAL A O 1
ATOM 2587 N N . GLU A 1 323 ? -0.141 0.979 -12.974 1.00 89.12 323 GLU A N 1
ATOM 2588 C CA . GLU A 1 323 ? -0.941 0.369 -11.898 1.00 89.12 323 GLU A CA 1
ATOM 2589 C C . GLU A 1 323 ? -0.999 1.268 -10.653 1.00 89.12 323 GLU A C 1
ATOM 2591 O O . GLU A 1 323 ? -2.072 1.516 -10.101 1.00 89.12 323 GLU A O 1
ATOM 2596 N N . TYR A 1 324 ? 0.149 1.802 -10.220 1.00 90.06 324 TYR A N 1
ATOM 2597 C CA . TYR A 1 324 ? 0.188 2.735 -9.093 1.00 90.06 324 TYR A CA 1
ATOM 2598 C C 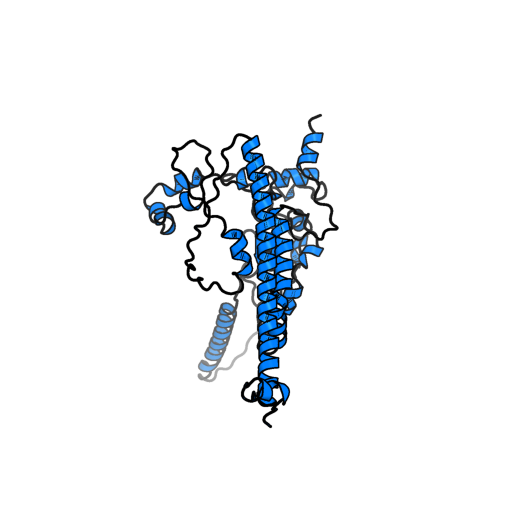. TYR A 1 324 ? -0.606 4.007 -9.374 1.00 90.06 324 TYR A C 1
ATOM 2600 O O . TYR A 1 324 ? -1.261 4.513 -8.466 1.00 90.06 324 TYR A O 1
ATOM 2608 N N . LYS A 1 325 ? -0.581 4.511 -10.614 1.00 86.69 325 LYS A N 1
ATOM 2609 C CA . LYS A 1 325 ? -1.405 5.655 -11.013 1.00 86.69 325 LYS A CA 1
ATOM 2610 C C . LYS A 1 325 ? -2.879 5.349 -10.809 1.00 86.69 325 LYS A C 1
ATOM 2612 O O . LYS A 1 325 ? -3.532 6.107 -10.106 1.00 86.69 325 LYS A O 1
ATOM 2617 N N . ASP A 1 326 ? -3.392 4.277 -11.406 1.00 85.62 326 ASP A N 1
ATOM 2618 C CA . ASP A 1 326 ? -4.827 3.969 -11.368 1.00 85.62 326 ASP A CA 1
ATOM 2619 C C . ASP A 1 326 ? -5.325 3.851 -9.915 1.00 85.62 326 ASP A C 1
ATOM 2621 O O . ASP A 1 326 ? -6.350 4.428 -9.549 1.00 85.62 326 ASP A O 1
ATOM 2625 N N . LYS A 1 327 ? -4.526 3.209 -9.056 1.00 87.75 327 LYS A N 1
ATOM 2626 C CA . LYS A 1 327 ? -4.779 3.069 -7.616 1.00 87.75 327 LYS A CA 1
ATOM 2627 C C . LYS A 1 327 ? -4.756 4.397 -6.848 1.00 87.75 327 LYS A C 1
ATOM 2629 O O . LYS A 1 327 ? -5.649 4.672 -6.051 1.00 87.75 327 LYS A O 1
ATOM 2634 N N . VAL A 1 328 ? -3.748 5.238 -7.078 1.00 86.31 328 VAL A N 1
ATOM 2635 C CA . VAL A 1 328 ? -3.625 6.541 -6.397 1.00 86.31 328 VAL A CA 1
ATOM 2636 C C . VAL A 1 328 ? -4.679 7.532 -6.894 1.00 86.31 328 VAL A C 1
ATOM 2638 O O . VAL A 1 328 ? -5.199 8.316 -6.105 1.00 86.31 328 VAL A O 1
ATOM 2641 N N . VAL A 1 329 ? -5.045 7.485 -8.176 1.00 83.00 329 VAL A N 1
ATOM 2642 C CA . VAL A 1 329 ? -6.132 8.304 -8.729 1.00 83.00 329 VAL A CA 1
ATOM 2643 C C . VAL A 1 329 ? -7.461 7.942 -8.071 1.00 83.00 329 VAL A C 1
ATOM 2645 O O . VAL A 1 329 ? -8.172 8.851 -7.653 1.00 83.00 329 VAL A O 1
ATOM 2648 N N . ALA A 1 330 ? -7.762 6.652 -7.881 1.00 82.38 330 ALA A N 1
ATOM 2649 C CA . ALA A 1 330 ? -8.965 6.226 -7.160 1.00 82.38 330 ALA A CA 1
ATOM 2650 C C . ALA A 1 330 ? -9.024 6.787 -5.725 1.00 82.38 330 ALA A C 1
ATOM 2652 O O . ALA A 1 330 ? -10.082 7.241 -5.284 1.00 82.38 330 ALA A O 1
ATOM 2653 N N . LEU A 1 331 ? -7.880 6.839 -5.031 1.00 84.19 331 LEU A N 1
ATOM 2654 C CA . LEU A 1 331 ? -7.761 7.466 -3.711 1.00 84.19 331 LEU A CA 1
ATOM 2655 C C . LEU A 1 331 ? -8.022 8.979 -3.770 1.00 84.19 331 LEU A C 1
ATOM 2657 O O . LEU A 1 331 ? -8.787 9.503 -2.963 1.00 84.19 331 LEU A O 1
ATOM 2661 N N . ILE A 1 332 ? -7.433 9.692 -4.736 1.00 79.81 332 ILE A N 1
ATOM 2662 C CA . ILE A 1 332 ? -7.619 11.148 -4.894 1.00 79.81 332 ILE A CA 1
ATOM 2663 C C . ILE A 1 332 ? -9.075 11.494 -5.232 1.00 79.81 332 ILE A C 1
ATOM 2665 O O . ILE A 1 332 ? -9.611 12.484 -4.732 1.00 79.81 332 ILE A O 1
ATOM 2669 N N . GLU A 1 333 ? -9.714 10.688 -6.078 1.00 78.69 333 GLU A N 1
ATOM 2670 C CA . GLU A 1 333 ? -11.130 10.820 -6.432 1.00 78.69 333 GLU A CA 1
ATOM 2671 C C . GLU A 1 333 ? -12.072 10.379 -5.301 1.00 78.69 333 GLU A C 1
ATOM 2673 O O . GLU A 1 333 ? -13.282 10.553 -5.433 1.00 78.69 333 GLU A O 1
ATOM 2678 N N . ARG A 1 334 ? -11.530 9.843 -4.195 1.00 79.00 334 ARG A N 1
ATOM 2679 C CA . ARG A 1 334 ? -12.268 9.300 -3.043 1.00 79.00 334 ARG A CA 1
ATOM 2680 C C . ARG A 1 334 ? -13.249 8.189 -3.425 1.00 79.00 334 ARG A C 1
ATOM 2682 O O . ARG A 1 334 ? -14.289 8.021 -2.798 1.00 79.00 334 ARG A O 1
ATOM 2689 N N . LYS A 1 335 ? -12.917 7.406 -4.453 1.00 83.50 335 LYS A N 1
ATOM 2690 C CA . LYS A 1 335 ? -13.734 6.274 -4.903 1.00 83.50 335 LYS A CA 1
ATOM 2691 C C . LYS A 1 335 ? -13.420 5.047 -4.058 1.00 83.50 335 LYS A C 1
ATOM 2693 O O . LYS A 1 335 ? -12.522 4.275 -4.391 1.00 83.50 335 LYS A O 1
ATOM 2698 N N . TRP A 1 336 ? -14.147 4.880 -2.960 1.00 87.62 336 TRP A N 1
ATOM 2699 C CA . TRP A 1 336 ? -14.069 3.687 -2.121 1.00 87.62 336 TRP A CA 1
ATOM 2700 C C . TRP A 1 336 ? -15.249 2.741 -2.381 1.00 87.62 336 TRP A C 1
ATOM 2702 O O . TRP A 1 336 ? -16.322 3.136 -2.834 1.00 87.62 336 TRP A O 1
ATOM 2712 N N . CYS A 1 337 ? -15.045 1.463 -2.083 1.00 87.44 337 CYS A N 1
ATOM 2713 C CA . CYS A 1 337 ? -16.052 0.409 -2.140 1.00 87.44 337 CYS A CA 1
ATOM 2714 C C . CYS A 1 337 ? -16.052 -0.381 -0.833 1.00 87.44 337 CYS A C 1
ATOM 2716 O O . CYS A 1 337 ? -15.081 -0.379 -0.066 1.00 87.44 337 CYS A O 1
ATOM 2718 N N . ALA A 1 338 ? -17.165 -1.069 -0.579 1.00 87.94 338 ALA A N 1
ATOM 2719 C CA . ALA A 1 338 ? -17.265 -2.004 0.529 1.00 87.94 338 ALA A CA 1
ATOM 2720 C C . ALA A 1 338 ? -16.233 -3.132 0.379 1.00 87.94 338 ALA A C 1
ATOM 2722 O O . ALA A 1 338 ? -16.015 -3.653 -0.721 1.00 87.94 338 ALA A O 1
ATOM 2723 N N . PHE A 1 339 ? -15.601 -3.501 1.491 1.00 90.06 339 PHE A N 1
ATOM 2724 C CA . PHE A 1 339 ? -14.590 -4.545 1.511 1.00 90.06 339 PHE A CA 1
ATOM 2725 C C . PHE A 1 339 ? -15.248 -5.925 1.391 1.00 90.06 339 PHE A C 1
ATOM 2727 O O . PHE A 1 339 ? -16.159 -6.279 2.135 1.00 90.06 339 PHE A O 1
ATOM 2734 N N . THR A 1 340 ? -14.792 -6.717 0.426 1.00 88.75 340 THR A N 1
ATOM 2735 C CA . THR A 1 340 ? -15.306 -8.064 0.157 1.00 88.75 340 THR A CA 1
ATOM 2736 C C . THR A 1 340 ? -14.246 -9.122 0.429 1.00 88.75 340 THR A C 1
ATOM 2738 O O . THR A 1 340 ? -13.046 -8.850 0.406 1.00 88.75 340 THR A O 1
ATOM 2741 N N . ARG A 1 341 ? -14.675 -10.383 0.561 1.00 89.25 341 ARG A N 1
ATOM 2742 C CA . ARG A 1 341 ? -13.762 -11.527 0.723 1.00 89.25 341 ARG A CA 1
ATOM 2743 C C . ARG A 1 341 ? -12.705 -11.619 -0.390 1.00 89.25 341 ARG A C 1
ATOM 2745 O O . ARG A 1 341 ? -11.584 -12.048 -0.145 1.00 89.25 341 ARG A O 1
ATOM 2752 N N . GLY A 1 342 ? -13.039 -11.191 -1.611 1.00 87.31 342 GLY A N 1
ATOM 2753 C CA . GLY A 1 342 ? -12.099 -11.173 -2.736 1.00 87.31 342 GLY A CA 1
ATOM 2754 C C . GLY A 1 342 ? -10.961 -10.160 -2.579 1.00 87.31 342 GLY A C 1
ATOM 2755 O O . GLY A 1 342 ? -9.873 -10.391 -3.105 1.00 87.31 342 GLY A O 1
ATOM 2756 N N . ASP A 1 343 ? -11.179 -9.083 -1.824 1.00 88.75 343 ASP A N 1
ATOM 2757 C CA . ASP A 1 343 ? -10.205 -8.000 -1.646 1.00 88.75 343 ASP A CA 1
ATOM 2758 C C . ASP A 1 343 ? -9.076 -8.404 -0.678 1.00 88.75 343 ASP A C 1
ATOM 2760 O O . ASP A 1 343 ? -7.988 -7.831 -0.693 1.00 88.75 343 ASP A O 1
ATOM 2764 N N . LEU A 1 344 ? -9.256 -9.490 0.081 1.00 90.19 344 LEU A N 1
ATOM 2765 C CA . LEU A 1 344 ? -8.184 -10.120 0.862 1.00 90.19 344 LEU A CA 1
ATOM 2766 C C . LEU A 1 344 ? -7.115 -10.759 -0.015 1.00 90.19 344 LEU A C 1
ATOM 2768 O O . LEU A 1 344 ? -6.016 -11.017 0.466 1.00 90.19 344 LEU A O 1
ATOM 2772 N N . ASN A 1 345 ? -7.386 -10.991 -1.297 1.00 90.06 345 ASN A N 1
ATOM 2773 C CA . ASN A 1 345 ? -6.390 -11.491 -2.243 1.00 90.06 345 ASN A CA 1
ATOM 2774 C C . ASN A 1 345 ? -5.662 -10.359 -2.988 1.00 90.06 345 ASN A C 1
ATOM 2776 O O . ASN A 1 345 ? -4.886 -10.627 -3.906 1.00 90.06 345 ASN A O 1
ATOM 2780 N N . ASN A 1 346 ? -5.873 -9.097 -2.599 1.00 88.50 346 ASN A N 1
ATOM 2781 C CA . ASN A 1 346 ? -5.150 -7.963 -3.170 1.00 88.50 346 ASN A CA 1
ATOM 2782 C C . ASN A 1 346 ? -3.638 -8.099 -2.924 1.00 88.50 346 ASN A C 1
ATOM 2784 O O . ASN A 1 346 ? -3.200 -8.390 -1.810 1.00 88.50 346 ASN A O 1
ATOM 2788 N N . GLY A 1 347 ? -2.840 -7.956 -3.982 1.00 85.50 347 GLY A N 1
ATOM 2789 C CA . GLY A 1 347 ? -1.383 -8.085 -3.896 1.00 85.50 347 GLY A CA 1
ATOM 2790 C C . GLY A 1 347 ? -0.858 -9.512 -3.715 1.00 85.50 347 GLY A C 1
ATOM 2791 O O . GLY A 1 347 ? 0.324 -9.680 -3.427 1.00 85.50 347 GLY A O 1
ATOM 2792 N N . ILE A 1 348 ? -1.685 -10.553 -3.890 1.00 90.88 348 ILE A N 1
ATOM 2793 C CA . ILE A 1 348 ? -1.261 -11.955 -3.689 1.00 90.88 348 ILE A CA 1
ATOM 2794 C C . ILE A 1 348 ? -0.064 -12.361 -4.563 1.00 90.88 348 ILE A C 1
ATOM 2796 O O . ILE A 1 348 ? 0.743 -13.202 -4.177 1.00 90.88 348 ILE A O 1
ATOM 2800 N N . GLU A 1 349 ? 0.100 -11.722 -5.722 1.00 90.06 349 GLU A N 1
ATOM 2801 C CA . GLU A 1 349 ? 1.225 -11.957 -6.630 1.00 90.06 349 GLU A CA 1
ATOM 2802 C C . GLU A 1 349 ? 2.592 -11.629 -6.002 1.00 90.06 349 GLU A C 1
ATOM 2804 O O . GLU A 1 349 ? 3.605 -12.197 -6.409 1.00 90.06 349 GLU A O 1
ATOM 2809 N N . GLU A 1 350 ? 2.642 -10.743 -5.002 1.00 91.50 350 GLU A N 1
ATOM 2810 C CA . GLU A 1 350 ? 3.870 -10.413 -4.269 1.00 91.50 350 GLU A CA 1
ATOM 2811 C C . GLU A 1 350 ? 4.377 -11.575 -3.408 1.00 91.50 350 GLU A C 1
ATOM 2813 O O . GLU A 1 350 ? 5.579 -11.693 -3.188 1.00 91.50 350 GLU A O 1
ATOM 2818 N N . GLU A 1 351 ? 3.507 -12.480 -2.954 1.00 89.88 351 GLU A N 1
ATOM 2819 C CA . GLU A 1 351 ? 3.935 -13.621 -2.130 1.00 89.88 351 GLU A CA 1
ATOM 2820 C C . GLU A 1 351 ? 4.872 -14.554 -2.912 1.00 89.88 351 GLU A C 1
ATOM 2822 O O . GLU A 1 351 ? 5.786 -15.159 -2.346 1.00 89.88 351 GLU A O 1
ATOM 2827 N N . GLY A 1 352 ? 4.703 -14.607 -4.239 1.00 89.50 352 GLY A N 1
ATOM 2828 C CA . GLY A 1 352 ? 5.622 -15.291 -5.146 1.00 89.50 352 GLY A CA 1
ATOM 2829 C C . GLY A 1 352 ? 6.996 -14.622 -5.240 1.00 89.50 352 GLY A C 1
ATOM 2830 O O . GLY A 1 352 ? 7.958 -15.264 -5.663 1.00 89.50 352 GLY A O 1
ATOM 2831 N N . ASP A 1 353 ? 7.126 -13.360 -4.827 1.00 90.31 353 ASP A N 1
ATOM 2832 C CA . ASP A 1 353 ? 8.363 -12.573 -4.859 1.00 90.31 353 ASP A CA 1
ATOM 2833 C C . ASP A 1 353 ? 9.251 -12.769 -3.628 1.00 90.31 353 ASP A C 1
ATOM 2835 O O . ASP A 1 353 ? 10.449 -12.457 -3.656 1.00 90.31 353 ASP A O 1
ATOM 2839 N N . TRP A 1 354 ? 8.697 -13.361 -2.571 1.00 90.88 354 TRP A N 1
ATOM 2840 C CA . TRP A 1 354 ? 9.393 -13.551 -1.309 1.00 90.88 354 TRP A CA 1
ATOM 2841 C C . TRP A 1 354 ? 10.502 -14.620 -1.393 1.00 90.88 354 TRP A C 1
ATOM 2843 O O . TRP A 1 354 ? 10.338 -15.662 -2.037 1.00 90.88 354 TRP A O 1
ATOM 2853 N N . PRO A 1 355 ? 11.661 -14.406 -0.734 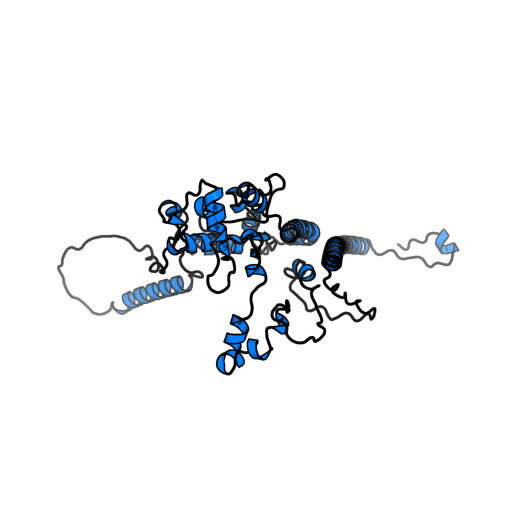1.00 90.94 355 PRO A N 1
ATOM 2854 C CA . PRO A 1 355 ? 12.751 -15.379 -0.738 1.00 90.94 355 PRO A CA 1
ATOM 2855 C C . PRO A 1 355 ? 12.353 -16.715 -0.102 1.00 90.94 355 PRO A C 1
ATOM 2857 O O . PRO A 1 355 ? 11.855 -16.760 1.021 1.00 90.94 355 PRO A O 1
ATOM 2860 N N . SER A 1 356 ? 12.676 -17.830 -0.761 1.00 88.94 356 SER A N 1
ATOM 2861 C CA . SER A 1 356 ? 12.353 -19.172 -0.252 1.00 88.94 356 SER A CA 1
ATOM 2862 C C . SER A 1 356 ? 13.088 -19.544 1.037 1.00 88.94 356 SER A C 1
ATOM 2864 O O . SER A 1 356 ? 12.563 -20.316 1.837 1.00 88.94 356 SER A O 1
ATOM 2866 N N . SER A 1 357 ? 14.290 -19.003 1.262 1.00 88.69 357 SER A N 1
ATOM 2867 C CA . SER A 1 357 ? 15.018 -19.161 2.526 1.00 88.69 357 SER A CA 1
ATOM 2868 C C . SER A 1 357 ? 14.277 -18.484 3.675 1.00 88.69 357 SER A C 1
ATOM 2870 O O . SER A 1 357 ? 14.055 -19.108 4.708 1.00 88.69 357 SER A O 1
ATOM 2872 N N . TRP A 1 358 ? 13.836 -17.245 3.460 1.00 89.25 358 TRP A N 1
ATOM 2873 C CA . TRP A 1 358 ? 13.052 -16.492 4.431 1.00 89.25 358 TRP A CA 1
ATOM 2874 C C . TRP A 1 358 ? 11.705 -17.172 4.704 1.00 89.25 358 TRP A C 1
ATOM 2876 O O . TRP A 1 358 ? 11.354 -17.354 5.863 1.00 89.25 358 TRP A O 1
ATOM 2886 N N . LEU A 1 359 ? 11.018 -17.680 3.672 1.00 89.62 359 LEU A N 1
ATOM 2887 C CA . LEU A 1 359 ? 9.767 -18.434 3.833 1.00 89.62 359 LEU A CA 1
ATOM 2888 C C . LEU A 1 359 ? 9.908 -19.651 4.765 1.00 89.62 359 LEU A C 1
ATOM 2890 O O . LEU A 1 359 ? 8.979 -19.964 5.503 1.00 89.62 359 LEU A O 1
ATOM 2894 N N . LYS A 1 360 ? 11.052 -20.350 4.755 1.00 90.25 360 LYS A N 1
ATOM 2895 C CA . LYS A 1 360 ? 11.296 -21.483 5.669 1.00 90.25 360 LYS A CA 1
ATOM 2896 C C . LYS A 1 360 ? 11.409 -21.024 7.122 1.00 90.25 360 LYS A C 1
ATOM 2898 O O . LYS A 1 360 ? 10.801 -21.637 7.994 1.00 90.25 360 LYS A O 1
ATOM 2903 N N . VAL A 1 361 ? 12.155 -19.944 7.358 1.00 89.56 361 VAL A N 1
ATOM 2904 C CA . VAL A 1 361 ? 12.330 -19.351 8.693 1.00 89.56 361 VAL A CA 1
ATOM 2905 C C . VAL A 1 361 ? 10.996 -18.825 9.211 1.00 89.56 361 VAL A C 1
ATOM 2907 O O . VAL A 1 361 ? 10.571 -19.161 10.310 1.00 89.56 361 VAL A O 1
ATOM 2910 N N . ALA A 1 362 ? 10.278 -18.079 8.380 1.00 87.12 362 ALA A N 1
ATOM 2911 C CA . ALA A 1 362 ? 8.992 -17.509 8.738 1.00 87.12 362 ALA A CA 1
ATOM 2912 C C . ALA A 1 362 ? 7.914 -18.584 8.991 1.00 87.12 362 ALA A C 1
ATOM 2914 O O . ALA A 1 362 ? 7.061 -18.379 9.850 1.00 87.12 362 ALA A O 1
ATOM 2915 N N . ARG A 1 363 ? 7.979 -19.759 8.341 1.00 88.56 363 ARG A N 1
ATOM 2916 C CA . ARG A 1 363 ? 7.137 -20.919 8.698 1.00 88.56 363 ARG A CA 1
ATOM 2917 C C . ARG A 1 363 ? 7.506 -21.520 10.053 1.00 88.56 363 ARG A C 1
ATOM 2919 O O . ARG A 1 363 ? 6.597 -21.822 10.816 1.00 88.56 363 ARG A O 1
ATOM 2926 N N . LYS A 1 364 ? 8.804 -21.681 10.359 1.00 88.19 364 LYS A N 1
ATOM 2927 C CA . LYS A 1 364 ? 9.268 -22.171 11.676 1.00 88.19 364 LYS A CA 1
ATOM 2928 C C . LYS A 1 364 ? 8.762 -21.254 12.792 1.00 88.19 364 LYS A C 1
ATOM 2930 O O . LYS A 1 364 ? 8.244 -21.730 13.793 1.00 88.19 364 LYS A O 1
ATOM 2935 N N . ASN A 1 365 ? 8.852 -19.947 12.567 1.00 84.19 365 ASN A N 1
ATOM 2936 C CA . ASN A 1 365 ? 8.515 -18.934 13.562 1.00 84.19 365 ASN A CA 1
ATOM 2937 C C . ASN A 1 365 ? 7.016 -18.598 13.602 1.00 84.19 365 ASN A C 1
ATOM 2939 O O . ASN A 1 365 ? 6.618 -17.727 14.368 1.00 84.19 365 ASN A O 1
ATOM 2943 N N . ASN A 1 366 ? 6.195 -19.247 12.764 1.00 84.50 366 ASN A N 1
ATOM 2944 C CA . ASN A 1 366 ? 4.788 -18.907 12.567 1.00 84.50 366 ASN A CA 1
ATOM 2945 C C . ASN A 1 366 ? 4.587 -17.387 12.405 1.00 84.50 366 ASN A C 1
ATOM 2947 O O . ASN A 1 366 ? 3.822 -16.770 13.142 1.00 84.50 366 ASN A O 1
ATOM 2951 N N . SER A 1 367 ? 5.345 -16.766 11.498 1.00 85.38 367 SER A N 1
ATOM 2952 C CA . SER A 1 367 ? 5.316 -15.319 11.260 1.00 85.38 367 SER A CA 1
ATOM 2953 C C . SER A 1 367 ? 3.972 -14.873 10.683 1.00 85.38 367 SER A C 1
ATOM 2955 O O . SER A 1 367 ? 3.377 -15.572 9.859 1.00 85.38 367 SER A O 1
ATOM 2957 N N . GLU A 1 368 ? 3.530 -13.677 11.062 1.00 84.19 368 GLU A N 1
ATOM 2958 C CA . GLU A 1 368 ? 2.260 -13.067 10.644 1.00 84.19 368 GLU A CA 1
ATOM 2959 C C . GLU A 1 368 ? 2.050 -13.029 9.127 1.00 84.19 368 GLU A C 1
ATOM 2961 O O . GLU A 1 368 ? 0.923 -13.149 8.656 1.00 84.19 368 GLU A O 1
ATOM 2966 N N . TRP A 1 369 ? 3.125 -12.951 8.339 1.00 87.88 369 TRP A N 1
ATOM 2967 C CA . TRP A 1 369 ? 3.035 -12.861 6.877 1.00 87.88 369 TRP A CA 1
ATOM 2968 C C . TRP A 1 369 ? 2.675 -14.199 6.212 1.00 87.88 369 TRP A C 1
ATOM 2970 O O . TRP A 1 369 ? 2.229 -14.217 5.058 1.00 87.88 369 TRP A O 1
ATOM 2980 N N . ILE A 1 370 ? 2.890 -15.319 6.916 1.00 87.31 370 ILE A N 1
ATOM 2981 C CA . ILE A 1 370 ? 2.683 -16.692 6.420 1.00 87.31 370 ILE A CA 1
ATOM 2982 C C . ILE A 1 370 ? 1.501 -17.390 7.101 1.00 87.31 370 ILE A C 1
ATOM 2984 O O . ILE A 1 370 ? 1.002 -18.380 6.563 1.00 87.31 370 ILE A O 1
ATOM 2988 N N . ARG A 1 371 ? 1.039 -16.887 8.253 1.00 86.56 371 ARG A N 1
ATOM 2989 C CA . ARG A 1 371 ? -0.145 -17.412 8.947 1.00 86.56 371 ARG A CA 1
ATOM 2990 C C . ARG A 1 371 ? -1.348 -17.520 8.004 1.00 86.56 371 ARG A C 1
ATOM 2992 O O . ARG A 1 371 ? -1.444 -16.814 6.998 1.00 86.56 371 ARG A O 1
ATOM 2999 N N . GLU A 1 372 ? -2.263 -18.426 8.351 1.00 86.25 372 GLU A N 1
ATOM 3000 C CA . GLU A 1 372 ? -3.551 -18.552 7.668 1.00 86.25 372 GLU A CA 1
ATOM 3001 C C . GLU A 1 372 ? -4.237 -17.178 7.641 1.00 86.25 372 GLU A C 1
ATOM 3003 O O . GLU A 1 372 ? -4.500 -16.588 8.687 1.00 86.25 372 GLU A O 1
ATOM 3008 N N . PHE A 1 373 ? -4.460 -16.651 6.434 1.00 89.31 373 PHE A N 1
ATOM 3009 C CA . PHE A 1 373 ? -5.026 -15.324 6.224 1.00 89.31 373 PHE A CA 1
ATOM 3010 C C . PHE A 1 373 ? -6.511 -15.457 5.885 1.00 89.31 373 PHE A C 1
ATOM 3012 O O . PHE A 1 373 ? -6.904 -15.603 4.723 1.00 89.31 373 PHE A O 1
ATOM 3019 N N . ASP A 1 374 ? -7.333 -15.453 6.928 1.00 91.00 374 ASP A N 1
ATOM 3020 C CA . ASP A 1 374 ? -8.787 -15.365 6.836 1.00 91.00 374 ASP A CA 1
ATOM 3021 C C . ASP A 1 374 ? -9.270 -14.063 7.492 1.00 91.00 374 ASP A C 1
ATOM 3023 O O . ASP A 1 374 ? -8.496 -13.378 8.151 1.00 91.00 374 ASP A O 1
ATOM 3027 N N . GLY A 1 375 ? -10.517 -13.678 7.250 1.00 88.56 375 GLY A N 1
ATOM 3028 C CA . GLY A 1 375 ? -11.115 -12.474 7.809 1.00 88.56 375 GLY A CA 1
ATOM 3029 C C . GL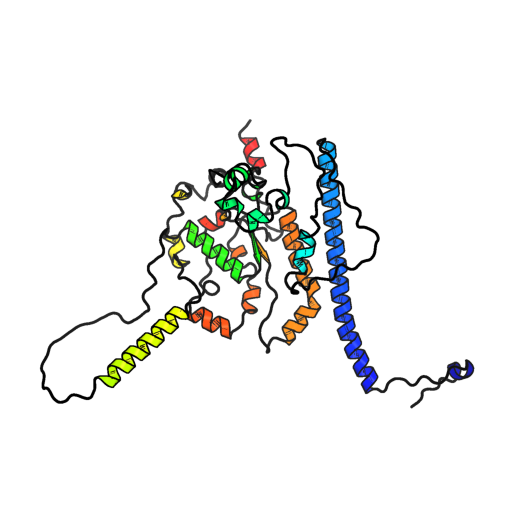Y A 1 375 ? -12.571 -12.725 8.164 1.00 88.56 375 GLY A C 1
ATOM 3030 O O . GLY A 1 375 ? -13.289 -13.384 7.411 1.00 88.56 375 GLY A O 1
ATOM 3031 N N . ASP A 1 376 ? -12.987 -12.200 9.310 1.00 91.94 376 ASP A N 1
ATOM 3032 C CA . ASP A 1 376 ? -14.348 -12.347 9.817 1.00 91.94 376 ASP A CA 1
ATOM 3033 C C . ASP A 1 376 ? -15.328 -11.464 9.036 1.00 91.94 376 ASP A C 1
ATOM 3035 O O . ASP A 1 376 ? -15.017 -10.325 8.681 1.00 91.94 376 ASP A O 1
ATOM 3039 N N . GLU A 1 377 ? -16.538 -11.962 8.777 1.00 89.81 377 GLU A N 1
ATOM 3040 C CA . GLU A 1 377 ? -17.540 -11.228 7.992 1.00 89.81 377 GLU A CA 1
ATOM 3041 C C . GLU A 1 377 ? -17.980 -9.923 8.670 1.00 89.81 377 GLU A C 1
ATOM 3043 O O . GLU A 1 377 ? -18.235 -8.935 7.976 1.00 89.81 377 GLU A O 1
ATOM 3048 N N . ARG A 1 378 ? -18.023 -9.884 10.010 1.00 89.56 378 ARG A N 1
ATOM 3049 C CA . ARG A 1 378 ? -18.419 -8.688 10.772 1.00 89.56 378 ARG A CA 1
ATOM 3050 C C . ARG A 1 378 ? -17.371 -7.592 10.625 1.00 89.56 378 ARG A C 1
ATOM 3052 O O . ARG A 1 378 ? -17.702 -6.458 10.289 1.00 89.56 378 ARG A O 1
ATOM 3059 N N . VAL A 1 379 ? -16.098 -7.953 10.800 1.00 91.38 379 VAL A N 1
ATOM 3060 C CA . VAL A 1 379 ? -14.964 -7.029 10.650 1.00 91.38 379 VAL A CA 1
ATOM 3061 C C . VAL A 1 379 ? -14.845 -6.553 9.202 1.00 91.38 379 VAL A C 1
ATOM 3063 O O . VAL A 1 379 ? -14.691 -5.358 8.958 1.00 91.38 379 VAL A O 1
ATOM 3066 N N . MET A 1 380 ? -15.002 -7.447 8.223 1.00 90.62 380 MET A N 1
ATOM 3067 C CA . MET A 1 380 ? -14.953 -7.075 6.806 1.00 90.62 380 MET A CA 1
ATOM 3068 C C . MET A 1 380 ? -16.020 -6.047 6.414 1.00 90.62 380 MET A C 1
ATOM 3070 O O . MET A 1 380 ? -15.733 -5.188 5.588 1.00 90.62 380 MET A O 1
ATOM 3074 N N . LYS A 1 381 ? -17.219 -6.075 7.012 1.00 89.31 381 LYS A N 1
ATOM 3075 C CA . LYS A 1 381 ? -18.251 -5.052 6.757 1.00 89.31 381 LYS A CA 1
ATOM 3076 C C . LYS A 1 381 ? -17.835 -3.656 7.238 1.00 89.31 381 LYS A C 1
ATOM 3078 O O . LYS A 1 381 ? -18.193 -2.660 6.605 1.00 89.31 381 LYS A O 1
ATOM 3083 N N . VAL A 1 382 ? -17.063 -3.576 8.326 1.00 90.06 382 VAL A N 1
ATOM 3084 C CA . VAL A 1 382 ? -16.518 -2.311 8.859 1.00 90.06 382 VAL A CA 1
ATOM 3085 C C . VAL A 1 382 ? -15.498 -1.714 7.897 1.00 90.06 382 VAL A C 1
ATOM 3087 O O . VAL A 1 382 ? -15.539 -0.509 7.632 1.00 90.06 382 VAL A O 1
ATOM 3090 N N . LEU A 1 383 ? -14.653 -2.560 7.312 1.00 91.44 383 LEU A N 1
ATOM 3091 C CA . LEU A 1 383 ? -13.596 -2.150 6.397 1.00 91.44 383 LEU A CA 1
ATOM 3092 C C . LEU A 1 383 ? -14.131 -1.583 5.069 1.00 91.44 383 LEU A C 1
ATOM 3094 O O . LEU A 1 383 ? -15.187 -1.958 4.549 1.00 91.44 383 LEU A O 1
ATOM 3098 N N . ALA A 1 384 ? -13.333 -0.701 4.473 1.00 91.12 384 ALA A N 1
ATOM 3099 C CA . ALA A 1 384 ? -13.522 -0.188 3.120 1.00 91.12 384 ALA A CA 1
ATOM 3100 C C . ALA A 1 384 ? -12.211 -0.276 2.334 1.00 91.12 384 ALA A C 1
ATOM 3102 O O . ALA A 1 384 ? -11.124 -0.277 2.916 1.00 91.12 384 ALA A O 1
ATOM 3103 N N . SER A 1 385 ? -12.291 -0.338 1.005 1.00 91.12 385 SER A N 1
ATOM 3104 C CA . SER A 1 385 ? -11.103 -0.347 0.146 1.00 91.12 385 SER A CA 1
ATOM 3105 C C . SER A 1 385 ? -11.205 0.642 -1.005 1.00 91.12 385 SER A C 1
ATOM 3107 O O . SER A 1 385 ? -12.287 0.890 -1.527 1.00 91.12 385 SER A O 1
ATOM 3109 N N . TYR A 1 386 ? -10.051 1.154 -1.429 1.00 89.50 386 TYR A N 1
ATOM 3110 C CA . TYR A 1 386 ? -9.882 1.911 -2.671 1.00 89.50 386 TYR A CA 1
ATOM 3111 C C . TYR A 1 386 ? -9.587 1.018 -3.891 1.00 89.50 386 TYR A C 1
ATOM 3113 O O . TYR A 1 386 ? -9.649 1.483 -5.025 1.00 89.50 386 TYR A O 1
ATOM 3121 N N . ASN A 1 387 ? -9.288 -0.274 -3.696 1.00 82.94 387 ASN A N 1
ATOM 3122 C CA . ASN A 1 387 ? -8.980 -1.222 -4.778 1.00 82.94 387 ASN A CA 1
ATOM 3123 C C . ASN A 1 387 ? -10.252 -1.766 -5.454 1.00 82.94 387 ASN A C 1
ATOM 3125 O O . ASN A 1 387 ? -10.442 -2.975 -5.610 1.00 82.94 387 ASN A O 1
ATOM 3129 N N . CYS A 1 388 ? -11.149 -0.872 -5.852 1.00 72.19 388 CYS A N 1
ATOM 3130 C CA . CYS A 1 388 ? -12.410 -1.246 -6.469 1.00 72.19 388 CYS A CA 1
ATOM 3131 C C . CYS A 1 388 ? -12.165 -1.687 -7.909 1.00 72.19 388 CYS A C 1
ATOM 3133 O O . CYS A 1 388 ? -11.726 -0.908 -8.752 1.00 72.19 388 CYS A O 1
ATOM 3135 N N . LYS A 1 389 ? -12.462 -2.951 -8.212 1.00 67.56 389 LYS A N 1
ATOM 3136 C CA . LYS A 1 389 ? -12.596 -3.383 -9.606 1.00 67.56 389 LYS A CA 1
ATOM 3137 C C . LYS A 1 389 ? -13.843 -2.698 -10.169 1.00 67.56 389 LYS A C 1
ATOM 3139 O O . LYS A 1 389 ? -14.877 -2.732 -9.507 1.00 67.56 389 LYS A O 1
ATOM 3144 N N . CYS A 1 390 ? -13.730 -2.090 -11.352 1.00 46.09 390 CYS A N 1
ATOM 3145 C CA . CYS A 1 390 ? -14.714 -1.188 -11.976 1.00 46.09 390 CYS A CA 1
ATOM 3146 C C . CYS A 1 390 ? -16.151 -1.730 -12.155 1.00 46.09 390 CYS A C 1
ATOM 3148 O O . CYS A 1 390 ? -17.001 -0.996 -12.644 1.00 46.09 390 CYS A O 1
ATOM 3150 N N . ASP A 1 391 ? -16.436 -2.966 -11.741 1.00 46.47 391 ASP A N 1
ATOM 3151 C CA . ASP A 1 391 ? -17.744 -3.619 -11.855 1.00 46.47 391 ASP A CA 1
ATOM 3152 C C . ASP A 1 391 ? -18.524 -3.673 -10.529 1.00 46.47 391 ASP A C 1
ATOM 3154 O O . ASP A 1 391 ? -19.631 -4.208 -10.486 1.00 46.47 391 ASP A O 1
ATOM 3158 N N . LYS A 1 392 ? -17.964 -3.161 -9.426 1.00 46.72 392 LYS A N 1
ATOM 3159 C CA . LYS A 1 392 ? -18.686 -3.046 -8.152 1.00 46.72 392 LYS A CA 1
ATOM 3160 C C . LYS A 1 392 ? -19.337 -1.668 -8.087 1.00 46.72 392 LYS A C 1
ATOM 3162 O O . LYS A 1 392 ? -18.636 -0.664 -8.195 1.00 46.72 392 LYS A O 1
ATOM 3167 N N . GLU A 1 393 ? -20.659 -1.636 -7.927 1.00 40.84 393 GLU A N 1
ATOM 3168 C CA . GLU A 1 393 ? -21.415 -0.413 -7.650 1.00 40.84 393 GLU A CA 1
ATOM 3169 C C . GLU A 1 393 ? -20.691 0.369 -6.546 1.00 40.84 393 GLU A C 1
ATOM 3171 O O . GLU A 1 393 ? -20.380 -0.178 -5.483 1.00 40.84 393 GLU A O 1
ATOM 3176 N N . ALA A 1 394 ? -20.349 1.629 -6.830 1.00 46.56 394 ALA A N 1
ATOM 3177 C CA . ALA A 1 394 ? -19.932 2.551 -5.786 1.00 46.56 394 ALA A CA 1
ATOM 3178 C C . ALA A 1 394 ? -20.998 2.488 -4.686 1.00 46.56 394 ALA A C 1
ATOM 3180 O O . ALA A 1 394 ? -22.191 2.476 -5.001 1.00 46.56 394 ALA A O 1
ATOM 3181 N N . ALA A 1 395 ? -20.573 2.369 -3.425 1.00 45.53 395 ALA A N 1
ATOM 3182 C CA . ALA A 1 395 ? -21.512 2.328 -2.312 1.00 45.53 395 ALA A CA 1
ATOM 3183 C C . ALA A 1 395 ? -22.498 3.501 -2.452 1.00 45.53 395 ALA A C 1
ATOM 3185 O O . ALA A 1 395 ? -22.056 4.597 -2.809 1.00 45.53 395 ALA A O 1
ATOM 3186 N N . PRO A 1 396 ? -23.810 3.288 -2.234 1.00 40.06 396 PRO A N 1
ATOM 3187 C CA . PRO A 1 396 ? -24.766 4.377 -2.325 1.00 40.06 396 PRO A CA 1
ATOM 3188 C C . PRO A 1 396 ? -24.316 5.470 -1.360 1.00 40.06 396 PRO A C 1
ATOM 3190 O O . PRO A 1 396 ? -24.101 5.199 -0.177 1.00 40.06 396 PRO A O 1
ATOM 3193 N N . ASP A 1 397 ? -24.118 6.676 -1.890 1.00 38.88 397 ASP A N 1
ATOM 3194 C CA . ASP A 1 397 ? -23.755 7.857 -1.117 1.00 38.88 397 ASP A CA 1
ATOM 3195 C C . ASP A 1 397 ? -24.645 7.918 0.135 1.00 38.88 397 ASP A C 1
ATOM 3197 O O . ASP A 1 397 ? -25.866 8.050 0.032 1.00 38.88 397 ASP A O 1
ATOM 3201 N N . ALA A 1 398 ? -24.054 7.803 1.329 1.00 37.97 398 ALA A N 1
ATOM 3202 C CA . ALA A 1 398 ? -24.800 7.805 2.593 1.00 37.97 398 ALA A CA 1
ATOM 3203 C C . ALA A 1 398 ? -25.625 9.097 2.781 1.00 37.97 398 ALA A C 1
ATOM 3205 O O . ALA A 1 398 ? -26.640 9.109 3.475 1.00 37.97 398 ALA A O 1
ATOM 3206 N N . THR A 1 399 ? -25.253 10.171 2.080 1.00 40.44 399 THR A N 1
ATOM 3207 C CA . THR A 1 399 ? -26.002 11.429 1.996 1.00 40.44 399 THR A CA 1
ATOM 3208 C C . THR A 1 399 ? -27.347 11.296 1.277 1.00 40.44 399 THR A C 1
ATOM 3210 O O . THR A 1 399 ? -28.263 12.047 1.602 1.00 40.44 399 THR A O 1
ATOM 3213 N N . ALA A 1 400 ? -27.522 10.329 0.371 1.00 35.34 400 ALA A N 1
ATOM 3214 C CA . ALA A 1 400 ? -28.797 10.096 -0.310 1.00 35.34 400 ALA A CA 1
ATOM 3215 C C . ALA A 1 400 ? -29.863 9.474 0.615 1.00 35.34 400 ALA A C 1
ATOM 3217 O O . ALA A 1 400 ? -31.054 9.690 0.406 1.00 35.34 400 ALA A O 1
ATOM 3218 N N . LEU A 1 401 ? -29.453 8.750 1.664 1.00 36.34 401 LEU A N 1
ATOM 3219 C CA . LEU A 1 401 ? -30.369 8.077 2.598 1.00 36.34 401 LEU A CA 1
ATOM 3220 C C . LEU A 1 401 ? -30.817 8.968 3.767 1.00 36.34 401 LEU A C 1
ATOM 3222 O O . LEU A 1 401 ? -31.867 8.727 4.364 1.00 36.34 401 LEU A O 1
ATOM 3226 N N . VAL A 1 402 ? -30.059 10.018 4.096 1.00 42.25 402 VAL A N 1
ATOM 3227 C CA . VAL A 1 402 ? -30.440 10.965 5.160 1.00 42.25 402 VAL A CA 1
ATOM 3228 C C . VAL A 1 402 ? -31.582 11.886 4.703 1.00 42.25 402 VAL A C 1
ATOM 3230 O O . VAL A 1 402 ? -32.455 12.220 5.509 1.00 42.25 402 VAL A O 1
ATOM 3233 N N . ASP A 1 403 ? -31.650 12.226 3.413 1.00 39.12 403 ASP A N 1
ATOM 3234 C CA . ASP A 1 403 ? -32.683 13.121 2.864 1.00 39.12 403 ASP A CA 1
ATOM 3235 C C . ASP A 1 403 ? -34.084 12.486 2.774 1.00 39.12 403 ASP A C 1
ATOM 3237 O O . ASP A 1 403 ? -35.088 13.205 2.787 1.00 39.12 403 ASP A O 1
ATOM 3241 N N . GLU A 1 404 ? -34.201 11.155 2.767 1.00 39.53 404 GLU A N 1
ATOM 3242 C CA . GLU A 1 404 ? -35.508 10.479 2.720 1.00 39.53 404 GLU A CA 1
ATOM 3243 C C . GLU A 1 404 ? -36.236 10.455 4.074 1.00 39.53 404 GLU A C 1
ATOM 3245 O O . GLU A 1 404 ? -37.448 10.258 4.123 1.00 39.53 404 GLU A O 1
ATOM 3250 N N . THR A 1 405 ? -35.537 10.734 5.179 1.00 41.50 405 THR A N 1
ATOM 3251 C CA . THR A 1 405 ? -36.130 10.732 6.533 1.00 41.50 405 THR A CA 1
ATOM 3252 C C . THR A 1 405 ? -36.601 12.110 7.015 1.00 41.50 405 THR A C 1
ATOM 3254 O O . THR A 1 405 ? -37.106 12.234 8.130 1.00 41.50 405 THR A O 1
ATOM 3257 N N . LYS A 1 406 ? -36.473 13.152 6.178 1.00 40.91 406 LYS A N 1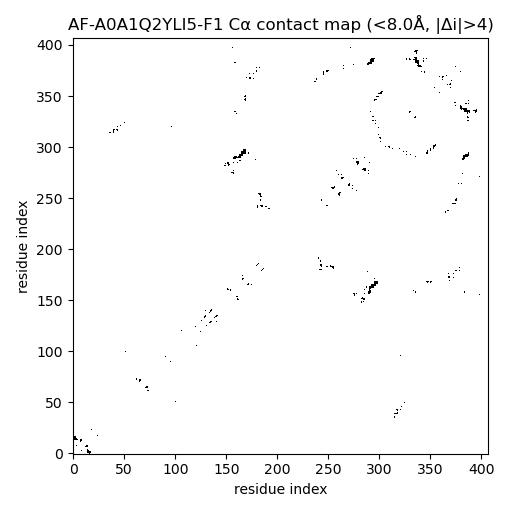
ATOM 3258 C CA . LYS A 1 406 ? -36.888 14.539 6.475 1.00 40.91 406 LYS A CA 1
ATOM 3259 C C . LYS A 1 406 ? -38.109 15.034 5.682 1.00 40.91 406 LYS A C 1
ATOM 3261 O O . LYS A 1 406 ? -38.350 16.242 5.657 1.00 40.91 406 LYS A O 1
ATOM 3266 N N . LYS A 1 407 ? -38.887 14.144 5.062 1.00 33.16 407 LYS A N 1
ATOM 3267 C CA . LYS A 1 407 ? -40.154 14.493 4.395 1.00 33.16 407 LYS A CA 1
ATOM 3268 C C . LYS A 1 407 ? -41.382 14.017 5.150 1.00 33.16 407 LYS A C 1
ATOM 3270 O O . LYS A 1 407 ? -41.363 12.867 5.635 1.00 33.16 407 LYS A O 1
#

pLDDT: mean 72.1, std 21.9, range [22.91, 97.06]

Foldseek 3Di:
DQDDDVVCVVVVHPTDDDDPPVVVVVCVVVCVLVVLLVVLVVLLVVVVVVVVVVVVVVLVVVQVVCVVVVHDRQDDDDDDPDDDPPPPPPDDPQCVLPPVVVVSDDGDDDDDDDDLDDDDDPPVLDDPVVVVVVCVVVHDNPVSVLSDADPQLVDQQQQLRDEAEQEALQSVLVVQLVLLLVFFFDPDADDQDDDDDDDDDDDDDDDDDDDDDDDVPVVVVVVVVVVVVVVVVVVLLPDDDGRDAPVCSVVTQTDVVLVLNVDDLVDVVSVSVSQSVQADPSRSHHDPLLYAYFYQHDPDADDDVCVVVVSVCSSVVSVSSVVVSVLVVLVVVSQKDQFDQVCNCPNVVCVVRDDPVVVVSCVVSVPSSPGDRDHDPSSSRSYMYSPDDPPDPRPPDPVVVVVVVPD

InterPro domains:
  IPR021056 Mitochondrial import inner membrane translocase subunit Tim54 [PF11711] (5-54)
  IPR021056 Mitochondrial import inner membrane translocase subunit Tim54 [PF11711] (56-384)

Secondary structure (DSSP, 8-state):
-----HHHHHTTPPPP-PPPHHHHHHHHHHHHHHHHHHHHHHHHHHHHHHHHHHHHHHHHHHHHHHHHTTPPPPPPPPPPS-----------TTTTTTHHHHTT---PPP-----TT----HHHH--HHHHTTHHHHHSSHHHHHHH---GGGG-SSGGGS--EEEESHHHHHHHHHHHHHHHHS-SSPPPPPPP-----------------S--HHHHHHHHHHHHHHHHHHHHT--SPPPSS-TTTTTTSPP-GGGTGGG--TT-HHHHHHHHHH-B-TTT-PBPGGGS-EEEE------SGGGHHHHHHHHHTHHHHHHHHHHHHHHHHTT--EE--GGGGGTTGGGGGGS-HHHHHHHHHTT-TTTS-----HHHHHH-EES---TTSPPPP-HHHHHGGGG-

Mean predicted aligned error: 15.56 Å